Protein AF-0000000069202090 (afdb_homodimer)

Structure (mmCIF, N/CA/C/O backbone):
data_AF-0000000069202090-model_v1
#
loop_
_entity.id
_entity.type
_entity.pdbx_description
1 polymer 'adenylate cyclase'
#
loop_
_atom_site.group_PDB
_atom_site.id
_atom_site.type_symbol
_atom_site.label_atom_id
_atom_site.label_alt_id
_atom_site.label_comp_id
_atom_site.label_asym_id
_atom_site.label_entity_id
_atom_site.label_seq_id
_atom_site.pdbx_PDB_ins_code
_atom_site.Cartn_x
_atom_site.Cartn_y
_atom_site.Cartn_z
_atom_site.occupancy
_atom_site.B_iso_or_equiv
_atom_site.auth_seq_id
_atom_site.auth_comp_id
_atom_site.auth_asym_id
_atom_site.auth_atom_id
_atom_site.pdbx_PDB_model_num
ATOM 1 N N . MET A 1 1 ? 12.258 -32.312 -36.406 1 41.12 1 MET A N 1
ATOM 2 C CA . MET A 1 1 ? 13.211 -33.406 -36.188 1 41.12 1 MET A CA 1
ATOM 3 C C . MET A 1 1 ? 12.516 -34.656 -35.656 1 41.12 1 MET A C 1
ATOM 5 O O . MET A 1 1 ? 12.758 -35.75 -36.125 1 41.12 1 MET A O 1
ATOM 9 N N . LEU A 1 2 ? 11.562 -34.5 -35.094 1 37.72 2 LEU A N 1
ATOM 10 C CA . LEU A 1 2 ? 10.859 -35.625 -34.469 1 37.72 2 LEU A CA 1
ATOM 11 C C . LEU A 1 2 ? 10.016 -36.375 -35.5 1 37.72 2 LEU A C 1
ATOM 13 O O . LEU A 1 2 ? 9.992 -37.594 -35.531 1 37.72 2 LEU A O 1
ATOM 17 N N . LYS A 1 3 ? 9.469 -35.656 -36.25 1 43.62 3 LYS A N 1
ATOM 18 C CA . LYS A 1 3 ? 8.625 -36.312 -37.25 1 43.62 3 LYS A CA 1
ATOM 19 C C . LYS A 1 3 ? 9.453 -37.188 -38.188 1 43.62 3 LYS A C 1
ATOM 21 O O . LYS A 1 3 ? 9.031 -38.281 -38.562 1 43.62 3 LYS A O 1
ATOM 26 N N . VAL A 1 4 ? 10.5 -36.625 -38.594 1 44.44 4 VAL A N 1
ATOM 27 C CA . VAL A 1 4 ? 11.367 -37.344 -39.5 1 44.44 4 VAL A CA 1
ATOM 28 C C . VAL A 1 4 ? 11.914 -38.594 -38.844 1 44.44 4 VAL A C 1
ATOM 30 O O . VAL A 1 4 ? 11.961 -39.688 -39.438 1 44.44 4 VAL A O 1
ATOM 33 N N . LEU A 1 5 ? 12.242 -38.469 -37.656 1 40.56 5 LEU A N 1
ATOM 34 C CA . LEU A 1 5 ? 12.781 -39.594 -36.906 1 40.56 5 LEU A CA 1
ATOM 35 C C . LEU A 1 5 ? 11.719 -40.688 -36.719 1 40.56 5 LEU A C 1
ATOM 37 O O . LEU A 1 5 ? 12.016 -41.875 -36.812 1 40.56 5 LEU A O 1
ATOM 41 N N . ILE A 1 6 ? 10.594 -40.156 -36.625 1 42.84 6 ILE A N 1
ATOM 42 C CA . ILE A 1 6 ? 9.469 -41.094 -36.531 1 42.84 6 ILE A CA 1
ATOM 43 C C . ILE A 1 6 ? 9.273 -41.781 -37.875 1 42.84 6 ILE A C 1
ATOM 45 O O . ILE A 1 6 ? 9.078 -43 -37.938 1 42.84 6 ILE A O 1
ATOM 49 N N . GLY A 1 7 ? 9.422 -41 -38.719 1 40.97 7 GLY A N 1
ATOM 50 C CA . GLY A 1 7 ? 9.32 -41.531 -40.062 1 40.97 7 GLY A CA 1
ATOM 51 C C . GLY A 1 7 ? 10.391 -42.562 -40.375 1 40.97 7 GLY A C 1
ATOM 52 O O . GLY A 1 7 ? 10.094 -43.625 -40.938 1 40.97 7 GLY A O 1
ATOM 53 N N . LEU A 1 8 ? 11.516 -42.312 -40.156 1 44.97 8 LEU A N 1
ATOM 54 C CA . LEU A 1 8 ? 12.641 -43.219 -40.406 1 44.97 8 LEU A CA 1
ATOM 55 C C . LEU A 1 8 ? 12.508 -44.469 -39.562 1 44.97 8 LEU A C 1
ATOM 57 O O . LEU A 1 8 ? 12.805 -45.562 -40.031 1 44.97 8 LEU A O 1
ATOM 61 N N . TYR A 1 9 ? 12.055 -44.25 -38.438 1 41.72 9 TYR A N 1
ATOM 62 C CA . TYR A 1 9 ? 11.781 -45.406 -37.594 1 41.72 9 TYR A CA 1
ATOM 63 C C . TYR A 1 9 ? 10.742 -46.312 -38.25 1 41.72 9 TYR A C 1
ATOM 65 O O . TYR A 1 9 ? 10.93 -47.531 -38.312 1 41.72 9 TYR A O 1
ATOM 73 N N . PHE A 1 10 ? 9.812 -45.688 -38.719 1 43.62 10 PHE A N 1
ATOM 74 C CA . PHE A 1 10 ? 8.781 -46.469 -39.375 1 43.62 10 PHE A CA 1
ATOM 75 C C . PHE A 1 10 ? 9.336 -47.188 -40.625 1 43.62 10 PHE A C 1
ATOM 77 O O . PHE A 1 10 ? 9 -48.344 -40.875 1 43.62 10 PHE A O 1
ATOM 84 N N . LEU A 1 11 ? 10.062 -46.562 -41.188 1 45.56 11 LEU A N 1
ATOM 85 C CA . LEU A 1 11 ? 10.656 -47.125 -42.375 1 45.56 11 LEU A CA 1
ATOM 86 C C . LEU A 1 11 ? 11.578 -48.281 -42.031 1 45.56 11 LEU A C 1
ATOM 88 O O . LEU A 1 11 ? 11.516 -49.344 -42.688 1 45.56 11 LEU A O 1
ATOM 92 N N . ILE A 1 12 ? 12.375 -48.156 -41.094 1 45.94 12 ILE A N 1
ATOM 93 C CA . ILE A 1 12 ? 13.305 -49.219 -40.688 1 45.94 12 ILE A CA 1
ATOM 94 C C . ILE A 1 12 ? 12.523 -50.406 -40.156 1 45.94 12 ILE A C 1
ATOM 96 O O . ILE A 1 12 ? 12.844 -51.562 -40.469 1 45.94 12 ILE A O 1
ATOM 100 N N . PHE A 1 13 ? 11.539 -50.031 -39.531 1 45.88 13 PHE A N 1
ATOM 101 C CA . PHE A 1 13 ? 10.664 -51.062 -39 1 45.88 13 PHE A CA 1
ATOM 102 C C . PHE A 1 13 ? 10.016 -51.844 -40.125 1 45.88 13 PHE A C 1
ATOM 104 O O . PHE A 1 13 ? 9.969 -53.094 -40.094 1 45.88 13 PHE A O 1
ATOM 111 N N . SER A 1 14 ? 9.641 -51.156 -41 1 42.62 14 SER A N 1
ATOM 112 C CA . SER A 1 14 ? 9.031 -51.812 -42.156 1 42.62 14 SER A CA 1
ATOM 113 C C . SER A 1 14 ? 10.039 -52.688 -42.875 1 42.62 14 SER A C 1
ATOM 115 O O . SER A 1 14 ? 9.727 -53.812 -43.281 1 42.62 14 SER A O 1
ATOM 117 N N . ILE A 1 15 ? 11.078 -52.25 -43.062 1 46.16 15 ILE A N 1
ATOM 118 C CA . ILE A 1 15 ? 12.109 -52.969 -43.781 1 46.16 15 ILE A CA 1
ATOM 119 C C . ILE A 1 15 ? 12.508 -54.219 -43.031 1 46.16 15 ILE A C 1
ATOM 121 O O . ILE A 1 15 ? 12.641 -55.281 -43.594 1 46.16 15 ILE A O 1
ATOM 125 N N . ASN A 1 16 ? 12.656 -54.031 -41.812 1 43.81 16 ASN A N 1
ATOM 126 C CA . ASN A 1 16 ? 13.047 -55.188 -41 1 43.81 16 ASN A CA 1
ATOM 127 C C . ASN A 1 16 ? 11.984 -56.281 -41.031 1 43.81 16 ASN A C 1
ATOM 129 O O . ASN A 1 16 ? 12.312 -57.469 -41.094 1 43.81 16 ASN A O 1
ATOM 133 N N . ASN A 1 17 ? 10.828 -55.812 -41.031 1 44.09 17 ASN A N 1
ATOM 134 C CA . ASN A 1 17 ? 9.742 -56.781 -41.125 1 44.09 17 ASN A CA 1
ATOM 135 C C . ASN A 1 17 ? 9.789 -57.531 -42.438 1 44.09 17 ASN A C 1
ATOM 137 O O . ASN A 1 17 ? 9.57 -58.75 -42.469 1 44.09 17 ASN A O 1
ATOM 141 N N . ILE A 1 18 ? 10.039 -56.938 -43.312 1 44.34 18 ILE A N 1
ATOM 142 C CA . ILE A 1 18 ? 10.109 -57.531 -44.656 1 44.34 18 ILE A CA 1
ATOM 143 C C . ILE A 1 18 ? 11.258 -58.531 -44.688 1 44.3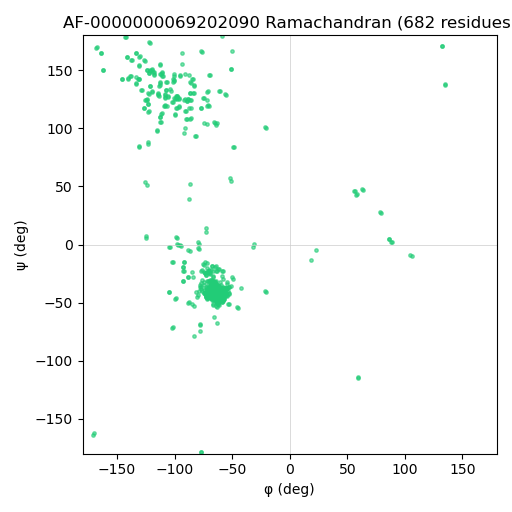4 18 ILE A C 1
ATOM 145 O O . ILE A 1 18 ? 11.102 -59.656 -45.219 1 44.34 18 ILE A O 1
ATOM 149 N N . LEU A 1 19 ? 12.336 -58.188 -44.219 1 43.06 19 LEU A N 1
ATOM 150 C CA . LEU A 1 19 ? 13.523 -59.062 -44.25 1 43.06 19 LEU A CA 1
ATOM 151 C C . LEU A 1 19 ? 13.336 -60.312 -43.438 1 43.06 19 LEU A C 1
ATOM 153 O O . LEU A 1 19 ? 13.773 -61.406 -43.812 1 43.06 19 LEU A O 1
ATOM 157 N N . ILE A 1 20 ? 12.789 -60.094 -42.344 1 43.91 20 ILE A N 1
ATOM 158 C CA . ILE A 1 20 ? 12.594 -61.25 -41.469 1 43.91 20 ILE A CA 1
ATOM 159 C C . ILE A 1 20 ? 11.648 -62.25 -42.125 1 43.91 20 ILE A C 1
ATOM 161 O O . ILE A 1 20 ? 11.867 -63.469 -42.031 1 43.91 20 ILE A O 1
ATOM 165 N N . VAL A 1 21 ? 10.641 -61.75 -42.688 1 43.81 21 VAL A N 1
ATOM 166 C CA . VAL A 1 21 ? 9.68 -62.625 -43.344 1 43.81 21 VAL A CA 1
ATOM 167 C C . VAL A 1 21 ? 10.383 -63.438 -44.438 1 43.81 21 VAL A C 1
ATOM 169 O O . VAL A 1 21 ? 10.062 -64.625 -44.625 1 43.81 21 VAL A O 1
ATOM 172 N N . ASN A 1 22 ? 11.172 -62.844 -45.062 1 44.38 22 ASN A N 1
ATOM 173 C CA . ASN A 1 22 ? 11.758 -63.562 -46.188 1 44.38 22 ASN A CA 1
ATOM 174 C C . ASN A 1 22 ? 12.766 -64.625 -45.719 1 44.38 22 ASN A C 1
ATOM 176 O O . ASN A 1 22 ? 13.141 -65.5 -46.5 1 44.38 22 ASN A O 1
ATOM 180 N N . VAL A 1 23 ? 13.523 -64.25 -44.812 1 40.16 23 VAL A N 1
ATOM 181 C CA . VAL A 1 23 ? 14.609 -65.188 -44.562 1 40.16 23 VAL A CA 1
ATOM 182 C C . VAL A 1 23 ? 14.094 -66.375 -43.75 1 40.16 23 VAL A C 1
ATOM 184 O O . VAL A 1 23 ? 14.516 -67.5 -43.969 1 40.16 23 VAL A O 1
ATOM 187 N N . HIS A 1 24 ? 13.797 -66.312 -42.406 1 42.78 24 HIS A N 1
ATOM 188 C CA . HIS A 1 24 ? 13.977 -67.375 -41.438 1 42.78 24 HIS A CA 1
ATOM 189 C C . HIS A 1 24 ? 12.695 -68.188 -41.281 1 42.78 24 HIS A C 1
ATOM 191 O O . HIS A 1 24 ? 11.602 -67.688 -41.531 1 42.78 24 HIS A O 1
ATOM 197 N N . SER A 1 25 ? 12.984 -69.5 -40.812 1 43.34 25 SER A N 1
ATOM 198 C CA . SER A 1 25 ? 12.242 -70.625 -40.25 1 43.34 25 SER A CA 1
ATOM 199 C C . SER A 1 25 ? 11.352 -70.188 -39.094 1 43.34 25 SER A C 1
ATOM 201 O O . SER A 1 25 ? 11.539 -69.125 -38.531 1 43.34 25 SER A O 1
ATOM 203 N N . SER A 1 26 ? 10.359 -70.938 -38.531 1 43.97 26 SER A N 1
ATOM 204 C CA . SER A 1 26 ? 9.305 -70.812 -37.531 1 43.97 26 SER A CA 1
ATOM 205 C C . SER A 1 26 ? 9.82 -70.062 -36.281 1 43.97 26 SER A C 1
ATOM 207 O O . SER A 1 26 ? 9.125 -69.25 -35.688 1 43.97 26 SER A O 1
ATOM 209 N N . ASP A 1 27 ? 11.047 -70.312 -35.906 1 45.75 27 ASP A N 1
ATOM 210 C CA . ASP A 1 27 ? 11.648 -69.75 -34.688 1 45.75 27 ASP A CA 1
ATOM 211 C C . ASP A 1 27 ? 11.977 -68.312 -34.844 1 45.75 27 ASP A C 1
ATOM 213 O O . ASP A 1 27 ? 11.844 -67.5 -33.906 1 45.75 27 ASP A O 1
ATOM 217 N N . MET A 1 28 ? 12.32 -67.875 -36 1 46.28 28 MET A N 1
ATOM 218 C CA . MET A 1 28 ? 12.766 -66.562 -36.25 1 46.28 28 MET A CA 1
ATOM 219 C C . MET A 1 28 ? 11.578 -65.562 -36.25 1 46.28 28 MET A C 1
ATOM 221 O O . MET A 1 28 ? 11.719 -64.375 -35.875 1 46.28 28 MET A O 1
ATOM 225 N N . GLU A 1 29 ? 10.469 -66.125 -36.469 1 45.44 29 GLU A N 1
ATOM 226 C CA . GLU A 1 29 ? 9.266 -65.312 -36.469 1 45.44 29 GLU A CA 1
ATOM 227 C C . GLU A 1 29 ? 8.914 -64.812 -35.062 1 45.44 29 GLU A C 1
ATOM 229 O O . GLU A 1 29 ? 8.547 -63.688 -34.844 1 45.44 29 GLU A O 1
ATOM 234 N N . LEU A 1 30 ? 9.062 -65.75 -34.094 1 44.34 30 LEU A N 1
ATOM 235 C CA . LEU A 1 30 ? 8.781 -65.438 -32.688 1 44.34 30 LEU A CA 1
ATOM 236 C C . LEU A 1 30 ? 9.734 -64.375 -32.188 1 44.34 30 LEU A C 1
ATOM 238 O O . LEU A 1 30 ? 9.312 -63.406 -31.516 1 44.34 30 LEU A O 1
ATOM 242 N N . ILE A 1 31 ? 10.914 -64.562 -32.625 1 45.47 31 ILE A N 1
ATOM 243 C CA . ILE A 1 31 ? 11.93 -63.625 -32.188 1 45.47 31 ILE A CA 1
ATOM 244 C C . ILE A 1 31 ? 11.625 -62.25 -32.75 1 45.47 31 ILE A C 1
ATOM 246 O O . ILE A 1 31 ? 11.773 -61.25 -32.062 1 45.47 31 ILE A O 1
ATOM 250 N N . PHE A 1 32 ? 11.047 -62.281 -33.875 1 45.16 32 PHE A N 1
ATOM 251 C CA . PHE A 1 32 ? 10.711 -61 -34.5 1 45.16 32 PHE A CA 1
ATOM 252 C C . PHE A 1 32 ? 9.562 -60.312 -33.781 1 45.16 32 PHE A C 1
ATOM 254 O O . PHE A 1 32 ? 9.602 -59.094 -33.562 1 45.16 32 PHE A O 1
ATOM 261 N N . GLN A 1 33 ? 8.695 -61.094 -33.375 1 44 33 GLN A N 1
ATOM 262 C CA . GLN A 1 33 ? 7.535 -60.5 -32.688 1 44 33 GLN A CA 1
ATOM 263 C C . GLN A 1 33 ? 7.922 -59.938 -31.344 1 44 33 GLN A C 1
ATOM 265 O O . GLN A 1 33 ? 7.492 -58.812 -31 1 44 33 GLN A O 1
ATOM 270 N N . ILE A 1 34 ? 8.828 -60.625 -30.656 1 45.03 34 ILE A N 1
ATOM 271 C CA . ILE A 1 34 ? 9.297 -60.125 -29.359 1 45.03 34 ILE A CA 1
ATOM 272 C C . ILE A 1 34 ? 10.086 -58.844 -29.547 1 45.03 34 ILE A C 1
ATOM 274 O O . ILE A 1 34 ? 9.922 -57.906 -28.781 1 45.03 34 ILE A O 1
ATOM 278 N N . SER A 1 35 ? 10.828 -58.906 -30.578 1 43.22 35 SER A N 1
ATOM 279 C CA . SER A 1 35 ? 11.641 -57.719 -30.812 1 43.22 35 SER A CA 1
ATOM 280 C C . SER A 1 35 ? 10.773 -56.5 -31.141 1 43.22 35 SER A C 1
ATOM 282 O O . SER A 1 35 ? 11.062 -55.406 -30.688 1 43.22 35 SER A O 1
ATOM 284 N N . HIS A 1 36 ? 9.711 -56.719 -31.766 1 44.16 36 HIS A N 1
ATOM 285 C CA . HIS A 1 36 ? 8.844 -55.625 -32.125 1 44.16 36 HIS A CA 1
ATOM 286 C C . HIS A 1 36 ? 8.078 -55.094 -30.938 1 44.16 36 HIS A C 1
ATOM 288 O O . HIS A 1 36 ? 7.953 -53.875 -30.766 1 44.16 36 HIS A O 1
ATOM 294 N N . ILE A 1 37 ? 7.66 -56.031 -30.125 1 44 37 ILE A N 1
ATOM 295 C CA . ILE A 1 37 ? 6.934 -55.656 -28.922 1 44 37 ILE A CA 1
ATOM 296 C C . ILE A 1 37 ? 7.855 -54.844 -28 1 44 37 ILE A C 1
ATOM 298 O O . ILE A 1 37 ? 7.465 -53.812 -27.453 1 44 37 ILE A O 1
ATOM 302 N N . THR A 1 38 ? 9.094 -55.312 -27.953 1 42.78 38 THR A N 1
ATOM 303 C CA . THR A 1 38 ? 10.07 -54.625 -27.125 1 42.78 38 THR A CA 1
ATOM 304 C C . THR A 1 38 ? 10.344 -53.219 -27.656 1 42.78 38 THR A C 1
ATOM 306 O O . THR A 1 38 ? 10.469 -52.281 -26.875 1 42.78 38 THR A O 1
ATOM 309 N N . ALA A 1 39 ? 10.312 -53.219 -28.938 1 44.34 39 ALA A N 1
ATOM 310 C CA . ALA A 1 39 ? 10.586 -51.938 -29.547 1 44.34 39 ALA A CA 1
ATOM 311 C C . ALA A 1 39 ? 9.469 -50.938 -29.234 1 44.34 39 ALA A C 1
ATOM 313 O O . ALA A 1 39 ? 9.727 -49.781 -28.938 1 44.34 39 ALA A O 1
ATOM 314 N N . VAL A 1 40 ? 8.328 -51.438 -29.328 1 43.62 40 VAL A N 1
ATOM 315 C CA . VAL A 1 40 ? 7.188 -50.562 -29.094 1 43.62 40 VAL A CA 1
ATOM 316 C C . VAL A 1 40 ? 7.184 -50.094 -27.625 1 43.62 40 VAL A C 1
ATOM 318 O O . VAL A 1 40 ? 6.988 -48.906 -27.344 1 43.62 40 VAL A O 1
ATOM 321 N N . TYR A 1 41 ? 7.469 -51.031 -26.734 1 41.31 41 TYR A N 1
ATOM 322 C CA . TYR A 1 41 ? 7.496 -50.688 -25.312 1 41.31 41 TYR A CA 1
ATOM 323 C C . TYR A 1 41 ? 8.609 -49.688 -25.016 1 41.31 41 TYR A C 1
ATOM 325 O O . TYR A 1 41 ? 8.406 -48.719 -24.266 1 41.31 41 TYR A O 1
ATOM 333 N N . LEU A 1 42 ? 9.625 -50 -25.672 1 44.34 42 LEU A N 1
ATOM 334 C CA . LEU A 1 42 ? 10.742 -49.094 -25.438 1 44.34 42 LEU A CA 1
ATOM 335 C C . LEU A 1 42 ? 10.422 -47.688 -25.969 1 44.34 42 LEU A C 1
ATOM 337 O O . LEU A 1 42 ? 10.781 -46.688 -25.328 1 44.34 42 LEU A O 1
ATOM 341 N N . ASN A 1 43 ? 9.773 -47.781 -27.047 1 42.84 43 ASN A N 1
ATOM 342 C CA . ASN A 1 43 ? 9.422 -46.469 -27.609 1 42.84 43 ASN A CA 1
ATOM 343 C C . ASN A 1 43 ? 8.445 -45.719 -26.703 1 42.84 43 ASN A C 1
ATOM 345 O O . ASN A 1 43 ? 8.57 -44.5 -26.516 1 42.84 43 ASN A O 1
ATOM 349 N N . LEU A 1 44 ? 7.559 -46.531 -26.219 1 42.53 44 LEU A N 1
ATOM 350 C CA . LEU A 1 44 ? 6.59 -45.906 -25.312 1 42.53 44 LEU A CA 1
ATOM 351 C C . LEU A 1 44 ? 7.273 -45.406 -24.047 1 42.53 44 LEU A C 1
ATOM 353 O O . LEU A 1 44 ? 6.945 -44.312 -23.562 1 42.53 44 LEU A O 1
ATOM 357 N N . PHE A 1 45 ? 8.242 -46.188 -23.594 1 43.34 45 PHE A N 1
ATOM 358 C CA . PHE A 1 45 ? 9.047 -45.75 -22.453 1 43.34 45 PHE A CA 1
ATOM 359 C C . PHE A 1 45 ? 9.844 -44.5 -22.797 1 43.34 45 PHE A C 1
ATOM 361 O O . PHE A 1 45 ? 10 -43.594 -21.969 1 43.34 45 PHE A O 1
ATOM 368 N N . TYR A 1 46 ? 10.227 -44.625 -24.062 1 42.5 46 TYR A N 1
ATOM 369 C CA . TYR A 1 46 ? 11.016 -43.5 -24.562 1 42.5 46 TYR A CA 1
ATOM 370 C C . TYR A 1 46 ? 10.211 -42.188 -24.484 1 42.5 46 TYR A C 1
ATOM 372 O O . TYR A 1 46 ? 10.758 -41.156 -24.141 1 42.5 46 TYR A O 1
ATOM 380 N N . LEU A 1 47 ? 9.039 -42.469 -24.766 1 40.75 47 LEU A N 1
ATOM 381 C CA . LEU A 1 47 ? 8.227 -41.25 -24.844 1 40.75 47 LEU A CA 1
ATOM 382 C C . LEU A 1 47 ? 7.996 -40.656 -23.469 1 40.75 47 LEU A C 1
ATOM 384 O O . LEU A 1 47 ? 7.723 -39.438 -23.344 1 40.75 47 LEU A O 1
ATOM 388 N N . GLN A 1 48 ? 8.172 -41.531 -22.5 1 41.59 48 GLN A N 1
ATOM 389 C CA . GLN A 1 48 ? 7.945 -41.031 -21.156 1 41.59 48 GLN A CA 1
ATOM 390 C C . GLN A 1 48 ? 9.188 -40.344 -20.594 1 41.59 48 GLN A C 1
ATOM 392 O O . GLN A 1 48 ? 9.117 -39.656 -19.578 1 41.59 48 GLN A O 1
ATOM 397 N N . ILE A 1 49 ? 10.242 -40.812 -21.219 1 42.56 49 ILE A N 1
ATOM 398 C CA . ILE A 1 49 ? 11.484 -40.156 -20.781 1 42.56 49 ILE A CA 1
ATOM 399 C C . ILE A 1 49 ? 11.578 -38.75 -21.359 1 42.56 49 ILE A C 1
ATOM 401 O O . ILE A 1 49 ? 11.594 -38.562 -22.578 1 42.56 49 ILE A O 1
ATOM 405 N N . TYR A 1 50 ? 11.328 -37.906 -20.453 1 43.12 50 TYR A N 1
ATOM 406 C CA . TYR A 1 50 ? 11.328 -36.5 -20.844 1 43.12 50 TYR A CA 1
ATOM 407 C C . TYR A 1 50 ? 12.727 -36.062 -21.281 1 43.12 50 TYR A C 1
ATOM 409 O O . TYR A 1 50 ? 12.867 -35.25 -22.172 1 43.12 50 TYR A O 1
ATOM 417 N N . ASN A 1 51 ? 13.68 -36.688 -20.641 1 44.53 51 ASN A N 1
ATOM 418 C CA . ASN A 1 51 ? 15.039 -36.281 -20.984 1 44.53 51 ASN A CA 1
ATOM 419 C C . ASN A 1 51 ? 15.562 -37.031 -22.203 1 44.53 51 ASN A C 1
ATOM 421 O O . ASN A 1 51 ? 15.547 -38.25 -22.234 1 44.53 51 ASN A O 1
ATOM 425 N N . ARG A 1 52 ? 15.852 -36.406 -23.234 1 44.72 52 ARG A N 1
ATOM 426 C CA . ARG A 1 52 ? 16.297 -36.875 -24.531 1 44.72 52 ARG A CA 1
ATOM 427 C C . ARG A 1 52 ? 17.453 -37.875 -24.375 1 44.72 52 ARG A C 1
ATOM 429 O O . ARG A 1 52 ? 17.5 -38.906 -25.062 1 44.72 52 ARG A O 1
ATOM 436 N N . LYS A 1 53 ? 18.047 -37.594 -23.391 1 52.59 53 LYS A N 1
ATOM 437 C CA . LYS A 1 53 ? 19.25 -38.406 -23.25 1 52.59 53 LYS A CA 1
ATOM 438 C C . LYS A 1 53 ? 18.938 -39.781 -22.734 1 52.59 53 LYS A C 1
ATOM 440 O O . LYS A 1 53 ? 19.484 -40.781 -23.203 1 52.59 53 LYS A O 1
ATOM 445 N N . ASP A 1 54 ? 18.141 -39.656 -21.953 1 49.09 54 ASP A N 1
ATOM 446 C CA . ASP A 1 54 ? 17.844 -40.938 -21.312 1 49.09 54 ASP A CA 1
ATOM 447 C C . ASP A 1 54 ? 16.969 -41.781 -22.234 1 49.09 54 ASP A C 1
ATOM 449 O O . ASP A 1 54 ? 17.125 -43 -22.266 1 49.09 54 ASP A O 1
ATOM 453 N N . ARG A 1 55 ? 16.375 -41.156 -23.016 1 51.34 55 ARG A N 1
ATOM 454 C CA . ARG A 1 55 ? 15.625 -41.875 -24.047 1 51.34 55 ARG A CA 1
ATOM 455 C C . ARG A 1 55 ? 16.562 -42.562 -25.016 1 51.34 55 ARG A C 1
ATOM 457 O O . ARG A 1 55 ? 16.328 -43.719 -25.391 1 51.34 55 ARG A O 1
ATOM 464 N N . ILE A 1 56 ? 17.469 -41.938 -25.312 1 47.97 56 ILE A N 1
ATOM 465 C CA . ILE A 1 56 ? 18.438 -42.469 -26.266 1 47.97 56 ILE A CA 1
ATOM 466 C C . ILE A 1 56 ? 19.141 -43.656 -25.656 1 47.97 56 ILE A C 1
ATOM 468 O O . ILE A 1 56 ? 19.328 -44.688 -26.312 1 47.97 56 ILE A O 1
ATOM 472 N N . LYS A 1 57 ? 19.406 -43.5 -24.438 1 52.19 57 LYS A N 1
ATOM 473 C CA . LYS A 1 57 ? 20.125 -44.594 -23.781 1 52.19 57 LYS A CA 1
ATOM 474 C C . LYS A 1 57 ? 19.281 -45.875 -23.75 1 52.19 57 LYS A C 1
ATOM 476 O O . LYS A 1 57 ? 19.781 -46.969 -24.031 1 52.19 57 LYS A O 1
ATOM 481 N N . LEU A 1 58 ? 18.219 -45.594 -23.516 1 51.19 58 LEU A N 1
ATOM 482 C CA . LEU A 1 58 ? 17.328 -46.75 -23.422 1 51.19 58 LEU A CA 1
ATOM 483 C C . LEU A 1 58 ? 17.125 -47.375 -24.797 1 51.19 58 LEU A C 1
ATOM 485 O O . LEU A 1 58 ? 17.078 -48.625 -24.906 1 51.19 58 LEU A O 1
ATOM 489 N N . SER A 1 59 ? 17.047 -46.469 -25.688 1 47.19 59 SER A N 1
ATOM 490 C CA . SER A 1 59 ? 16.891 -47 -27.031 1 47.19 59 SER A CA 1
ATOM 491 C C . SER A 1 59 ? 18.109 -47.781 -27.469 1 47.19 59 SER A C 1
ATOM 493 O O . SER A 1 59 ? 17.984 -48.812 -28.125 1 47.19 59 SER A O 1
ATOM 495 N N . VAL A 1 60 ? 19.141 -47.312 -27.109 1 48.62 60 VAL A N 1
ATOM 496 C CA . VAL A 1 60 ? 20.391 -47.969 -27.484 1 48.62 60 VAL A CA 1
ATOM 497 C C . VAL A 1 60 ? 20.469 -49.344 -26.781 1 48.62 60 VAL A C 1
ATOM 499 O O . VAL A 1 60 ? 20.812 -50.344 -27.391 1 48.62 60 VAL A O 1
ATOM 502 N N . LEU A 1 61 ? 20.172 -49.312 -25.578 1 49.94 61 LEU A N 1
ATOM 503 C CA . LEU A 1 61 ? 20.234 -50.562 -24.812 1 49.94 61 LEU A CA 1
ATOM 504 C C . LEU A 1 61 ? 19.266 -51.594 -25.375 1 49.94 61 LEU A C 1
ATOM 506 O O . LEU A 1 61 ? 19.625 -52.781 -25.484 1 49.94 61 LEU A O 1
ATOM 510 N N . TYR A 1 62 ? 18.312 -51 -25.75 1 49.75 62 TYR A N 1
ATOM 511 C CA . TYR A 1 62 ? 17.328 -51.875 -26.375 1 49.75 62 TYR A CA 1
ATOM 512 C C . TYR A 1 62 ? 17.844 -52.469 -27.672 1 49.75 62 TYR A C 1
ATOM 514 O O . TYR A 1 62 ? 17.656 -53.656 -27.938 1 49.75 62 TYR A O 1
ATOM 522 N N . THR A 1 63 ? 18.375 -51.688 -28.406 1 45.12 63 THR A N 1
ATOM 523 C CA . THR A 1 63 ? 18.906 -52.125 -29.688 1 45.12 63 THR A CA 1
ATOM 524 C C . THR A 1 63 ? 20 -53.156 -29.484 1 45.12 63 THR A C 1
ATOM 526 O O . THR A 1 63 ? 20.047 -54.156 -30.219 1 45.12 63 THR A O 1
ATOM 529 N N . ILE A 1 64 ? 20.703 -52.875 -28.547 1 49 64 ILE A N 1
ATOM 530 C CA . ILE A 1 64 ? 21.781 -53.812 -28.266 1 49 64 ILE A CA 1
ATOM 531 C C . ILE A 1 64 ? 21.203 -55.156 -27.844 1 49 64 ILE A C 1
ATOM 533 O O . ILE A 1 64 ? 21.656 -56.219 -28.312 1 49 64 ILE A O 1
ATOM 537 N N . LEU A 1 65 ? 20.266 -55.062 -27.125 1 48.03 65 LEU A N 1
ATOM 538 C CA . LEU A 1 65 ? 19.672 -56.312 -26.625 1 48.03 65 LEU A CA 1
ATOM 539 C C . LEU A 1 65 ? 19.016 -57.094 -27.766 1 48.03 65 LEU A C 1
ATOM 541 O O . LEU A 1 65 ? 19.109 -58.312 -27.812 1 48.03 65 LEU A O 1
ATOM 545 N N . ILE A 1 66 ? 18.453 -56.312 -28.547 1 48.69 66 ILE A N 1
ATOM 546 C CA . ILE A 1 66 ? 17.875 -56.938 -29.719 1 48.69 66 ILE A CA 1
ATOM 547 C C . ILE A 1 66 ? 18.969 -57.625 -30.547 1 48.69 66 ILE A C 1
ATOM 549 O O . ILE A 1 66 ? 18.812 -58.75 -31 1 48.69 66 ILE A O 1
ATOM 553 N N . LEU A 1 67 ? 20 -56.938 -30.609 1 42.84 67 LEU A N 1
ATOM 554 C CA . LEU A 1 67 ? 21.109 -57.438 -31.406 1 42.84 67 LEU A CA 1
ATOM 555 C C . LEU A 1 67 ? 21.703 -58.688 -30.781 1 42.84 67 LEU A C 1
ATOM 557 O O . LEU A 1 67 ? 22.047 -59.625 -31.5 1 42.84 67 LEU A O 1
ATOM 561 N N . ILE A 1 68 ? 21.766 -58.688 -29.562 1 47.16 68 ILE A N 1
ATOM 562 C CA . ILE A 1 68 ? 22.328 -59.844 -28.875 1 47.16 68 ILE A CA 1
ATOM 563 C C . ILE A 1 68 ? 21.391 -61.062 -29.047 1 47.16 68 ILE A C 1
ATOM 565 O O . ILE A 1 68 ? 21.844 -62.188 -29.281 1 47.16 68 ILE A O 1
ATOM 569 N N . ASN A 1 69 ? 20.188 -60.719 -28.922 1 46.22 69 ASN A N 1
ATOM 570 C CA . ASN A 1 69 ? 19.188 -61.781 -29.094 1 46.22 69 ASN A CA 1
ATOM 571 C C . ASN A 1 69 ? 19.266 -62.375 -30.484 1 46.22 69 ASN A C 1
ATOM 573 O O . ASN A 1 69 ? 19.047 -63.594 -30.656 1 46.22 69 ASN A O 1
ATOM 577 N N . LEU A 1 70 ? 19.391 -61.562 -31.281 1 43.06 70 LEU A N 1
ATOM 578 C CA . LEU A 1 70 ? 19.531 -62.031 -32.656 1 43.06 70 LEU A CA 1
ATOM 579 C C . LEU A 1 70 ? 20.734 -62.969 -32.781 1 43.06 70 LEU A C 1
ATOM 581 O O . LEU A 1 70 ? 20.688 -63.938 -33.562 1 43.06 70 LEU A O 1
ATOM 585 N N . VAL A 1 71 ? 21.594 -62.688 -31.969 1 41.81 71 VAL A N 1
ATOM 586 C CA . VAL A 1 71 ? 22.828 -63.469 -32.125 1 41.81 71 VAL A CA 1
ATOM 587 C C . VAL A 1 71 ? 22.688 -64.812 -31.375 1 41.81 71 VAL A C 1
ATOM 589 O O . VAL A 1 71 ? 23.094 -65.875 -31.891 1 41.81 71 VAL A O 1
ATOM 592 N N . PH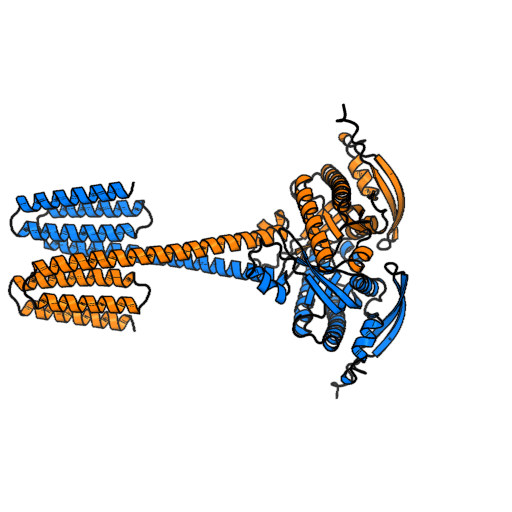E A 1 72 ? 22.281 -64.688 -30.109 1 44.34 72 PHE A N 1
ATOM 593 C CA . PHE A 1 72 ? 22.484 -65.875 -29.312 1 44.34 72 PHE A CA 1
ATOM 594 C C . PHE A 1 72 ? 21.297 -66.812 -29.422 1 44.34 72 PHE A C 1
ATOM 596 O O . PHE A 1 72 ? 21.375 -68 -29.016 1 44.34 72 PHE A O 1
ATOM 603 N N . ASN A 1 73 ? 20.641 -67.062 -30.438 1 44.94 73 ASN A N 1
ATOM 604 C CA . ASN A 1 73 ? 19.625 -68 -30.938 1 44.94 73 ASN A CA 1
ATOM 605 C C . ASN A 1 73 ? 18.828 -68.625 -29.781 1 44.94 73 ASN A C 1
ATOM 607 O O . ASN A 1 73 ? 18.172 -69.625 -29.969 1 44.94 73 ASN A O 1
ATOM 611 N N . GLU A 1 74 ? 19.078 -68.438 -28.484 1 43.62 74 GLU A N 1
ATOM 612 C CA . GLU A 1 74 ? 18.297 -69 -27.422 1 43.62 74 GLU A CA 1
ATOM 613 C C . GLU A 1 74 ? 17.156 -68.062 -26.969 1 43.62 74 GLU A C 1
ATOM 615 O O . GLU A 1 74 ? 17.406 -67.062 -26.328 1 43.62 74 GLU A O 1
ATOM 620 N N . TYR A 1 75 ? 15.922 -68.25 -27.375 1 40.94 75 TYR A N 1
ATOM 621 C CA . TYR A 1 75 ? 14.75 -67.375 -27.453 1 40.94 75 TYR A CA 1
ATOM 622 C C . TYR A 1 75 ? 14.211 -67.125 -26.047 1 40.94 75 TYR A C 1
ATOM 624 O O . TYR A 1 75 ? 13.781 -66 -25.781 1 40.94 75 TYR A O 1
ATOM 632 N N . ILE A 1 76 ? 14.266 -68.125 -25.172 1 46.59 76 ILE A N 1
ATOM 633 C CA . ILE A 1 76 ? 13.68 -68 -23.844 1 46.59 76 ILE A CA 1
ATOM 634 C C . ILE A 1 76 ? 14.43 -66.938 -23.047 1 46.59 76 ILE A C 1
ATOM 636 O O . ILE A 1 76 ? 13.82 -66.125 -22.359 1 46.59 76 ILE A O 1
ATOM 640 N N . LEU A 1 77 ? 15.688 -67 -23.344 1 45.47 77 LEU A N 1
ATOM 641 C CA . LEU A 1 77 ? 16.531 -66.062 -22.594 1 45.47 77 LEU A CA 1
ATOM 642 C C . LEU A 1 77 ? 16.266 -64.625 -23.031 1 45.47 77 LEU A C 1
ATOM 644 O O . LEU A 1 77 ? 16.25 -63.688 -22.203 1 45.47 77 LEU A O 1
ATOM 648 N N . ASP A 1 78 ? 15.812 -64.562 -24.188 1 44.44 78 ASP A N 1
ATOM 649 C CA . ASP A 1 78 ? 15.555 -63.219 -24.734 1 44.44 78 ASP A CA 1
ATOM 650 C C . ASP A 1 78 ? 14.258 -62.625 -24.172 1 44.44 78 ASP A C 1
ATOM 652 O O . ASP A 1 78 ? 14.203 -61.438 -23.844 1 44.44 78 ASP A O 1
ATOM 656 N N . ILE A 1 79 ? 13.336 -63.562 -23.984 1 45.94 79 ILE A N 1
ATOM 657 C CA . ILE A 1 79 ? 12.047 -63.156 -23.453 1 45.94 79 ILE A CA 1
ATOM 658 C C . ILE A 1 79 ? 12.219 -62.656 -22.016 1 45.94 79 ILE A C 1
ATOM 660 O O . ILE A 1 79 ? 11.664 -61.625 -21.625 1 45.94 79 ILE A O 1
ATOM 664 N N . ILE A 1 80 ? 12.961 -63.469 -21.328 1 46.81 80 ILE A N 1
ATOM 665 C CA . ILE A 1 80 ? 13.203 -63.125 -19.922 1 46.81 80 ILE A CA 1
ATOM 666 C C . ILE A 1 80 ? 13.93 -61.781 -19.828 1 46.81 80 ILE A C 1
ATOM 668 O O . ILE A 1 80 ? 13.547 -60.938 -19.031 1 46.81 80 ILE A O 1
ATOM 672 N N . LEU A 1 81 ? 14.797 -61.656 -20.688 1 45.75 81 LEU A N 1
ATOM 673 C CA . LEU A 1 81 ? 15.617 -60.438 -20.641 1 45.75 81 LEU A CA 1
ATOM 674 C C . LEU A 1 81 ? 14.812 -59.219 -21.047 1 45.75 81 LEU A C 1
ATOM 676 O O . LEU A 1 81 ? 14.945 -58.156 -20.438 1 45.75 81 LEU A O 1
ATOM 680 N N . PHE A 1 82 ? 13.961 -59.5 -21.859 1 45.28 82 PHE A N 1
ATOM 681 C CA . PHE A 1 82 ? 13.102 -58.406 -22.312 1 45.28 82 PHE A CA 1
ATOM 682 C C . PHE A 1 82 ? 12.109 -58 -21.234 1 45.28 82 PHE A C 1
ATOM 684 O O . PHE A 1 82 ? 11.883 -56.812 -21 1 45.28 82 PHE A O 1
ATOM 691 N N . SER A 1 83 ? 11.531 -59 -20.641 1 44.59 83 SER A N 1
ATOM 692 C CA . SER A 1 83 ? 10.609 -58.75 -19.547 1 44.59 83 SER A CA 1
ATOM 693 C C . SER A 1 83 ? 11.289 -57.938 -18.422 1 44.59 83 SER A C 1
ATOM 695 O O . SER A 1 83 ? 10.711 -57.031 -17.859 1 44.59 83 SER A O 1
ATOM 697 N N . ILE A 1 84 ? 12.484 -58.312 -18.281 1 48.19 84 ILE A N 1
ATOM 698 C CA . ILE A 1 84 ? 13.25 -57.656 -17.234 1 48.19 84 ILE A CA 1
ATOM 699 C C . ILE A 1 84 ? 13.492 -56.188 -17.625 1 48.19 84 ILE A C 1
ATOM 701 O O . ILE A 1 84 ? 13.344 -55.281 -16.812 1 48.19 84 ILE A O 1
ATOM 705 N N . CYS A 1 85 ? 13.672 -56.031 -18.859 1 44.91 85 CYS A N 1
ATOM 706 C CA . CYS A 1 85 ? 13.961 -54.688 -19.344 1 44.91 85 CYS A CA 1
ATOM 707 C C . CYS A 1 85 ? 12.727 -53.781 -19.266 1 44.91 85 CYS A C 1
ATOM 709 O O . CYS A 1 85 ? 12.82 -52.625 -18.875 1 44.91 85 CYS A O 1
ATOM 711 N N . ILE A 1 86 ? 11.648 -54.406 -19.5 1 47.69 86 ILE A N 1
ATOM 712 C CA . ILE A 1 86 ? 10.391 -53.656 -19.438 1 47.69 86 ILE A CA 1
ATOM 713 C C . ILE A 1 86 ? 10.102 -53.25 -17.984 1 47.69 86 ILE A C 1
ATOM 715 O O . ILE A 1 86 ? 9.703 -52.125 -17.719 1 47.69 86 ILE A O 1
ATOM 719 N N . VAL A 1 87 ? 10.273 -54.188 -17.156 1 46.06 87 VAL A N 1
ATOM 720 C CA . VAL A 1 87 ? 10.016 -53.938 -15.75 1 46.06 87 VAL A CA 1
ATOM 721 C C . VAL A 1 87 ? 10.945 -52.844 -15.234 1 46.06 87 VAL A C 1
ATOM 723 O O . VAL A 1 87 ? 10.508 -51.906 -14.555 1 46.06 87 VAL A O 1
ATOM 726 N N . ILE A 1 88 ? 12.086 -52.938 -15.766 1 47.44 88 ILE A N 1
ATOM 727 C CA . ILE A 1 88 ? 13.078 -51.969 -15.297 1 47.44 88 ILE A CA 1
ATOM 728 C C . ILE A 1 88 ? 12.75 -50.594 -15.859 1 47.44 88 ILE A C 1
ATOM 730 O O . ILE A 1 88 ? 12.797 -49.594 -15.133 1 47.44 88 ILE A O 1
ATOM 734 N N . SER A 1 89 ? 12.336 -50.562 -17.016 1 45 89 SER A N 1
ATOM 735 C CA . SER A 1 89 ? 11.984 -49.312 -17.641 1 45 89 SER A CA 1
ATOM 736 C C . SER A 1 89 ? 10.75 -48.688 -17 1 45 89 SER A C 1
ATOM 738 O O . SER A 1 89 ? 10.703 -47.469 -16.781 1 45 89 SER A O 1
ATOM 740 N N . SER A 1 90 ? 9.797 -49.531 -16.703 1 46.19 90 SER A N 1
ATOM 741 C CA . SER A 1 90 ? 8.586 -49.062 -16.047 1 46.19 90 SER A CA 1
ATOM 742 C C . SER A 1 90 ? 8.898 -48.438 -14.68 1 46.19 90 SER A C 1
ATOM 744 O O . SER A 1 90 ? 8.328 -47.406 -14.305 1 46.19 90 SER A O 1
ATOM 746 N N . PHE A 1 91 ? 9.773 -49.125 -14.109 1 45.38 91 PHE A N 1
ATOM 747 C CA . PHE A 1 91 ? 10.164 -48.625 -12.797 1 45.38 91 PHE A CA 1
ATOM 748 C C . PHE A 1 91 ? 10.852 -47.25 -12.914 1 45.38 91 PHE A C 1
ATOM 750 O O . PHE A 1 91 ? 10.586 -46.375 -12.117 1 45.38 91 PHE A O 1
ATOM 757 N N . ILE A 1 92 ? 11.539 -47.188 -13.883 1 48.78 92 ILE A N 1
ATOM 758 C CA . ILE A 1 92 ? 12.289 -45.969 -14.078 1 48.78 92 ILE A CA 1
ATOM 759 C C . ILE A 1 92 ? 11.328 -44.844 -14.43 1 48.78 92 ILE A C 1
ATOM 761 O O . ILE A 1 92 ? 11.445 -43.719 -13.898 1 48.78 92 ILE A O 1
ATOM 765 N N . ILE A 1 93 ? 10.414 -45.156 -15.188 1 50.12 93 ILE A N 1
ATOM 766 C CA . ILE A 1 93 ? 9.438 -44.156 -15.617 1 50.12 93 ILE A CA 1
ATOM 767 C C . ILE A 1 93 ? 8.586 -43.719 -14.43 1 50.12 93 ILE A C 1
ATOM 769 O O . ILE A 1 93 ? 8.32 -42.531 -14.25 1 50.12 93 ILE A O 1
ATOM 773 N N . GLN A 1 94 ? 8.141 -44.656 -13.75 1 47.53 94 GLN A N 1
ATOM 774 C CA . GLN A 1 94 ? 7.32 -44.375 -12.578 1 47.53 94 GLN A CA 1
ATOM 775 C C . GLN A 1 94 ? 8.062 -43.469 -11.594 1 47.53 94 GLN A C 1
ATOM 777 O O . GLN A 1 94 ? 7.488 -42.531 -11.039 1 47.53 94 GLN A O 1
ATOM 782 N N . GLU A 1 95 ? 9.211 -43.844 -11.516 1 50.5 95 GLU A N 1
ATOM 783 C CA . GLU A 1 95 ? 10.016 -43.031 -10.594 1 50.5 95 GLU A CA 1
ATOM 784 C C . GLU A 1 95 ? 10.133 -41.594 -11.078 1 50.5 95 GLU A C 1
ATOM 786 O O . GLU A 1 95 ? 10.023 -40.656 -10.281 1 50.5 95 GLU A O 1
ATOM 791 N N . LYS A 1 96 ? 10.289 -41.5 -12.203 1 50.28 96 LYS A N 1
ATOM 792 C CA . LYS A 1 96 ? 10.484 -40.156 -12.742 1 50.28 96 LYS A CA 1
ATOM 793 C C . LYS A 1 96 ? 9.18 -39.344 -12.734 1 50.28 96 LYS A C 1
ATOM 795 O O . LYS A 1 96 ? 9.172 -38.156 -12.445 1 50.28 96 LYS A O 1
ATOM 800 N N . GLU A 1 97 ? 8.164 -40.031 -13.18 1 51.19 97 GLU A N 1
ATOM 801 C CA . GLU A 1 97 ? 6.844 -39.406 -13.109 1 51.19 97 GLU A CA 1
ATOM 802 C C . GLU A 1 97 ? 6.535 -38.906 -11.695 1 51.19 97 GLU A C 1
ATOM 804 O O . GLU A 1 97 ? 6 -37.812 -11.516 1 51.19 97 GLU A O 1
ATOM 809 N N . LEU A 1 98 ? 6.742 -39.844 -10.945 1 49.12 98 LEU A N 1
ATOM 810 C CA . LEU A 1 98 ? 6.527 -39.5 -9.547 1 49.12 98 LEU A CA 1
ATOM 811 C C . LEU A 1 98 ? 7.352 -38.281 -9.164 1 49.12 98 LEU A C 1
ATOM 813 O O . LEU A 1 98 ? 6.883 -37.406 -8.422 1 49.12 98 LEU A O 1
ATOM 817 N N . LYS A 1 99 ? 8.391 -38.25 -9.734 1 54.03 99 LYS A N 1
ATOM 818 C CA . LYS A 1 99 ? 9.25 -37.125 -9.453 1 54.03 99 LYS A CA 1
ATOM 819 C C . LYS A 1 99 ? 8.68 -35.844 -10.062 1 54.03 99 LYS A C 1
ATOM 821 O O . LYS A 1 99 ? 8.68 -34.781 -9.414 1 54.03 99 LYS A O 1
ATOM 826 N N . VAL A 1 100 ? 8.289 -35.969 -11.242 1 54.34 100 VAL A N 1
ATOM 827 C CA . VAL A 1 100 ? 7.723 -34.812 -11.922 1 54.34 100 VAL A CA 1
ATOM 828 C C . VAL A 1 100 ? 6.457 -34.375 -11.195 1 54.34 100 VAL A C 1
ATOM 830 O O . VAL A 1 100 ? 6.246 -33.156 -11.008 1 54.34 100 VAL A O 1
ATOM 833 N N . LEU A 1 101 ? 5.699 -35.312 -10.938 1 51.97 101 LEU A N 1
ATOM 834 C CA . LEU A 1 101 ? 4.484 -35 -10.195 1 51.97 101 LEU A CA 1
ATOM 835 C C . LEU A 1 101 ? 4.82 -34.312 -8.867 1 51.97 101 LEU A C 1
ATOM 837 O O . LEU A 1 101 ? 4.156 -33.375 -8.469 1 51.97 101 LEU A O 1
ATOM 841 N N . ALA A 1 102 ? 5.75 -34.906 -8.328 1 51.44 102 ALA A N 1
ATOM 842 C CA . ALA A 1 102 ? 6.195 -34.312 -7.066 1 51.44 102 ALA A CA 1
ATOM 843 C C . ALA A 1 102 ? 6.68 -32.875 -7.27 1 51.44 102 ALA A C 1
ATOM 845 O O . ALA A 1 102 ? 6.367 -31.984 -6.473 1 51.44 102 ALA A O 1
ATOM 846 N N . GLU A 1 103 ? 7.348 -32.75 -8.281 1 56.44 103 GLU A N 1
ATOM 847 C CA . GLU A 1 103 ? 7.844 -31.422 -8.594 1 56.44 103 GLU A CA 1
ATOM 848 C C . GLU A 1 103 ? 6.695 -30.469 -8.922 1 56.44 103 GLU A C 1
ATOM 850 O O . GLU A 1 103 ? 6.695 -29.312 -8.484 1 56.44 103 GLU A O 1
ATOM 855 N N . ASN A 1 104 ? 5.891 -30.953 -9.664 1 53.56 104 ASN A N 1
ATOM 856 C CA . ASN A 1 104 ? 4.727 -30.141 -9.984 1 53.56 104 ASN A CA 1
ATOM 857 C C . ASN A 1 104 ? 3.92 -29.797 -8.742 1 53.56 104 ASN A C 1
ATOM 859 O O . ASN A 1 104 ? 3.436 -28.672 -8.609 1 53.56 104 ASN A O 1
ATOM 863 N N . TYR A 1 105 ? 3.781 -30.812 -8.07 1 48.41 105 TYR A N 1
ATOM 864 C CA . TYR A 1 105 ? 3.078 -30.562 -6.812 1 48.41 105 TYR A CA 1
ATOM 865 C C . TYR A 1 105 ? 3.797 -29.516 -5.973 1 48.41 105 TYR A C 1
ATOM 867 O O . TYR A 1 105 ? 3.16 -28.641 -5.387 1 48.41 105 TYR A O 1
ATOM 875 N N . GLN A 1 106 ? 4.992 -29.781 -5.934 1 52.81 106 GLN A N 1
ATOM 876 C CA . GLN A 1 106 ? 5.773 -28.797 -5.184 1 52.81 106 GLN A CA 1
ATOM 877 C C . GLN A 1 106 ? 5.645 -27.406 -5.793 1 52.81 106 GLN A C 1
ATOM 879 O O . GLN A 1 106 ? 5.508 -26.422 -5.07 1 52.81 106 GLN A O 1
ATOM 884 N N . CYS A 1 107 ? 5.746 -27.516 -7.051 1 52.66 107 CYS A N 1
ATOM 885 C CA . CYS A 1 107 ? 5.594 -26.234 -7.734 1 52.66 107 CYS A CA 1
ATOM 886 C C . CYS A 1 107 ? 4.211 -25.641 -7.484 1 52.66 107 CYS A C 1
ATOM 888 O O . CYS A 1 107 ? 4.078 -24.438 -7.238 1 52.66 107 CYS A O 1
ATOM 890 N N . PHE A 1 108 ? 3.332 -26.531 -7.594 1 51.16 108 PHE A N 1
ATOM 891 C CA . PHE A 1 108 ? 1.964 -26.094 -7.34 1 51.16 108 PHE A CA 1
ATOM 892 C C . PHE A 1 108 ? 1.806 -25.609 -5.902 1 51.16 108 PHE A C 1
ATOM 894 O O . PHE A 1 108 ? 1.141 -24.609 -5.648 1 51.16 108 PHE A O 1
ATOM 901 N N . SER A 1 109 ? 2.293 -26.406 -5.125 1 52.25 109 SER A N 1
ATOM 902 C CA . SER A 1 109 ? 2.227 -26.031 -3.719 1 52.25 109 SER A CA 1
ATOM 903 C C . SER A 1 109 ? 2.912 -24.688 -3.477 1 52.25 109 SER A C 1
ATOM 905 O O . SER A 1 109 ? 2.398 -23.844 -2.738 1 52.25 109 SER A O 1
ATOM 907 N N . GLN A 1 110 ? 3.969 -24.656 -4.051 1 56.12 110 GLN A N 1
ATOM 908 C CA . GLN A 1 110 ? 4.676 -23.375 -3.932 1 56.12 110 GLN A CA 1
ATOM 909 C C . GLN A 1 110 ? 3.877 -22.25 -4.566 1 56.12 110 GLN A C 1
ATOM 911 O O . GLN A 1 110 ? 3.832 -21.141 -4.031 1 56.12 110 GLN A O 1
ATOM 916 N N . PHE A 1 111 ? 3.385 -22.672 -5.605 1 52.66 111 PHE A N 1
ATOM 917 C CA . PHE A 1 111 ? 2.559 -21.703 -6.312 1 52.66 111 PHE A CA 1
ATOM 918 C C . PHE A 1 111 ? 1.352 -21.312 -5.469 1 52.66 111 PHE A C 1
ATOM 920 O O . PHE A 1 111 ? 0.991 -20.125 -5.406 1 52.66 111 PHE A O 1
ATOM 927 N N . GLU A 1 112 ? 0.778 -22.297 -5.059 1 54.16 112 GLU A N 1
ATOM 928 C CA . GLU A 1 112 ? -0.375 -22.031 -4.203 1 54.16 112 GLU A CA 1
ATOM 929 C C . GLU A 1 112 ? 0.017 -21.188 -2.99 1 54.16 112 GLU A C 1
ATOM 931 O O . GLU A 1 112 ? -0.717 -20.281 -2.594 1 54.16 112 GLU A O 1
ATOM 936 N N . SER A 1 113 ? 1.041 -21.594 -2.529 1 54.38 113 SER A N 1
ATOM 937 C CA . SER A 1 113 ? 1.512 -20.844 -1.378 1 54.38 113 SER A CA 1
ATOM 938 C C . SER A 1 113 ? 1.812 -19.391 -1.758 1 54.38 113 SER A C 1
ATOM 940 O O . SER A 1 113 ? 1.454 -18.469 -1.027 1 54.38 113 SER A O 1
ATOM 942 N N . LYS A 1 114 ? 2.4 -19.391 -2.889 1 55.69 114 LYS A N 1
ATOM 943 C CA . LYS A 1 114 ? 2.725 -18.047 -3.359 1 55.69 114 LYS A CA 1
ATOM 944 C C . LYS A 1 114 ? 1.462 -17.266 -3.717 1 55.69 114 LYS A C 1
ATOM 946 O O . LYS A 1 114 ? 1.352 -16.078 -3.41 1 55.69 114 LYS A O 1
ATOM 951 N N . ASN A 1 115 ? 0.653 -17.984 -4.418 1 54.44 115 ASN A N 1
ATOM 952 C CA . ASN A 1 115 ? -0.629 -17.375 -4.746 1 54.44 115 ASN A CA 1
ATOM 953 C C . ASN A 1 115 ? -1.403 -16.984 -3.49 1 54.44 115 ASN A C 1
ATOM 955 O O . ASN A 1 115 ? -2.062 -15.953 -3.457 1 54.44 115 ASN A O 1
ATOM 959 N N . ALA A 1 116 ? -1.35 -17.969 -2.672 1 52.75 116 ALA A N 1
ATOM 960 C CA . ALA A 1 116 ? -2.02 -17.641 -1.412 1 52.75 116 ALA A CA 1
ATOM 961 C C . ALA A 1 116 ? -1.431 -16.391 -0.783 1 52.75 116 ALA A C 1
ATOM 963 O O . ALA A 1 116 ? -2.168 -15.531 -0.282 1 52.75 116 ALA A O 1
ATOM 964 N N . LYS A 1 117 ? -0.279 -16.359 -0.951 1 54.53 117 LYS A N 1
ATOM 965 C CA . LYS A 1 117 ? 0.39 -15.18 -0.395 1 54.53 117 LYS A CA 1
ATOM 966 C C . LYS A 1 117 ? 0.029 -13.922 -1.176 1 54.53 117 LYS A C 1
ATOM 968 O O . LYS A 1 117 ? -0.217 -12.867 -0.585 1 54.53 117 LYS A O 1
ATOM 973 N N . GLN A 1 118 ? 0.023 -14.117 -2.408 1 54.25 118 GLN A N 1
ATOM 974 C CA . GLN A 1 118 ? -0.309 -12.992 -3.27 1 54.25 118 GLN A CA 1
ATOM 975 C C . GLN A 1 118 ? -1.738 -12.516 -3.025 1 54.25 118 GLN A C 1
ATOM 977 O O . GLN A 1 118 ? -1.994 -11.312 -2.955 1 54.25 118 GLN A O 1
ATOM 982 N N . THR A 1 119 ? -2.574 -13.516 -3.131 1 53.84 119 THR A N 1
ATOM 983 C CA . THR A 1 119 ? -3.961 -13.18 -2.828 1 53.84 119 THR A CA 1
ATOM 984 C C . THR A 1 119 ? -4.074 -12.539 -1.446 1 53.84 119 THR A C 1
ATOM 986 O O . THR A 1 119 ? -4.859 -11.617 -1.247 1 53.84 119 THR A O 1
ATOM 989 N N . GLN A 1 120 ? -3.326 -13.016 -0.633 1 55.53 120 GLN A N 1
ATOM 990 C CA . GLN A 1 120 ? -3.326 -12.453 0.712 1 55.53 120 GLN A CA 1
ATOM 991 C C . GLN A 1 120 ? -2.865 -11 0.7 1 55.53 120 GLN A C 1
ATOM 993 O O . GLN A 1 120 ? -3.441 -10.148 1.387 1 55.53 120 GLN A O 1
ATOM 998 N N . ILE A 1 121 ? -1.997 -10.766 -0.157 1 58.34 121 ILE A N 1
ATOM 999 C CA . ILE A 1 121 ? -1.493 -9.398 -0.244 1 58.34 121 ILE A CA 1
ATOM 1000 C C . ILE A 1 121 ? -2.578 -8.484 -0.805 1 58.34 121 ILE A C 1
ATOM 1002 O O . ILE A 1 121 ? -2.814 -7.391 -0.277 1 58.34 121 ILE A O 1
ATOM 1006 N N . LEU A 1 122 ? -3.26 -8.992 -1.848 1 58.31 122 LEU A N 1
ATOM 1007 C CA . LEU A 1 122 ? -4.309 -8.188 -2.459 1 58.31 122 LEU A CA 1
ATOM 1008 C C . LEU A 1 122 ? -5.445 -7.938 -1.474 1 58.31 122 LEU A C 1
ATOM 1010 O O . LEU A 1 122 ? -6.016 -6.844 -1.438 1 58.31 122 LEU A O 1
ATOM 1014 N N . GLN A 1 123 ? -5.75 -8.977 -0.76 1 53.94 123 GLN A N 1
ATOM 1015 C CA . GLN A 1 123 ? -6.836 -8.867 0.208 1 53.94 123 GLN A CA 1
ATOM 1016 C C . GLN A 1 123 ? -6.52 -7.824 1.275 1 53.94 123 GLN A C 1
ATOM 1018 O O . GLN A 1 123 ? -7.43 -7.238 1.865 1 53.94 123 GLN A O 1
ATOM 1023 N N . TYR A 1 124 ? -5.215 -7.617 1.327 1 55.16 124 TYR A N 1
ATOM 1024 C CA . TYR A 1 124 ? -4.824 -6.656 2.352 1 55.16 124 TYR A CA 1
ATOM 1025 C C . TYR A 1 124 ? -4.742 -5.246 1.776 1 55.16 124 TYR A C 1
ATOM 1027 O O . TYR A 1 124 ? -4.848 -4.262 2.512 1 55.16 124 TYR A O 1
ATOM 1035 N N . LEU A 1 125 ? -4.625 -5.352 0.406 1 58.72 125 LEU A N 1
ATOM 1036 C CA . LEU A 1 125 ? -4.465 -4.043 -0.215 1 58.72 125 LEU A CA 1
ATOM 1037 C C . LEU A 1 125 ? -5.812 -3.467 -0.632 1 58.72 125 LEU A C 1
ATOM 1039 O O . LEU A 1 125 ? -5.969 -2.248 -0.73 1 58.72 125 LEU A O 1
ATOM 1043 N N . LEU A 1 126 ? -6.859 -4.438 -0.837 1 57.59 126 LEU A N 1
ATOM 1044 C CA . LEU A 1 126 ? -8.148 -4.004 -1.371 1 57.59 126 LEU A CA 1
ATOM 1045 C C . LEU A 1 126 ? -9.297 -4.508 -0.5 1 57.59 126 LEU A C 1
ATOM 1047 O O . LEU A 1 126 ? -9.242 -5.621 0.022 1 57.59 126 LEU A O 1
ATOM 1051 N N . PRO A 1 127 ? -10.227 -3.564 -0.205 1 53 127 PRO A N 1
ATOM 1052 C CA . PRO A 1 127 ? -11.422 -4.059 0.476 1 53 127 PRO A CA 1
ATOM 1053 C C . PRO A 1 127 ? -12.055 -5.25 -0.238 1 53 127 PRO A C 1
ATOM 1055 O O . PRO A 1 127 ? -11.914 -5.391 -1.455 1 53 127 PRO A O 1
ATOM 1058 N N . GLN A 1 128 ? -12.664 -6.027 0.541 1 56.88 128 GLN A N 1
ATOM 1059 C CA . GLN A 1 128 ? -13.219 -7.289 0.055 1 56.88 128 GLN A CA 1
ATOM 1060 C C . GLN A 1 128 ? -14.117 -7.062 -1.163 1 56.88 128 GLN A C 1
ATOM 1062 O O . GLN A 1 128 ? -14.078 -7.844 -2.117 1 56.88 128 GLN A O 1
ATOM 1067 N N . HIS A 1 129 ? -14.914 -6.008 -1.067 1 59.72 129 HIS A N 1
ATOM 1068 C CA . HIS A 1 129 ? -15.883 -5.77 -2.135 1 59.72 129 HIS A CA 1
ATOM 1069 C C . HIS A 1 129 ? -15.18 -5.391 -3.436 1 59.72 129 HIS A C 1
ATOM 1071 O O . HIS A 1 129 ? -15.766 -5.5 -4.516 1 59.72 129 HIS A O 1
ATOM 1077 N N . ILE A 1 130 ? -13.969 -4.973 -3.375 1 60.03 130 ILE A N 1
ATOM 1078 C CA . ILE A 1 130 ? -13.211 -4.57 -4.551 1 60.03 130 ILE A CA 1
ATOM 1079 C C . ILE A 1 130 ? -12.422 -5.762 -5.09 1 60.03 130 ILE A C 1
ATOM 1081 O O . ILE A 1 130 ? -12.18 -5.863 -6.293 1 60.03 130 ILE A O 1
ATOM 1085 N N . ILE A 1 131 ? -12.031 -6.625 -4.176 1 58.59 131 ILE A N 1
ATOM 1086 C CA . ILE A 1 131 ? -11.195 -7.754 -4.562 1 58.59 131 ILE A CA 1
ATOM 1087 C C . ILE A 1 131 ? -11.914 -8.594 -5.617 1 58.59 131 ILE A C 1
ATOM 1089 O O . ILE A 1 131 ? -11.312 -9.008 -6.605 1 58.59 131 ILE A O 1
ATOM 1093 N N . GLY A 1 132 ? -13.273 -8.953 -5.301 1 55.66 132 GLY A N 1
ATOM 1094 C CA . GLY A 1 132 ? -14.055 -9.711 -6.266 1 55.66 132 GLY A CA 1
ATOM 1095 C C . GLY A 1 132 ? -14.078 -9.086 -7.645 1 55.66 132 GLY A C 1
ATOM 1096 O O . GLY A 1 132 ? -13.938 -9.773 -8.656 1 55.66 132 GLY A O 1
ATOM 1097 N N . ARG A 1 133 ? -14.109 -7.859 -7.66 1 59.41 133 ARG A N 1
ATOM 1098 C CA . ARG A 1 133 ? -14.195 -7.148 -8.93 1 59.41 133 ARG A CA 1
ATOM 1099 C C . ARG A 1 133 ? -12.844 -7.109 -9.633 1 59.41 133 ARG A C 1
ATOM 1101 O O . ARG A 1 133 ? -12.781 -7.133 -10.867 1 59.41 133 ARG A O 1
ATOM 1108 N N . PHE A 1 134 ? -11.82 -6.965 -8.781 1 57.66 134 PHE A N 1
ATOM 1109 C CA . PHE A 1 134 ? -10.461 -6.887 -9.312 1 57.66 134 PHE A CA 1
ATOM 1110 C C . PHE A 1 134 ? -10.102 -8.164 -10.062 1 57.66 134 PHE A C 1
ATOM 1112 O O . PHE A 1 134 ? -9.43 -8.109 -11.102 1 57.66 134 PHE A O 1
ATOM 1119 N N . PHE A 1 135 ? -10.461 -9.211 -9.469 1 53.38 135 PHE A N 1
ATOM 1120 C CA . PHE A 1 135 ? -10.125 -10.492 -10.078 1 53.38 135 PHE A CA 1
ATOM 1121 C C . PHE A 1 135 ? -11.016 -10.773 -11.281 1 53.38 135 PHE A C 1
ATOM 1123 O O . PHE A 1 135 ? -10.633 -11.523 -12.18 1 53.38 135 PHE A O 1
ATOM 1130 N N . SER A 1 136 ? -12.203 -10.477 -11.117 1 50 136 SER A N 1
ATOM 1131 C CA . SER A 1 136 ? -13.102 -10.75 -12.234 1 50 136 SER A CA 1
ATOM 1132 C C . SER A 1 136 ? -12.758 -9.883 -13.445 1 50 136 SER A C 1
ATOM 1134 O O . SER A 1 136 ? -12.984 -10.289 -14.586 1 50 136 SER A O 1
ATOM 1136 N N . THR A 1 137 ? -12.469 -8.734 -13.195 1 46.66 137 THR A N 1
ATOM 1137 C CA . THR A 1 137 ? -12.219 -7.824 -14.305 1 46.66 137 THR A CA 1
ATOM 1138 C C . THR A 1 137 ? -10.742 -7.836 -14.695 1 46.66 137 THR A C 1
ATOM 1140 O O . THR A 1 137 ? -9.867 -7.973 -13.828 1 46.66 137 THR A O 1
ATOM 1143 N N . ASP A 1 138 ? -10.312 -8.391 -15.812 1 40 138 ASP A N 1
ATOM 1144 C CA . ASP A 1 138 ? -8.961 -8.211 -16.328 1 40 138 ASP A CA 1
ATOM 1145 C C . ASP A 1 138 ? -8.32 -6.945 -15.766 1 40 138 ASP A C 1
ATOM 1147 O O . ASP A 1 138 ? -8.914 -5.863 -15.812 1 40 138 ASP A O 1
ATOM 1151 N N . ILE A 1 139 ? -7.461 -7.102 -14.773 1 43.19 139 ILE A N 1
ATOM 1152 C CA . ILE A 1 139 ? -6.688 -6.039 -14.148 1 43.19 139 ILE A CA 1
ATOM 1153 C C . ILE A 1 139 ? -6.598 -4.84 -15.094 1 43.19 139 ILE A C 1
ATOM 1155 O O . ILE A 1 139 ? -6.152 -3.76 -14.695 1 43.19 139 ILE A O 1
ATOM 1159 N N . THR A 1 140 ? -6.402 -5.176 -16.344 1 41.28 140 THR A N 1
ATOM 1160 C CA . THR A 1 140 ? -6.156 -4.125 -17.328 1 41.28 140 THR A CA 1
ATOM 1161 C C . THR A 1 140 ? -7.336 -3.158 -17.391 1 41.28 140 THR A C 1
ATOM 1163 O O . THR A 1 140 ? -7.273 -2.135 -18.062 1 41.28 140 THR A O 1
ATOM 1166 N N . THR A 1 141 ? -8.508 -3.695 -17.281 1 40.25 141 THR A N 1
ATOM 1167 C CA . THR A 1 141 ? -9.586 -2.771 -17.641 1 40.25 141 THR A CA 1
ATOM 1168 C C . THR A 1 141 ? -9.742 -1.697 -16.562 1 40.25 141 THR A C 1
ATOM 1170 O O . THR A 1 141 ? -9.523 -1.957 -15.383 1 40.25 141 THR A O 1
ATOM 1173 N N . THR A 1 142 ? -9.664 -0.452 -16.953 1 44.53 142 THR A N 1
ATOM 1174 C CA . THR A 1 142 ? -9.898 0.927 -16.547 1 44.53 142 THR A CA 1
ATOM 1175 C C . THR A 1 142 ? -11.078 1.01 -15.578 1 44.53 142 THR A C 1
ATOM 1177 O O . THR A 1 142 ? -11.656 2.082 -15.383 1 44.53 142 THR A O 1
ATOM 1180 N N . ASP A 1 143 ? -11.688 -0.117 -15.328 1 51.31 143 ASP A N 1
ATOM 1181 C CA . ASP A 1 143 ? -12.93 0.192 -14.625 1 51.31 143 ASP A CA 1
ATOM 1182 C C . ASP A 1 143 ? -12.648 0.839 -13.273 1 51.31 143 ASP A C 1
ATOM 1184 O O . ASP A 1 143 ? -11.875 0.309 -12.477 1 51.31 143 ASP A O 1
ATOM 1188 N N . ASN A 1 144 ? -12.836 2.152 -13.289 1 59.09 144 ASN A N 1
ATOM 1189 C CA . ASN A 1 144 ? -12.805 3.111 -12.195 1 59.09 144 ASN A CA 1
ATOM 1190 C C . ASN A 1 144 ? -13.641 2.633 -11.008 1 59.09 144 ASN A C 1
ATOM 1192 O O . ASN A 1 144 ? -14.867 2.504 -11.117 1 59.09 144 ASN A O 1
ATOM 1196 N N . PHE A 1 145 ? -13.125 1.842 -10.188 1 71.81 145 PHE A N 1
ATOM 1197 C CA . PHE A 1 145 ? -13.852 1.555 -8.961 1 71.81 145 PHE A CA 1
ATOM 1198 C C . PHE A 1 145 ? -13.969 2.805 -8.094 1 71.81 145 PHE A C 1
ATOM 1200 O O . PHE A 1 145 ? -12.961 3.379 -7.688 1 71.81 145 PHE A O 1
ATOM 1207 N N . THR A 1 146 ? -15.195 3.297 -8.156 1 80.88 146 THR A N 1
ATOM 1208 C CA . THR A 1 146 ? -15.484 4.465 -7.328 1 80.88 146 THR A CA 1
ATOM 1209 C C . THR A 1 146 ? -16.672 4.191 -6.402 1 80.88 146 THR A C 1
ATOM 1211 O O . THR A 1 146 ? -17.688 3.641 -6.832 1 80.88 146 THR A O 1
ATOM 1214 N N . ASP A 1 147 ? -16.438 4.383 -5.184 1 83.94 147 ASP A N 1
ATOM 1215 C CA . ASP A 1 147 ? -17.5 4.301 -4.184 1 83.94 147 ASP A CA 1
ATOM 1216 C C . ASP A 1 147 ? -17.812 5.68 -3.602 1 83.94 147 ASP A C 1
ATOM 1218 O O . ASP A 1 147 ? -16.938 6.551 -3.557 1 83.94 147 ASP A O 1
ATOM 1222 N N . VAL A 1 148 ? -19.094 5.824 -3.33 1 89.12 148 VAL A N 1
ATOM 1223 C CA . VAL A 1 148 ? -19.5 6.992 -2.559 1 89.12 148 VAL A CA 1
ATOM 1224 C C . VAL A 1 148 ? -20.25 6.551 -1.308 1 89.12 148 VAL A C 1
ATOM 1226 O O . VAL A 1 148 ? -21.266 5.844 -1.4 1 89.12 148 VAL A O 1
ATOM 1229 N N . PHE A 1 149 ? -19.719 6.934 -0.208 1 91.12 149 PHE A N 1
ATOM 1230 C CA . PHE A 1 149 ? -20.359 6.57 1.055 1 91.12 149 PHE A CA 1
ATOM 1231 C C . PHE A 1 149 ? -20.875 7.809 1.777 1 91.12 149 PHE A C 1
ATOM 1233 O O . PHE A 1 149 ? -20.141 8.781 1.95 1 91.12 149 PHE A O 1
ATOM 1240 N N . GLN A 1 150 ? -22.078 7.668 2.145 1 93.69 150 GLN A N 1
ATOM 1241 C CA . GLN A 1 150 ? -22.641 8.688 3.035 1 93.69 150 GLN A CA 1
ATOM 1242 C C . GLN A 1 150 ? -22.531 8.25 4.496 1 93.69 150 GLN A C 1
ATOM 1244 O O . GLN A 1 150 ? -22.609 7.059 4.797 1 93.69 150 GLN A O 1
ATOM 1249 N N . ASN A 1 151 ? -22.312 9.141 5.398 1 95.88 151 ASN A N 1
ATOM 1250 C CA . ASN A 1 151 ? -22.25 8.867 6.828 1 95.88 151 ASN A CA 1
ATOM 1251 C C . ASN A 1 151 ? -21.203 7.809 7.148 1 95.88 151 ASN A C 1
ATOM 1253 O O . ASN A 1 151 ? -21.484 6.828 7.836 1 95.88 151 ASN A O 1
ATOM 1257 N N . CYS A 1 152 ? -20.078 7.996 6.547 1 96.06 152 CYS A N 1
ATOM 1258 C CA . CYS A 1 152 ? -18.938 7.137 6.84 1 96.06 152 CYS A CA 1
ATOM 1259 C C . CYS A 1 152 ? -18.094 7.719 7.961 1 96.06 152 CYS A C 1
ATOM 1261 O O . CYS A 1 152 ? -17.672 8.875 7.895 1 96.06 152 CYS A O 1
ATOM 1263 N N . THR A 1 153 ? -17.891 6.926 8.984 1 97.81 153 THR A N 1
ATOM 1264 C CA . THR A 1 153 ? -17.031 7.379 10.078 1 97.81 153 THR A CA 1
ATOM 1265 C C . THR A 1 153 ? -15.578 6.996 9.812 1 97.81 153 THR A C 1
ATOM 1267 O O . THR A 1 153 ? -15.273 5.828 9.578 1 97.81 153 THR A O 1
ATOM 1270 N N . ILE A 1 154 ? -14.734 8 9.82 1 97.75 154 ILE A N 1
ATOM 1271 C CA . ILE A 1 154 ? -13.305 7.824 9.594 1 97.75 154 ILE A CA 1
ATOM 1272 C C . ILE A 1 154 ? -12.539 8.133 10.875 1 97.75 154 ILE A C 1
ATOM 1274 O O . ILE A 1 154 ? -12.883 9.078 11.602 1 97.75 154 ILE A O 1
ATOM 1278 N N . LEU A 1 155 ? -11.547 7.328 11.117 1 98.12 155 LEU A N 1
ATOM 1279 C CA . LEU A 1 155 ? -10.742 7.492 12.32 1 98.12 155 LEU A CA 1
ATOM 1280 C C . LEU A 1 155 ? -9.258 7.617 11.977 1 98.12 155 LEU A C 1
ATOM 1282 O O . LEU A 1 155 ? -8.734 6.82 11.195 1 98.12 155 LEU A O 1
ATOM 1286 N N . PHE A 1 156 ? -8.672 8.672 12.414 1 97.5 156 PHE A N 1
ATOM 1287 C CA . PHE A 1 156 ? -7.223 8.867 12.375 1 97.5 156 PHE A CA 1
ATOM 1288 C C . PHE A 1 156 ? -6.617 8.711 13.766 1 97.5 156 PHE A C 1
ATOM 1290 O O . PHE A 1 156 ? -7.074 9.336 14.719 1 97.5 156 PHE A O 1
ATOM 1297 N N . ALA A 1 157 ? -5.637 7.887 13.875 1 97.38 157 ALA A N 1
ATOM 1298 C CA . ALA A 1 157 ? -4.961 7.66 15.148 1 97.38 157 ALA A CA 1
ATOM 1299 C C . ALA A 1 157 ? -3.453 7.859 15.016 1 97.38 157 ALA A C 1
ATOM 1301 O O . ALA A 1 157 ? -2.785 7.125 14.281 1 97.38 157 ALA A O 1
ATOM 1302 N N . ASP A 1 158 ? -2.938 8.781 15.695 1 94.88 158 ASP A N 1
ATOM 1303 C CA . ASP A 1 158 ? -1.513 9.094 15.672 1 94.88 158 ASP A CA 1
ATOM 1304 C C . ASP A 1 158 ? -0.853 8.742 17 1 94.88 158 ASP A C 1
ATOM 1306 O O . ASP A 1 158 ? -1.486 8.828 18.062 1 94.88 158 ASP A O 1
ATOM 1310 N N . ILE A 1 159 ? 0.403 8.344 16.906 1 94.56 159 ILE A N 1
ATOM 1311 C CA . ILE A 1 159 ? 1.161 8.023 18.125 1 94.56 159 ILE A CA 1
ATOM 1312 C C . ILE A 1 159 ? 1.779 9.297 18.688 1 94.56 159 ILE A C 1
ATOM 1314 O O . ILE A 1 159 ? 2.742 9.828 18.141 1 94.56 159 ILE A O 1
ATOM 1318 N N . ALA A 1 160 ? 1.223 9.742 19.812 1 92.75 160 ALA A N 1
ATOM 1319 C CA . ALA A 1 160 ? 1.761 10.922 20.484 1 92.75 160 ALA A CA 1
ATOM 1320 C C . ALA A 1 160 ? 3.111 10.617 21.141 1 92.75 160 ALA A C 1
ATOM 1322 O O . ALA A 1 160 ? 3.26 9.617 21.828 1 92.75 160 ALA A O 1
ATOM 1323 N N . GLY A 1 161 ? 4.059 11.477 20.891 1 90.06 161 GLY A N 1
ATOM 1324 C CA . GLY A 1 161 ? 5.391 11.289 21.438 1 90.06 161 GLY A CA 1
ATOM 1325 C C . GLY A 1 161 ? 6.297 10.469 20.547 1 90.06 161 GLY A C 1
ATOM 1326 O O . GLY A 1 161 ? 7.438 10.172 20.906 1 90.06 161 GLY A O 1
ATOM 1327 N N . PHE A 1 162 ? 5.84 10.07 19.406 1 90.38 162 PHE A N 1
ATOM 1328 C CA . PHE A 1 162 ? 6.566 9.18 18.5 1 90.38 162 PHE A CA 1
ATOM 1329 C C . PHE A 1 162 ? 7.812 9.875 17.953 1 90.38 162 PHE A C 1
ATOM 1331 O O . PHE A 1 162 ? 8.875 9.258 17.859 1 90.38 162 PHE A O 1
ATOM 1338 N N . THR A 1 163 ? 7.602 11.148 17.531 1 83.69 163 THR A N 1
ATOM 1339 C CA . THR A 1 163 ? 8.719 11.859 16.922 1 83.69 163 THR A CA 1
ATOM 1340 C C . THR A 1 163 ? 9.898 11.938 17.875 1 83.69 163 THR A C 1
ATOM 1342 O O . THR A 1 163 ? 11.039 11.68 17.484 1 83.69 163 THR A O 1
ATOM 1345 N N . LYS A 1 164 ? 9.633 12.289 19.125 1 85.12 164 LYS A N 1
ATOM 1346 C CA . LYS A 1 164 ? 10.672 12.32 20.156 1 85.12 164 LYS A CA 1
ATOM 1347 C C . LYS A 1 164 ? 11.25 10.922 20.391 1 85.12 164 LYS A C 1
ATOM 1349 O O . LYS A 1 164 ? 12.469 10.766 20.531 1 85.12 164 LYS A O 1
ATOM 1354 N N . TYR A 1 165 ? 10.391 9.969 20.391 1 89.12 165 TYR A N 1
ATOM 1355 C CA . TYR A 1 165 ? 10.797 8.578 20.594 1 89.12 165 TYR A CA 1
ATOM 1356 C C . TYR A 1 165 ? 11.711 8.117 19.469 1 89.12 165 TYR A C 1
ATOM 1358 O O . TYR A 1 165 ? 12.758 7.508 19.719 1 89.12 165 TYR A O 1
ATOM 1366 N N . SER A 1 166 ? 11.336 8.375 18.266 1 87.81 166 SER A N 1
ATOM 1367 C CA . SER A 1 166 ? 12.078 7.91 17.109 1 87.81 166 SER A CA 1
ATOM 1368 C C . SER A 1 166 ? 13.477 8.523 17.062 1 87.81 166 SER A C 1
ATOM 1370 O O . SER A 1 166 ? 14.398 7.941 16.484 1 87.81 166 SER A O 1
ATOM 1372 N N . SER A 1 167 ? 13.711 9.641 17.688 1 84.56 167 SER A N 1
ATOM 1373 C CA . SER A 1 167 ? 15.008 10.312 17.703 1 84.56 167 SER A CA 1
ATOM 1374 C C . SER A 1 167 ? 15.844 9.852 18.906 1 84.56 167 SER A C 1
ATOM 1376 O O . SER A 1 167 ? 17.062 10.039 18.922 1 84.56 167 SER A O 1
ATOM 1378 N N . SER A 1 168 ? 15.258 9.219 19.875 1 85.75 168 SER A N 1
ATOM 1379 C CA . SER A 1 168 ? 15.93 8.922 21.141 1 85.75 168 SER A CA 1
ATOM 1380 C C . SER A 1 168 ? 16.375 7.461 21.188 1 85.75 168 SER A C 1
ATOM 1382 O O . SER A 1 168 ? 17.203 7.09 22.031 1 85.75 168 SER A O 1
ATOM 1384 N N . VAL A 1 169 ? 15.859 6.629 20.312 1 88.5 169 VAL A N 1
ATOM 1385 C CA . VAL A 1 169 ? 16.156 5.203 20.375 1 88.5 169 VAL A CA 1
ATOM 1386 C C . VAL A 1 169 ? 16.797 4.75 19.062 1 88.5 169 VAL A C 1
ATOM 1388 O O . VAL A 1 169 ? 16.875 5.523 18.094 1 88.5 169 VAL A O 1
ATOM 1391 N N . GLU A 1 170 ? 17.234 3.504 19.062 1 88 170 GLU A N 1
ATOM 1392 C CA . GLU A 1 170 ? 17.812 2.934 17.844 1 88 170 GLU A CA 1
ATOM 1393 C C . GLU A 1 170 ? 16.75 2.721 16.766 1 88 170 GLU A C 1
ATOM 1395 O O . GLU A 1 170 ? 15.617 2.346 17.078 1 88 170 GLU A O 1
ATOM 1400 N N . PRO A 1 171 ? 17.172 2.906 15.547 1 86.06 171 PRO A N 1
ATOM 1401 C CA . PRO A 1 171 ? 16.219 2.775 14.438 1 86.06 171 PRO A CA 1
ATOM 1402 C C . PRO A 1 171 ? 15.5 1.427 14.43 1 86.06 171 PRO A C 1
ATOM 1404 O O . PRO A 1 171 ? 14.305 1.361 14.141 1 86.06 171 PRO A O 1
ATOM 1407 N N . GLU A 1 172 ? 16.203 0.438 14.758 1 83.62 172 GLU A N 1
ATOM 1408 C CA . GLU A 1 172 ? 15.609 -0.897 14.766 1 83.62 172 GLU A CA 1
ATOM 1409 C C . GLU A 1 172 ? 14.477 -0.991 15.789 1 83.62 172 GLU A C 1
ATOM 1411 O O . GLU A 1 172 ? 13.477 -1.675 15.555 1 83.62 172 GLU A O 1
ATOM 1416 N N . GLN A 1 173 ? 14.719 -0.279 16.844 1 87 173 GLN A N 1
ATOM 1417 C CA . GLN A 1 173 ? 13.719 -0.285 17.906 1 87 173 GLN A CA 1
ATOM 1418 C C . GLN A 1 173 ? 12.453 0.442 17.453 1 87 173 GLN A C 1
ATOM 1420 O O . GLN A 1 173 ? 11.344 0.059 17.844 1 87 173 GLN A O 1
ATOM 1425 N N . VAL A 1 174 ? 12.641 1.455 16.719 1 88.38 174 VAL A N 1
ATOM 1426 C CA . VAL A 1 174 ? 11.508 2.219 16.203 1 88.38 174 VAL A CA 1
ATOM 1427 C C . VAL A 1 174 ? 10.641 1.329 15.32 1 88.38 174 VAL A C 1
ATOM 1429 O O . VAL A 1 174 ? 9.43 1.239 15.523 1 88.38 174 VAL A O 1
ATOM 1432 N N . VAL A 1 175 ? 11.234 0.697 14.398 1 85.88 175 VAL A N 1
ATOM 1433 C CA . VAL A 1 175 ? 10.523 -0.135 13.43 1 85.88 175 VAL A CA 1
ATOM 1434 C C . VAL A 1 175 ? 9.867 -1.315 14.148 1 85.88 175 VAL A C 1
ATOM 1436 O O . VAL A 1 175 ? 8.734 -1.686 13.836 1 85.88 175 VAL A O 1
ATOM 1439 N N . ASN A 1 176 ? 10.555 -1.853 15.062 1 84 176 ASN A N 1
ATOM 1440 C CA . ASN A 1 176 ? 10.031 -2.982 15.82 1 84 176 ASN A CA 1
ATOM 1441 C C . ASN A 1 176 ? 8.797 -2.594 16.625 1 84 176 ASN A C 1
ATOM 1443 O O . ASN A 1 176 ? 7.824 -3.346 16.672 1 84 176 ASN A O 1
ATOM 1447 N N . MET A 1 177 ? 8.914 -1.5 17.281 1 88.38 177 MET A N 1
ATOM 1448 C CA . MET A 1 177 ? 7.781 -1.021 18.062 1 88.38 177 MET A CA 1
ATOM 1449 C C . MET A 1 177 ? 6.559 -0.819 17.172 1 88.38 177 MET A C 1
ATOM 1451 O O . MET A 1 177 ? 5.453 -1.229 17.531 1 88.38 177 MET A O 1
ATOM 1455 N N . LEU A 1 178 ? 6.734 -0.183 16.062 1 89.75 178 LEU A N 1
ATOM 1456 C CA . LEU A 1 178 ? 5.637 0.047 15.125 1 89.75 178 LEU A CA 1
ATOM 1457 C C . LEU A 1 178 ? 5.043 -1.274 14.648 1 89.75 178 LEU A C 1
ATOM 1459 O O . LEU A 1 178 ? 3.826 -1.403 14.516 1 89.75 178 LEU A O 1
ATOM 1463 N N . ARG A 1 179 ? 5.879 -2.168 14.422 1 84 179 ARG A N 1
ATOM 1464 C CA . ARG A 1 179 ? 5.422 -3.482 13.977 1 84 179 ARG A CA 1
ATOM 1465 C C . ARG A 1 179 ? 4.512 -4.125 15.016 1 84 179 ARG A C 1
ATOM 1467 O O . ARG A 1 179 ? 3.439 -4.633 14.68 1 84 179 ARG A O 1
ATOM 1474 N N . ILE A 1 180 ? 4.984 -4.094 16.219 1 84.81 180 ILE A N 1
ATOM 1475 C CA . ILE A 1 180 ? 4.234 -4.695 17.312 1 84.81 180 ILE A CA 1
ATOM 1476 C C . ILE A 1 180 ? 2.902 -3.969 17.484 1 84.81 180 ILE A C 1
ATOM 1478 O O . ILE A 1 180 ? 1.852 -4.605 17.594 1 84.81 180 ILE A O 1
ATOM 1482 N N . LEU A 1 181 ? 2.98 -2.727 17.484 1 91.5 181 LEU A N 1
ATOM 1483 C CA . LEU A 1 181 ? 1.793 -1.909 17.703 1 91.5 181 LEU A CA 1
ATOM 1484 C C . LEU A 1 181 ? 0.778 -2.109 16.578 1 91.5 181 LEU A C 1
ATOM 1486 O O . LEU A 1 181 ? -0.406 -2.334 16.844 1 91.5 181 LEU A O 1
ATOM 1490 N N . PHE A 1 182 ? 1.214 -2.035 15.383 1 89.94 182 PHE A N 1
ATOM 1491 C CA . PHE A 1 182 ? 0.306 -2.125 14.242 1 89.94 182 PHE A CA 1
ATOM 1492 C C . PHE A 1 182 ? -0.251 -3.537 14.109 1 89.94 182 PHE A C 1
ATOM 1494 O O . PHE A 1 182 ? -1.393 -3.723 13.68 1 89.94 182 PHE A O 1
ATOM 1501 N N . GLN A 1 183 ? 0.508 -4.473 14.5 1 84.75 183 GLN A N 1
ATOM 1502 C CA . GLN A 1 183 ? -0.018 -5.832 14.523 1 84.75 183 GLN A CA 1
ATOM 1503 C C . GLN A 1 183 ? -1.206 -5.949 15.469 1 84.75 183 GLN A C 1
ATOM 1505 O O . GLN A 1 183 ? -2.215 -6.574 15.141 1 84.75 183 GLN A O 1
ATOM 1510 N N . GLN A 1 184 ? -1.025 -5.379 16.547 1 90.81 184 GLN A N 1
ATOM 1511 C CA . GLN A 1 184 ? -2.1 -5.41 17.531 1 90.81 184 GLN A CA 1
ATOM 1512 C C . GLN A 1 184 ? -3.307 -4.609 17.062 1 90.81 184 GLN A C 1
ATOM 1514 O O . GLN A 1 184 ? -4.453 -5.008 17.281 1 90.81 184 GLN A O 1
ATOM 1519 N N . PHE A 1 185 ? -3.047 -3.49 16.453 1 93.69 185 PHE A N 1
ATOM 1520 C CA . PHE A 1 185 ? -4.141 -2.703 15.891 1 93.69 185 PHE A CA 1
ATOM 1521 C C . PHE A 1 185 ? -4.883 -3.488 14.82 1 93.69 185 PHE A C 1
ATOM 1523 O O . PHE A 1 185 ? -6.117 -3.463 14.766 1 93.69 185 PHE A O 1
ATOM 1530 N N . ASP A 1 186 ? -4.125 -4.172 14.016 1 87.06 186 ASP A N 1
ATOM 1531 C CA . ASP A 1 186 ? -4.723 -4.965 12.945 1 87.06 186 ASP A CA 1
ATOM 1532 C C . ASP A 1 186 ? -5.621 -6.062 13.516 1 87.06 186 ASP A C 1
ATOM 1534 O O . ASP A 1 186 ? -6.703 -6.328 12.984 1 87.06 186 ASP A O 1
ATOM 1538 N N . GLU A 1 187 ? -5.172 -6.656 14.508 1 85.5 187 GLU A N 1
ATOM 1539 C CA . GLU A 1 187 ? -5.977 -7.684 15.172 1 85.5 187 GLU A CA 1
ATOM 1540 C C . GLU A 1 187 ? -7.254 -7.09 15.758 1 85.5 187 GLU A C 1
ATOM 1542 O O . GLU A 1 187 ? -8.328 -7.691 15.664 1 85.5 187 GLU A O 1
ATOM 1547 N N . ALA A 1 188 ? -7.094 -5.969 16.328 1 92.25 188 ALA A N 1
ATOM 1548 C CA . ALA A 1 188 ? -8.242 -5.289 16.922 1 92.25 188 ALA A CA 1
ATOM 1549 C C . ALA A 1 188 ? -9.242 -4.863 15.852 1 92.25 188 ALA A C 1
ATOM 1551 O O . ALA A 1 188 ? -10.453 -4.867 16.078 1 92.25 188 ALA A O 1
ATOM 1552 N N . CYS A 1 189 ? -8.766 -4.465 14.688 1 88.62 189 CYS A N 1
ATOM 1553 C CA . CYS A 1 189 ? -9.617 -4.07 13.578 1 88.62 189 CYS A CA 1
ATOM 1554 C C . CYS A 1 189 ? -10.602 -5.184 13.219 1 88.62 189 CYS A C 1
ATOM 1556 O O . CYS A 1 189 ? -11.773 -4.922 12.953 1 88.62 189 CYS A O 1
ATOM 1558 N N . GLN A 1 190 ? -10.094 -6.305 13.227 1 82.69 190 GLN A N 1
ATOM 1559 C CA . GLN A 1 190 ? -10.93 -7.457 12.898 1 82.69 190 GLN A CA 1
ATOM 1560 C C . GLN A 1 190 ? -11.984 -7.699 13.977 1 82.69 190 GLN A C 1
ATOM 1562 O O . GLN A 1 190 ? -13.141 -7.969 13.664 1 82.69 190 GLN A O 1
ATOM 1567 N N . LYS A 1 191 ? -11.562 -7.562 15.125 1 88.56 191 LYS A N 1
ATOM 1568 C CA . LYS A 1 191 ? -12.445 -7.816 16.25 1 88.56 191 LYS A CA 1
ATOM 1569 C C . LYS A 1 191 ? -13.594 -6.805 16.297 1 88.56 191 LYS A C 1
ATOM 1571 O O . LYS A 1 191 ? -14.734 -7.164 16.594 1 88.56 191 LYS A O 1
ATOM 1576 N N . PHE A 1 192 ? -13.32 -5.559 16.016 1 92.38 192 PHE A N 1
ATOM 1577 C CA . PHE A 1 192 ? -14.305 -4.492 16.141 1 92.38 192 PHE A CA 1
ATOM 1578 C C . PHE A 1 192 ? -14.984 -4.238 14.797 1 92.38 192 PHE A C 1
ATOM 1580 O O . PHE A 1 192 ? -15.812 -3.332 14.68 1 92.38 192 PHE A O 1
ATOM 1587 N N . GLN A 1 193 ? -14.641 -4.93 13.781 1 89.06 193 GLN A N 1
ATOM 1588 C CA . GLN A 1 193 ? -15.258 -4.871 12.469 1 89.06 193 GLN A CA 1
ATOM 1589 C C . GLN A 1 193 ? -15.102 -3.486 11.844 1 89.06 193 GLN A C 1
ATOM 1591 O O . GLN A 1 193 ? -16.078 -2.873 11.422 1 89.06 193 GLN A O 1
ATOM 1596 N N . VAL A 1 194 ? -13.984 -3.014 11.891 1 91.5 194 VAL A N 1
ATOM 1597 C CA . VAL A 1 194 ? -13.617 -1.786 11.195 1 91.5 194 VAL A CA 1
ATOM 1598 C C . VAL A 1 194 ? -12.633 -2.105 10.07 1 91.5 194 VAL A C 1
ATOM 1600 O O . VAL A 1 194 ? -11.984 -3.152 10.086 1 91.5 194 VAL A O 1
ATOM 1603 N N . TYR A 1 195 ? -12.586 -1.257 9.062 1 87.44 195 TYR A N 1
ATOM 1604 C CA . TYR A 1 195 ? -11.734 -1.504 7.902 1 87.44 195 TYR A CA 1
ATOM 1605 C C . TYR A 1 195 ? -10.477 -0.655 7.961 1 87.44 195 TYR A C 1
ATOM 1607 O O . TYR A 1 195 ? -10.547 0.575 8.008 1 87.44 195 TYR A O 1
ATOM 1615 N N . LYS A 1 196 ? -9.336 -1.392 7.926 1 88.06 196 LYS A N 1
ATOM 1616 C CA . LYS A 1 196 ? -8.062 -0.68 7.879 1 88.06 196 LYS A CA 1
ATOM 1617 C C . LYS A 1 196 ? -7.789 -0.139 6.48 1 88.06 196 LYS A C 1
ATOM 1619 O O . LYS A 1 196 ? -7.73 -0.903 5.512 1 88.06 196 LYS A O 1
ATOM 1624 N N . LEU A 1 197 ? -7.703 1.134 6.336 1 86.62 197 LEU A N 1
ATOM 1625 C CA . LEU A 1 197 ? -7.32 1.718 5.055 1 86.62 197 LEU A CA 1
ATOM 1626 C C . LEU A 1 197 ? -5.812 1.613 4.844 1 86.62 197 LEU A C 1
ATOM 1628 O O . LEU A 1 197 ? -5.355 0.849 3.99 1 86.62 197 LEU A O 1
ATOM 1632 N N . TYR A 1 198 ? -5.02 2.361 5.633 1 81.44 198 TYR A N 1
ATOM 1633 C CA . TYR A 1 198 ? -3.564 2.334 5.551 1 81.44 198 TYR A CA 1
ATOM 1634 C C . TYR A 1 198 ? -2.938 3.057 6.738 1 81.44 198 TYR A C 1
ATOM 1636 O O . TYR A 1 198 ? -3.646 3.619 7.574 1 81.44 198 TYR A O 1
ATOM 1644 N N . THR A 1 199 ? -1.642 2.84 6.801 1 86.88 199 THR A N 1
ATOM 1645 C CA . THR A 1 199 ? -0.861 3.605 7.766 1 86.88 199 THR A CA 1
ATOM 1646 C C . THR A 1 199 ? -0.021 4.668 7.062 1 86.88 199 THR A C 1
ATOM 1648 O O . THR A 1 199 ? 0.424 4.465 5.93 1 86.88 199 THR A O 1
ATOM 1651 N N . ILE A 1 200 ? 0.044 5.746 7.621 1 85.94 200 ILE A N 1
ATOM 1652 C CA . ILE A 1 200 ? 0.913 6.828 7.176 1 85.94 200 ILE A CA 1
ATOM 1653 C C . ILE A 1 200 ? 1.976 7.109 8.234 1 85.94 200 ILE A C 1
ATOM 1655 O O . ILE A 1 200 ? 1.768 7.934 9.125 1 85.94 200 ILE A O 1
ATOM 1659 N N . GLY A 1 201 ? 3.141 6.535 8.008 1 85.12 201 GLY A N 1
ATOM 1660 C CA . GLY A 1 201 ? 4.098 6.625 9.094 1 85.12 201 GLY A CA 1
ATOM 1661 C C . GLY A 1 201 ? 3.596 6 10.383 1 85.12 201 GLY A C 1
ATOM 1662 O O . GLY A 1 201 ? 3.289 4.805 10.422 1 85.12 201 GLY A O 1
ATOM 1663 N N . ASP A 1 202 ? 3.457 6.91 11.312 1 89.5 202 ASP A N 1
ATOM 1664 C CA . ASP A 1 202 ? 3.01 6.441 12.625 1 89.5 202 ASP A CA 1
ATOM 1665 C C . ASP A 1 202 ? 1.509 6.652 12.797 1 89.5 202 ASP A C 1
ATOM 1667 O O . ASP A 1 202 ? 0.962 6.391 13.875 1 89.5 202 ASP A O 1
ATOM 1671 N N . CYS A 1 203 ? 0.836 7.09 11.75 1 92.69 203 CYS A N 1
ATOM 1672 C CA . CYS A 1 203 ? -0.599 7.348 11.797 1 92.69 203 CYS A CA 1
ATOM 1673 C C . CYS A 1 203 ? -1.384 6.168 11.234 1 92.69 203 CYS A C 1
ATOM 1675 O O . CYS A 1 203 ? -1.089 5.688 10.141 1 92.69 203 CYS A O 1
ATOM 1677 N N . TYR A 1 204 ? -2.365 5.668 12.008 1 93.25 204 TYR A N 1
ATOM 1678 C CA . TYR A 1 204 ? -3.244 4.574 11.609 1 93.25 204 TYR A CA 1
ATOM 1679 C C . TYR A 1 204 ? -4.598 5.098 11.148 1 93.25 204 TYR A C 1
ATOM 1681 O O . TYR A 1 204 ? -5.262 5.844 11.875 1 93.25 204 TYR A O 1
ATOM 1689 N N . VAL A 1 205 ? -5.027 4.719 9.922 1 93.56 205 VAL A N 1
ATOM 1690 C CA . VAL A 1 205 ? -6.266 5.242 9.352 1 93.56 205 VAL A CA 1
ATOM 1691 C C . VAL A 1 205 ? -7.23 4.09 9.078 1 93.56 205 VAL A C 1
ATOM 1693 O O . VAL A 1 205 ? -6.859 3.092 8.453 1 93.56 205 VAL A O 1
ATOM 1696 N N . CYS A 1 206 ? -8.484 4.301 9.539 1 93.62 206 CYS A N 1
ATOM 1697 C CA . CYS A 1 206 ? -9.508 3.275 9.344 1 93.62 206 CYS A CA 1
ATOM 1698 C C . CYS A 1 206 ? -10.859 3.904 9.023 1 93.62 206 CYS A C 1
ATOM 1700 O O . CYS A 1 206 ? -11.062 5.094 9.266 1 93.62 206 CYS A O 1
ATOM 1702 N N . MET A 1 207 ? -11.695 3.086 8.477 1 93.5 207 MET A N 1
ATOM 1703 C CA . MET A 1 207 ? -13.07 3.5 8.234 1 93.5 207 MET A CA 1
ATOM 1704 C C . MET A 1 207 ? -14.055 2.459 8.75 1 93.5 207 MET A C 1
ATOM 1706 O O . MET A 1 207 ? -13.719 1.278 8.859 1 93.5 207 MET A O 1
ATOM 1710 N N . GLY A 1 208 ? -15.227 2.879 9.07 1 92.31 208 GLY A N 1
ATOM 1711 C CA . GLY A 1 208 ? -16.203 2.029 9.734 1 92.31 208 GLY A CA 1
ATOM 1712 C C . GLY A 1 208 ? -16.922 1.092 8.789 1 92.31 208 GLY A C 1
ATOM 1713 O O . GLY A 1 208 ? -17.672 0.209 9.219 1 92.31 208 GLY A O 1
ATOM 1714 N N . ILE A 1 209 ? -16.672 1.158 7.48 1 86.19 209 ILE A N 1
ATOM 1715 C CA . ILE A 1 209 ? -17.422 0.379 6.508 1 86.19 209 ILE A CA 1
ATOM 1716 C C . ILE A 1 209 ? -16.672 -0.908 6.176 1 86.19 209 ILE A C 1
ATOM 1718 O O . ILE A 1 209 ? -15.562 -0.865 5.648 1 86.19 209 ILE A O 1
ATOM 1722 N N . ILE A 1 210 ? -17.297 -2.008 6.465 1 77.81 210 ILE A N 1
ATOM 1723 C CA . ILE A 1 210 ? -16.719 -3.305 6.141 1 77.81 210 ILE A CA 1
ATOM 1724 C C . ILE A 1 210 ? -17.422 -3.902 4.93 1 77.81 210 ILE A C 1
ATOM 1726 O O . ILE A 1 210 ? -16.781 -4.504 4.062 1 77.81 210 ILE A O 1
ATOM 1730 N N . ASP A 1 211 ? -18.688 -3.73 4.938 1 76.12 211 ASP A N 1
ATOM 1731 C CA . ASP A 1 211 ? -19.531 -4.207 3.84 1 76.12 211 ASP A CA 1
ATOM 1732 C C . ASP A 1 211 ? -20.328 -3.062 3.229 1 76.12 211 ASP A C 1
ATOM 1734 O O . ASP A 1 211 ? -21.266 -2.559 3.846 1 76.12 211 ASP A O 1
ATOM 1738 N N . ALA A 1 212 ? -20 -2.801 2.031 1 79.12 212 ALA A N 1
ATOM 1739 C CA . ALA A 1 212 ? -20.641 -1.673 1.358 1 79.12 212 ALA A CA 1
ATOM 1740 C C . ALA A 1 212 ? -22.109 -1.974 1.054 1 79.12 212 ALA A C 1
ATOM 1742 O O . ALA A 1 212 ? -22.922 -1.057 0.914 1 79.12 212 ALA A O 1
ATOM 1743 N N . ASN A 1 213 ? -22.422 -3.174 0.984 1 78.62 213 ASN A N 1
ATOM 1744 C CA . ASN A 1 213 ? -23.766 -3.568 0.609 1 78.62 213 ASN A CA 1
ATOM 1745 C C . ASN A 1 213 ? -24.688 -3.652 1.826 1 78.62 213 ASN A C 1
ATOM 1747 O O . ASN A 1 213 ? -25.906 -3.562 1.695 1 78.62 213 ASN A O 1
ATOM 1751 N N . ASN A 1 214 ? -24.203 -3.912 2.967 1 85.31 214 ASN A N 1
ATOM 1752 C CA . ASN A 1 214 ? -24.953 -4.012 4.215 1 85.31 214 ASN A CA 1
ATOM 1753 C C . ASN A 1 214 ? -24.422 -3.053 5.27 1 85.31 214 ASN A C 1
ATOM 1755 O O . ASN A 1 214 ? -23.75 -3.475 6.215 1 85.31 214 ASN A O 1
ATOM 1759 N N . ARG A 1 215 ? -24.969 -1.857 5.176 1 90.38 215 ARG A N 1
ATOM 1760 C CA . ARG A 1 215 ? -24.406 -0.801 6.008 1 90.38 215 ARG A CA 1
ATOM 1761 C C . ARG A 1 215 ? -25.266 -0.558 7.242 1 90.38 215 ARG A C 1
ATOM 1763 O O . ARG A 1 215 ? -26.5 -0.651 7.18 1 90.38 215 ARG A O 1
ATOM 1770 N N . ASP A 1 216 ? -24.594 -0.334 8.328 1 92.5 216 ASP A N 1
ATOM 1771 C CA . ASP A 1 216 ? -25.172 0.166 9.578 1 92.5 216 ASP A CA 1
ATOM 1772 C C . ASP A 1 216 ? -24.359 1.335 10.125 1 92.5 216 ASP A C 1
ATOM 1774 O O . ASP A 1 216 ? -23.531 1.153 11.016 1 92.5 216 ASP A O 1
ATOM 1778 N N . PRO A 1 217 ? -24.688 2.543 9.594 1 94.5 217 PRO A N 1
ATOM 1779 C CA . PRO A 1 217 ? -23.859 3.703 9.93 1 94.5 217 PRO A CA 1
ATOM 1780 C C . PRO A 1 217 ? -23.734 3.914 11.438 1 94.5 217 PRO A C 1
ATOM 1782 O O . PRO A 1 217 ? -22.656 4.262 11.922 1 94.5 217 PRO A O 1
ATOM 1785 N N . VAL A 1 218 ? -24.797 3.713 12.156 1 95 218 VAL A N 1
ATOM 1786 C CA . VAL A 1 218 ? -24.75 3.914 13.602 1 95 218 VAL A CA 1
ATOM 1787 C C . VAL A 1 218 ? -23.844 2.867 14.242 1 95 218 VAL A C 1
ATOM 1789 O O . VAL A 1 218 ? -22.953 3.205 15.023 1 95 218 VAL A O 1
ATOM 1792 N N . GLY A 1 219 ? -24.078 1.637 13.93 1 93.88 219 GLY A N 1
ATOM 1793 C CA . GLY A 1 219 ? -23.234 0.566 14.445 1 93.88 219 GLY A CA 1
ATOM 1794 C C . GLY A 1 219 ? -21.781 0.717 14.055 1 93.88 219 GLY A C 1
ATOM 1795 O O . GLY A 1 219 ? -20.875 0.446 14.867 1 93.88 219 GLY A O 1
ATOM 1796 N N . GLU A 1 220 ? -21.562 1.13 12.883 1 94.69 220 GLU A N 1
ATOM 1797 C CA . GLU A 1 220 ? -20.203 1.354 12.391 1 94.69 220 GLU A CA 1
ATOM 1798 C C . GLU A 1 220 ? -19.5 2.441 13.188 1 94.69 220 GLU A C 1
ATOM 1800 O O . GLU A 1 220 ? -18.312 2.307 13.523 1 94.69 220 GLU A O 1
ATOM 1805 N N . ALA A 1 221 ? -20.234 3.506 13.469 1 96.38 221 ALA A N 1
ATOM 1806 C CA . ALA A 1 221 ? -19.656 4.602 14.242 1 96.38 221 ALA A CA 1
ATOM 1807 C C . ALA A 1 221 ? -19.312 4.152 15.664 1 96.38 221 ALA A C 1
ATOM 1809 O O . ALA A 1 221 ? -18.266 4.512 16.203 1 96.38 221 ALA A O 1
ATOM 1810 N N . ILE A 1 222 ? -20.172 3.391 16.234 1 94.94 222 ILE A N 1
ATOM 1811 C CA . ILE A 1 222 ? -19.953 2.873 17.578 1 94.94 222 ILE A CA 1
ATOM 1812 C C . ILE A 1 222 ? -18.719 1.97 17.594 1 94.94 222 ILE A C 1
ATOM 1814 O O . ILE A 1 222 ? -17.859 2.102 18.453 1 94.94 222 ILE A O 1
ATOM 1818 N N . ASN A 1 223 ? -18.656 1.098 16.641 1 95 223 ASN A N 1
ATOM 1819 C CA . ASN A 1 223 ? -17.516 0.208 16.516 1 95 223 ASN A CA 1
ATOM 1820 C C . ASN A 1 223 ? -16.203 0.991 16.391 1 95 223 ASN A C 1
ATOM 1822 O O . ASN A 1 223 ? -15.188 0.597 16.969 1 95 223 ASN A O 1
ATOM 1826 N N . MET A 1 224 ? -16.234 2.084 15.656 1 96.69 224 MET A N 1
ATOM 1827 C CA . MET A 1 224 ? -15.047 2.916 15.445 1 96.69 224 MET A CA 1
ATOM 1828 C C . MET A 1 224 ? -14.578 3.525 16.766 1 96.69 224 MET A C 1
ATOM 1830 O O . MET A 1 224 ? -13.375 3.545 17.047 1 96.69 224 MET A O 1
ATOM 1834 N N . VAL A 1 225 ? -15.508 4.031 17.531 1 96 225 VAL A N 1
ATOM 1835 C CA . VAL A 1 225 ? -15.172 4.645 18.812 1 96 225 VAL A CA 1
ATOM 1836 C C . VAL A 1 225 ? -14.617 3.584 19.766 1 96 225 VAL A C 1
ATOM 1838 O O . VAL A 1 225 ? -13.617 3.82 20.453 1 96 225 VAL A O 1
ATOM 1841 N N . LEU A 1 226 ? -15.227 2.432 19.781 1 95.31 226 LEU A N 1
ATOM 1842 C CA . LEU A 1 226 ? -14.758 1.341 20.625 1 95.31 226 LEU A CA 1
ATOM 1843 C C . LEU A 1 226 ? -13.359 0.897 20.219 1 95.31 226 LEU A C 1
ATOM 1845 O O . LEU A 1 226 ? -12.516 0.592 21.062 1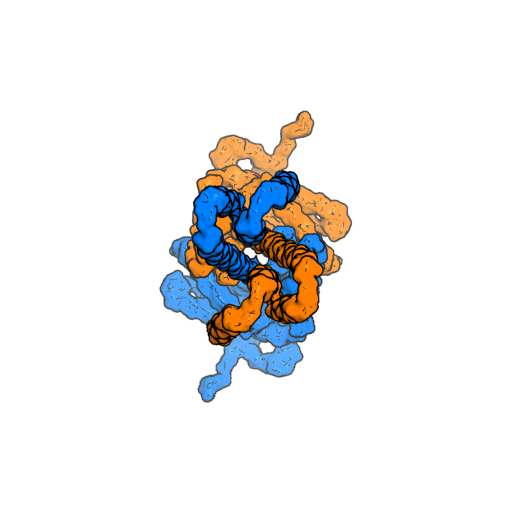 95.31 226 LEU A O 1
ATOM 1849 N N . PHE A 1 227 ? -13.172 0.882 18.938 1 96.31 227 PHE A N 1
ATOM 1850 C CA . PHE A 1 227 ? -11.852 0.56 18.422 1 96.31 227 PHE A CA 1
ATOM 1851 C C . PHE A 1 227 ? -10.82 1.575 18.891 1 96.31 227 PHE A C 1
ATOM 1853 O O . PHE A 1 227 ? -9.727 1.202 19.328 1 96.31 227 PHE A O 1
ATOM 1860 N N . GLY A 1 228 ? -11.172 2.832 18.75 1 97.12 228 GLY A N 1
ATOM 1861 C CA . GLY A 1 228 ? -10.281 3.875 19.234 1 97.12 228 GLY A CA 1
ATOM 1862 C C . GLY A 1 228 ? -9.906 3.713 20.688 1 97.12 228 GLY A C 1
ATOM 1863 O O . GLY A 1 228 ? -8.742 3.863 21.062 1 97.12 228 GLY A O 1
ATOM 1864 N N . LEU A 1 229 ? -10.891 3.41 21.5 1 95.44 229 LEU A N 1
ATOM 1865 C CA . LEU A 1 229 ? -10.648 3.195 22.922 1 95.44 229 LEU A CA 1
ATOM 1866 C C . LEU A 1 229 ? -9.727 2.002 23.141 1 95.44 229 LEU A C 1
ATOM 1868 O O . LEU A 1 229 ? -8.859 2.037 24.016 1 95.44 229 LEU A O 1
ATOM 1872 N N . LYS A 1 230 ? -9.945 0.994 22.391 1 95.62 230 LYS A N 1
ATOM 1873 C CA . LYS A 1 230 ? -9.078 -0.18 22.469 1 95.62 230 LYS A CA 1
ATOM 1874 C C . LYS A 1 230 ? -7.645 0.164 22.094 1 95.62 230 LYS A C 1
ATOM 1876 O O . LYS A 1 230 ? -6.695 -0.37 22.688 1 95.62 230 LYS A O 1
ATOM 1881 N N . MET A 1 231 ? -7.445 0.978 21.078 1 96.69 231 MET A N 1
ATOM 1882 C CA . MET A 1 231 ? -6.113 1.405 20.672 1 96.69 231 MET A CA 1
ATOM 1883 C C . MET A 1 231 ? -5.375 2.084 21.812 1 96.69 231 MET A C 1
ATOM 1885 O O . MET A 1 231 ? -4.18 1.859 22.016 1 96.69 231 MET A O 1
ATOM 1889 N N . ILE A 1 232 ? -6.098 2.9 22.516 1 95.81 232 ILE A N 1
ATOM 1890 C CA . ILE A 1 232 ? -5.512 3.596 23.656 1 95.81 232 ILE A CA 1
ATOM 1891 C C . ILE A 1 232 ? -5.078 2.578 24.719 1 95.81 232 ILE A C 1
ATOM 1893 O O . ILE A 1 232 ? -3.996 2.699 25.297 1 95.81 232 ILE A O 1
ATOM 1897 N N . GLN A 1 233 ? -5.879 1.567 24.922 1 94.62 233 GLN A N 1
ATOM 1898 C CA . GLN A 1 233 ? -5.535 0.519 25.875 1 94.62 233 GLN A CA 1
ATOM 1899 C C . GLN A 1 233 ? -4.293 -0.249 25.422 1 94.62 233 GLN A C 1
ATOM 1901 O O . GLN A 1 233 ? -3.432 -0.579 26.234 1 94.62 233 GLN A O 1
ATOM 1906 N N . ILE A 1 234 ? -4.238 -0.517 24.203 1 95.44 234 ILE A N 1
ATOM 1907 C CA . ILE A 1 234 ? -3.141 -1.299 23.641 1 95.44 234 ILE A CA 1
ATOM 1908 C C . ILE A 1 234 ? -1.823 -0.552 23.844 1 95.44 234 ILE A C 1
ATOM 1910 O O . ILE A 1 234 ? -0.834 -1.134 24.297 1 95.44 234 ILE A O 1
ATOM 1914 N N . ILE A 1 235 ? -1.788 0.709 23.5 1 94.56 235 ILE A N 1
ATOM 1915 C CA . ILE A 1 235 ? -0.537 1.453 23.578 1 94.56 235 ILE A CA 1
ATOM 1916 C C . ILE A 1 235 ? -0.135 1.618 25.047 1 94.56 235 ILE A C 1
ATOM 1918 O O . ILE A 1 235 ? 1.055 1.641 25.375 1 94.56 235 ILE A O 1
ATOM 1922 N N . GLN A 1 236 ? -1.102 1.703 25.938 1 92.25 236 GLN A N 1
ATOM 1923 C CA . GLN A 1 236 ? -0.804 1.781 27.359 1 92.25 236 GLN A CA 1
ATOM 1924 C C . GLN A 1 236 ? -0.151 0.494 27.859 1 92.25 236 GLN A C 1
ATOM 1926 O O . GLN A 1 236 ? 0.719 0.53 28.734 1 92.25 236 GLN A O 1
ATOM 1931 N N . GLN A 1 237 ? -0.542 -0.583 27.328 1 91.25 237 GLN A N 1
ATOM 1932 C CA . GLN A 1 237 ? 0.056 -1.867 27.672 1 91.25 237 GLN A CA 1
ATOM 1933 C C . GLN A 1 237 ? 1.482 -1.975 27.141 1 91.25 237 GLN A C 1
ATOM 1935 O O . GLN A 1 237 ? 2.369 -2.484 27.828 1 91.25 237 GLN A O 1
ATOM 1940 N N . ILE A 1 238 ? 1.661 -1.509 25.969 1 87.62 238 ILE A N 1
ATOM 1941 C CA . ILE A 1 238 ? 2.984 -1.544 25.344 1 87.62 238 ILE A CA 1
ATOM 1942 C C . ILE A 1 238 ? 3.928 -0.61 26.109 1 87.62 238 ILE A C 1
ATOM 1944 O O . ILE A 1 238 ? 5.113 -0.911 26.266 1 87.62 238 ILE A O 1
ATOM 1948 N N . ASN A 1 239 ? 3.43 0.43 26.578 1 87.12 239 ASN A N 1
ATOM 1949 C CA . ASN A 1 239 ? 4.191 1.435 27.312 1 87.12 239 ASN A CA 1
ATOM 1950 C C . ASN A 1 239 ? 4.746 0.874 28.625 1 87.12 239 ASN A C 1
ATOM 1952 O O . ASN A 1 239 ? 5.652 1.458 29.219 1 87.12 239 ASN A O 1
ATOM 1956 N N . LYS A 1 240 ? 4.195 -0.191 29.062 1 85.12 240 LYS A N 1
ATOM 1957 C CA . LYS A 1 240 ? 4.688 -0.82 30.297 1 85.12 240 LYS A CA 1
ATOM 1958 C C . LYS A 1 240 ? 6.082 -1.399 30.094 1 85.12 240 LYS A C 1
ATOM 1960 O O . LYS A 1 240 ? 6.836 -1.571 31.047 1 85.12 240 LYS A O 1
ATOM 1965 N N . ASP A 1 241 ? 6.34 -1.621 28.891 1 82.44 241 ASP A N 1
ATOM 1966 C CA . ASP A 1 241 ? 7.699 -2.025 28.547 1 82.44 241 ASP A CA 1
ATOM 1967 C C . ASP A 1 241 ? 8.656 -0.837 28.594 1 82.44 241 ASP A C 1
ATOM 1969 O O . ASP A 1 241 ? 8.406 0.193 27.969 1 82.44 241 ASP A O 1
ATOM 1973 N N . PRO A 1 242 ? 9.703 -0.934 29.312 1 79.12 242 PRO A N 1
ATOM 1974 C CA . PRO A 1 242 ? 10.664 0.167 29.453 1 79.12 242 PRO A CA 1
ATOM 1975 C C . PRO A 1 242 ? 11.25 0.612 28.109 1 79.12 242 PRO A C 1
ATOM 1977 O O . PRO A 1 242 ? 11.711 1.749 27.984 1 79.12 242 PRO A O 1
ATOM 1980 N N . GLN A 1 243 ? 11.203 -0.264 27.156 1 78.88 243 GLN A N 1
ATOM 1981 C CA . GLN A 1 243 ? 11.758 0.08 25.859 1 78.88 243 GLN A CA 1
ATOM 1982 C C . GLN A 1 243 ? 10.836 1.034 25.094 1 78.88 243 GLN A C 1
ATOM 1984 O O . GLN A 1 243 ? 11.266 1.709 24.156 1 78.88 243 GLN A O 1
ATOM 1989 N N . PHE A 1 244 ? 9.594 1.099 25.547 1 78 244 PHE A N 1
ATOM 1990 C CA . PHE A 1 244 ? 8.594 1.866 24.812 1 78 244 PHE A CA 1
ATOM 1991 C C . PHE A 1 244 ? 7.93 2.893 25.719 1 78 244 PHE A C 1
ATOM 1993 O O . PHE A 1 244 ? 6.703 3.012 25.734 1 78 244 PHE A O 1
ATOM 2000 N N . GLN A 1 245 ? 8.656 3.689 26.344 1 76.19 245 GLN A N 1
ATOM 2001 C CA . GLN A 1 245 ? 8.078 4.566 27.359 1 76.19 245 GLN A CA 1
ATOM 2002 C C . GLN A 1 245 ? 7.648 5.898 26.75 1 76.19 245 GLN A C 1
ATOM 2004 O O . GLN A 1 245 ? 8.164 6.309 25.719 1 76.19 245 GLN A O 1
ATOM 2009 N N . HIS A 1 246 ? 6.527 6.543 27.266 1 85.38 246 HIS A N 1
ATOM 2010 C CA . HIS A 1 246 ? 6.027 7.895 27.047 1 85.38 246 HIS A CA 1
ATOM 2011 C C . HIS A 1 246 ? 5.301 8 25.703 1 85.38 246 HIS A C 1
ATOM 2013 O O . HIS A 1 246 ? 5.418 9.016 25.016 1 85.38 246 HIS A O 1
ATOM 2019 N N . LEU A 1 247 ? 4.746 6.914 25.25 1 92.31 247 LEU A N 1
ATOM 2020 C CA . LEU A 1 247 ? 3.93 6.934 24.031 1 92.31 247 LEU A CA 1
ATOM 2021 C C . LEU A 1 247 ? 2.445 6.926 24.391 1 92.31 247 LEU A C 1
ATOM 2023 O O . LEU A 1 247 ? 2.047 6.363 25.406 1 92.31 247 LEU A O 1
ATOM 2027 N N . ASN A 1 248 ? 1.711 7.59 23.703 1 94.31 248 ASN A N 1
ATOM 2028 C CA . ASN A 1 248 ? 0.258 7.629 23.828 1 94.31 248 ASN A CA 1
ATOM 2029 C C . ASN A 1 248 ? -0.422 7.73 22.469 1 94.31 248 ASN A C 1
ATOM 2031 O O . ASN A 1 248 ? 0.247 7.711 21.438 1 94.31 248 ASN A O 1
ATOM 2035 N N . MET A 1 249 ? -1.738 7.734 22.5 1 96.06 249 MET A N 1
ATOM 2036 C CA . MET A 1 249 ? -2.48 7.859 21.25 1 96.06 249 MET A CA 1
ATOM 2037 C C . MET A 1 249 ? -3.238 9.18 21.188 1 96.06 249 MET A C 1
ATOM 2039 O O . MET A 1 249 ? -3.768 9.641 22.203 1 96.06 249 MET A O 1
ATOM 2043 N N . ARG A 1 250 ? -3.195 9.789 20.141 1 96.69 250 ARG A N 1
ATOM 2044 C CA . ARG A 1 250 ? -4.082 10.891 19.797 1 96.69 250 ARG A CA 1
ATOM 2045 C C . ARG A 1 250 ? -5.043 10.492 18.672 1 96.69 250 ARG A C 1
ATOM 2047 O O . ARG A 1 250 ? -4.633 10.312 17.531 1 96.69 250 ARG A O 1
ATOM 2054 N N . ILE A 1 251 ? -6.316 10.422 19.047 1 98 251 ILE A N 1
ATOM 2055 C CA . ILE A 1 251 ? -7.254 9.812 18.109 1 98 251 ILE A CA 1
ATOM 2056 C C . ILE A 1 251 ? -8.352 10.82 17.75 1 98 251 ILE A C 1
ATOM 2058 O O . ILE A 1 251 ? -8.844 11.539 18.625 1 98 251 ILE A O 1
ATOM 2062 N N . GLY A 1 252 ? -8.68 10.898 16.516 1 98.19 252 GLY A N 1
ATOM 2063 C CA . GLY A 1 252 ? -9.781 11.695 16 1 98.19 252 GLY A CA 1
ATOM 2064 C C . GLY A 1 252 ? -10.688 10.922 15.062 1 98.19 252 GLY A C 1
ATOM 2065 O O . GLY A 1 252 ? -10.219 10.109 14.266 1 98.19 252 GLY A O 1
ATOM 2066 N N . ALA A 1 253 ? -11.984 11.211 15.18 1 98.19 253 ALA A N 1
ATOM 2067 C CA . ALA A 1 253 ? -12.953 10.547 14.305 1 98.19 253 ALA A CA 1
ATOM 2068 C C . ALA A 1 253 ? -14 11.539 13.805 1 98.19 253 ALA A C 1
ATOM 2070 O O . ALA A 1 253 ? -14.359 12.484 14.516 1 98.19 253 ALA A O 1
ATOM 2071 N N . HIS A 1 254 ? -14.445 11.367 12.617 1 98.25 254 HIS A N 1
ATOM 2072 C CA . HIS A 1 254 ? -15.469 12.195 11.992 1 98.25 254 HIS A CA 1
ATOM 2073 C C . HIS A 1 254 ? -16.359 11.375 11.062 1 98.25 254 HIS A C 1
ATOM 2075 O O . HIS A 1 254 ? -15.883 10.422 10.438 1 98.25 254 HIS A O 1
ATOM 2081 N N . THR A 1 255 ? -17.641 11.711 11.062 1 97.81 255 THR A N 1
ATOM 2082 C CA . THR A 1 255 ? -18.578 11.062 10.164 1 97.81 255 THR A CA 1
ATOM 2083 C C . THR A 1 255 ? -19.016 12.016 9.055 1 97.81 255 THR A C 1
ATOM 2085 O O . THR A 1 255 ? -19.438 13.141 9.336 1 97.81 255 THR A O 1
ATOM 2088 N N . GLY A 1 256 ? -18.844 11.555 7.828 1 96.44 256 GLY A N 1
ATOM 2089 C CA . GLY A 1 256 ? -19.297 12.375 6.711 1 96.44 256 GLY A CA 1
ATOM 2090 C C . GLY A 1 256 ? -19.266 11.641 5.387 1 96.44 256 GLY A C 1
ATOM 2091 O O . GLY A 1 256 ? -19.375 10.414 5.352 1 96.44 256 GLY A O 1
ATOM 2092 N N . ARG A 1 257 ? -19.312 12.438 4.281 1 93.88 257 ARG A N 1
ATOM 2093 C CA . ARG A 1 257 ? -19.312 11.906 2.924 1 93.88 257 ARG A CA 1
ATOM 2094 C C . ARG A 1 257 ? -17.891 11.625 2.449 1 93.88 257 ARG A C 1
ATOM 2096 O O . ARG A 1 257 ? -17.016 12.484 2.566 1 93.88 257 ARG A O 1
ATOM 2103 N N . VAL A 1 258 ? -17.703 10.383 1.91 1 92.81 258 VAL A N 1
ATOM 2104 C CA . VAL A 1 258 ? -16.359 10.008 1.457 1 92.81 258 VAL A CA 1
ATOM 2105 C C . VAL A 1 258 ? -16.453 9.375 0.07 1 92.81 258 VAL A C 1
ATOM 2107 O O . VAL A 1 258 ? -17.391 8.641 -0.228 1 92.81 258 VAL A O 1
ATOM 2110 N N . ILE A 1 259 ? -15.523 9.758 -0.751 1 90.06 259 ILE A N 1
ATOM 2111 C CA . ILE A 1 259 ? -15.352 9.109 -2.047 1 90.06 259 ILE A CA 1
ATOM 2112 C C . ILE A 1 259 ? -14.234 8.07 -1.963 1 90.06 259 ILE A C 1
ATOM 2114 O O . ILE A 1 259 ? -13.109 8.398 -1.571 1 90.06 259 ILE A O 1
ATOM 2118 N N . GLY A 1 260 ? -14.633 6.84 -2.197 1 86 260 GLY A N 1
ATOM 2119 C CA . GLY A 1 260 ? -13.641 5.781 -2.271 1 86 260 GLY A CA 1
ATOM 2120 C C . GLY A 1 260 ? -13.297 5.383 -3.693 1 86 260 GLY A C 1
ATOM 2121 O O . GLY A 1 260 ? -14.164 5.402 -4.574 1 86 260 GLY A O 1
ATOM 2122 N N . GLY A 1 261 ? -12.016 5.02 -3.914 1 80.94 261 GLY A N 1
ATOM 2123 C CA . GLY A 1 261 ? -11.609 4.598 -5.246 1 80.94 261 GLY A CA 1
ATOM 2124 C C . GLY A 1 261 ? -10.305 3.83 -5.254 1 80.94 261 GLY A C 1
ATOM 2125 O O . GLY A 1 261 ? -9.492 3.965 -4.34 1 80.94 261 GLY A O 1
ATOM 2126 N N . VAL A 1 262 ? -10.219 2.98 -6.176 1 76.88 262 VAL A N 1
ATOM 2127 C CA . VAL A 1 262 ? -8.969 2.252 -6.391 1 76.88 262 VAL A CA 1
ATOM 2128 C C . VAL A 1 262 ? -8.086 3.02 -7.367 1 76.88 262 VAL A C 1
ATOM 2130 O O . VAL A 1 262 ? -8.508 3.332 -8.484 1 76.88 262 VAL A O 1
ATOM 2133 N N . VAL A 1 263 ? -6.984 3.447 -6.832 1 72.38 263 VAL A N 1
ATOM 2134 C CA . VAL A 1 263 ? -6.059 4.191 -7.68 1 72.38 263 VAL A CA 1
ATOM 2135 C C . VAL A 1 263 ? -4.734 3.443 -7.781 1 72.38 263 VAL A C 1
ATOM 2137 O O . VAL A 1 263 ? -4.371 2.688 -6.879 1 72.38 263 VAL A O 1
ATOM 2140 N N . GLY A 1 264 ? -4.059 3.49 -8.852 1 63.31 264 GLY A N 1
ATOM 2141 C CA . GLY A 1 264 ? -2.746 2.891 -9.031 1 63.31 264 GLY A CA 1
ATOM 2142 C C . GLY A 1 264 ? -2.611 2.131 -10.344 1 63.31 264 GLY A C 1
ATOM 2143 O O . GLY A 1 264 ? -3.604 1.64 -10.883 1 63.31 264 GLY A O 1
ATOM 2144 N N . THR A 1 265 ? -1.559 2.301 -10.93 1 54.38 265 THR A N 1
ATOM 2145 C CA . THR A 1 265 ? -1.333 1.604 -12.195 1 54.38 265 THR A CA 1
ATOM 2146 C C . THR A 1 265 ? -0.718 0.229 -11.945 1 54.38 265 THR A C 1
ATOM 2148 O O . THR A 1 265 ? -1.269 -0.789 -12.375 1 54.38 265 THR A O 1
ATOM 2151 N N . ASP A 1 266 ? 0.292 0.273 -11.18 1 54.94 266 ASP A N 1
ATOM 2152 C CA . ASP A 1 266 ? 0.992 -0.986 -10.953 1 54.94 266 ASP A CA 1
ATOM 2153 C C . ASP A 1 266 ? 0.565 -1.619 -9.625 1 54.94 266 ASP A C 1
ATOM 2155 O O . ASP A 1 266 ? 0.241 -2.807 -9.578 1 54.94 266 ASP A O 1
ATOM 2159 N N . VAL A 1 267 ? 0.53 -0.84 -8.648 1 57.91 267 VAL A N 1
ATOM 2160 C CA . VAL A 1 267 ? 0.012 -1.256 -7.348 1 57.91 267 VAL A CA 1
ATOM 2161 C C . VAL A 1 267 ? -1.282 -0.505 -7.043 1 57.91 267 VAL A C 1
ATOM 2163 O O . VAL A 1 267 ? -1.286 0.724 -6.949 1 57.91 267 VAL A O 1
ATOM 2166 N N . VAL A 1 268 ? -2.303 -1.38 -7.109 1 62.09 268 VAL A N 1
ATOM 2167 C CA . VAL A 1 268 ? -3.584 -0.727 -6.859 1 62.09 268 VAL A CA 1
ATOM 2168 C C . VAL A 1 268 ? -3.818 -0.602 -5.355 1 62.09 268 VAL A C 1
ATOM 2170 O O . VAL A 1 268 ? -3.457 -1.498 -4.59 1 62.09 268 VAL A O 1
ATOM 2173 N N . ARG A 1 269 ? -4.273 0.466 -4.918 1 71.19 269 ARG A N 1
ATOM 2174 C CA . ARG A 1 269 ? -4.652 0.719 -3.529 1 71.19 269 ARG A CA 1
ATOM 2175 C C . ARG A 1 269 ? -6.016 1.395 -3.451 1 71.19 269 ARG A C 1
ATOM 2177 O O . ARG A 1 269 ? -6.383 2.172 -4.336 1 71.19 269 ARG A O 1
ATOM 2184 N N . TYR A 1 270 ? -6.715 0.996 -2.43 1 78.69 270 TYR A N 1
ATOM 2185 C CA . TYR A 1 270 ? -7.969 1.679 -2.123 1 78.69 270 TYR A CA 1
ATOM 2186 C C . TYR A 1 270 ? -7.73 2.867 -1.199 1 78.69 270 TYR A C 1
ATOM 2188 O O . TYR A 1 270 ? -7.09 2.729 -0.153 1 78.69 270 TYR A O 1
ATOM 2196 N N . ASP A 1 271 ? -8.195 3.994 -1.665 1 85.25 271 ASP A N 1
ATOM 2197 C CA . ASP A 1 271 ? -8.031 5.207 -0.868 1 85.25 271 ASP A CA 1
ATOM 2198 C C . ASP A 1 271 ? -9.336 6 -0.802 1 85.25 271 ASP A C 1
ATOM 2200 O O . ASP A 1 271 ? -10.289 5.695 -1.519 1 85.25 271 ASP A O 1
ATOM 2204 N N . ILE A 1 272 ? -9.359 6.914 0.125 1 88.75 272 ILE A N 1
ATOM 2205 C CA . ILE A 1 272 ? -10.562 7.715 0.324 1 88.75 272 ILE A CA 1
ATOM 2206 C C . ILE A 1 272 ? -10.227 9.195 0.157 1 88.75 272 ILE A C 1
ATOM 2208 O O . ILE A 1 272 ? -9.141 9.641 0.534 1 88.75 272 ILE A O 1
ATOM 2212 N N . TYR A 1 273 ? -11.281 9.852 -0.357 1 89.06 273 TYR A N 1
ATOM 2213 C CA . TYR A 1 273 ? -11.117 11.266 -0.667 1 89.06 273 TYR A CA 1
ATOM 2214 C C . TYR A 1 273 ? -12.336 12.07 -0.238 1 89.06 273 TYR A C 1
ATOM 2216 O O . TYR A 1 273 ? -13.43 11.516 -0.081 1 89.06 273 TYR A O 1
ATOM 2224 N N . GLY A 1 274 ? -12.062 13.43 -0.073 1 88.62 274 GLY A N 1
ATOM 2225 C CA . GLY A 1 274 ? -13.172 14.32 0.23 1 88.62 274 GLY A CA 1
ATOM 2226 C C . GLY A 1 274 ? -12.891 15.258 1.387 1 88.62 274 GLY A C 1
ATOM 2227 O O . GLY A 1 274 ? -11.914 15.07 2.119 1 88.62 274 GLY A O 1
ATOM 2228 N N . GLU A 1 275 ? -13.766 16.203 1.601 1 89.56 275 GLU A N 1
ATOM 2229 C CA . GLU A 1 275 ? -13.633 17.203 2.654 1 89.56 275 GLU A CA 1
ATOM 2230 C C . GLU A 1 275 ? -13.734 16.578 4.035 1 89.56 275 GLU A C 1
ATOM 2232 O O . GLU A 1 275 ? -13.047 16.984 4.969 1 89.56 275 GLU A O 1
ATOM 2237 N N . ASP A 1 276 ? -14.539 15.625 4.094 1 93.69 276 ASP A N 1
ATOM 2238 C CA . ASP A 1 276 ? -14.781 15 5.391 1 93.69 276 ASP A CA 1
ATOM 2239 C C . ASP A 1 276 ? -13.586 14.164 5.832 1 93.69 276 ASP A C 1
ATOM 2241 O O . ASP A 1 276 ? -13.383 13.945 7.027 1 93.69 276 ASP A O 1
ATOM 2245 N N . VAL A 1 277 ? -12.828 13.703 4.871 1 93.12 277 VAL A N 1
ATOM 2246 C CA . VAL A 1 277 ? -11.594 13 5.215 1 93.12 277 VAL A CA 1
ATOM 2247 C C . VAL A 1 277 ? -10.625 13.953 5.895 1 93.12 277 VAL A C 1
ATOM 2249 O O . VAL A 1 277 ? -10.008 13.617 6.906 1 93.12 277 VAL A O 1
ATOM 2252 N N . THR A 1 278 ? -10.547 15.156 5.375 1 89.94 278 THR A N 1
ATOM 2253 C CA . THR A 1 278 ? -9.68 16.188 5.949 1 89.94 278 THR A CA 1
ATOM 2254 C C . THR A 1 278 ? -10.164 16.578 7.336 1 89.94 278 THR A C 1
ATOM 2256 O O . THR A 1 278 ? -9.359 16.859 8.227 1 89.94 278 THR A O 1
ATOM 2259 N N . THR A 1 279 ? -11.406 16.609 7.441 1 94.38 279 THR A N 1
ATOM 2260 C CA . THR A 1 279 ? -11.992 16.953 8.742 1 94.38 279 THR A CA 1
ATOM 2261 C C . THR A 1 279 ? -11.609 15.906 9.789 1 94.38 279 THR A C 1
ATOM 2263 O O . THR A 1 279 ? -11.258 16.25 10.914 1 94.38 279 THR A O 1
ATOM 2266 N N . ALA A 1 280 ? -11.688 14.688 9.398 1 95.56 280 ALA A N 1
ATOM 2267 C CA . ALA A 1 280 ? -11.305 13.617 10.32 1 95.56 280 ALA A CA 1
ATOM 2268 C C . ALA A 1 280 ? -9.852 13.758 10.742 1 95.56 280 ALA A C 1
ATOM 2270 O O . ALA A 1 280 ? -9.516 13.555 11.914 1 95.56 280 ALA A O 1
ATOM 2271 N N . ASN A 1 281 ? -9.008 14 9.812 1 93 281 ASN A N 1
ATOM 2272 C CA . ASN A 1 281 ? -7.594 14.219 10.102 1 93 281 ASN A CA 1
ATOM 2273 C C . ASN A 1 281 ? -7.395 15.383 11.07 1 93 281 ASN A C 1
ATOM 2275 O O . ASN A 1 281 ? -6.531 15.32 11.953 1 93 281 ASN A O 1
ATOM 2279 N N . LYS A 1 282 ? -8.195 16.406 10.93 1 93.31 282 LYS A N 1
ATOM 2280 C CA . LYS A 1 282 ? -8.117 17.562 11.82 1 93.31 282 LYS A CA 1
ATOM 2281 C C . LYS A 1 282 ? -8.555 17.203 13.234 1 93.31 282 LYS A C 1
ATOM 2283 O O . LYS A 1 282 ? -8.039 17.75 14.211 1 93.31 282 LYS A O 1
ATOM 2288 N N . MET A 1 283 ? -9.523 16.297 13.336 1 95.12 283 MET A N 1
ATOM 2289 C CA . MET A 1 283 ? -9.945 15.836 14.656 1 95.12 283 MET A CA 1
ATOM 2290 C C . MET A 1 283 ? -8.781 15.211 15.414 1 95.12 283 MET A C 1
ATOM 2292 O O . MET A 1 283 ? -8.641 15.398 16.625 1 95.12 283 MET A O 1
ATOM 2296 N N . GLU A 1 284 ? -8.008 14.516 14.672 1 94 284 GLU A N 1
ATOM 2297 C CA . GLU A 1 284 ? -6.836 13.883 15.273 1 94 284 GLU A CA 1
ATOM 2298 C C . GLU A 1 284 ? -5.773 14.914 15.633 1 94 284 GLU A C 1
ATOM 2300 O O . GLU A 1 284 ? -5.258 14.914 16.75 1 94 284 GLU A O 1
ATOM 2305 N N . SER A 1 285 ? -5.461 15.844 14.727 1 90.5 285 SER A N 1
ATOM 2306 C CA . SER A 1 285 ? -4.363 16.781 14.914 1 90.5 285 SER A CA 1
ATOM 2307 C C . SER A 1 285 ? -4.668 17.766 16.047 1 90.5 285 SER A C 1
ATOM 2309 O O . SER A 1 285 ? -3.756 18.25 16.719 1 90.5 285 SER A O 1
ATOM 2311 N N . LYS A 1 286 ? -5.902 18.062 16.234 1 93.25 286 LYS A N 1
ATOM 2312 C CA . LYS A 1 286 ? -6.297 19.031 17.25 1 93.25 286 LYS A CA 1
ATOM 2313 C C . LYS A 1 286 ? -6.715 18.344 18.547 1 93.25 286 LYS A C 1
ATOM 2315 O O . LYS A 1 286 ? -7.066 19 19.531 1 93.25 286 LYS A O 1
ATOM 2320 N N . GLY A 1 287 ? -6.648 17.047 18.5 1 94.12 287 GLY A N 1
ATOM 2321 C CA . GLY A 1 287 ? -7.074 16.297 19.672 1 94.12 287 GLY A CA 1
ATOM 2322 C C . GLY A 1 287 ? -6.055 16.297 20.781 1 94.12 287 GLY A C 1
ATOM 2323 O O . GLY A 1 287 ? -5.066 17.031 20.734 1 94.12 287 GLY A O 1
ATOM 2324 N N . GLN A 1 288 ? -6.426 15.586 21.859 1 94.94 288 GLN A N 1
ATOM 2325 C CA . GLN A 1 288 ? -5.578 15.477 23.047 1 94.94 288 GLN A CA 1
ATOM 2326 C C . GLN A 1 288 ? -5.051 14.055 23.203 1 94.94 288 GLN A C 1
ATOM 2328 O O . GLN A 1 288 ? -5.746 13.086 22.891 1 94.94 288 GLN A O 1
ATOM 2333 N N . GLU A 1 289 ? -3.828 13.961 23.734 1 94 289 GLU A N 1
ATOM 2334 C CA . GLU A 1 289 ? -3.211 12.656 23.953 1 94 289 GLU A CA 1
ATOM 2335 C C . GLU A 1 289 ? -4.043 11.812 24.922 1 94 289 GLU A C 1
ATOM 2337 O O . GLU A 1 289 ? -4.504 12.305 25.953 1 94 289 GLU A O 1
ATOM 2342 N N . GLY A 1 290 ? -4.293 10.602 24.562 1 94.31 290 GLY A N 1
ATOM 2343 C CA . GLY A 1 290 ? -4.98 9.648 25.422 1 94.31 290 GLY A CA 1
ATOM 2344 C C . GLY A 1 290 ? -6.492 9.734 25.312 1 94.31 290 GLY A C 1
ATOM 2345 O O . GLY A 1 290 ? -7.211 9.086 26.078 1 94.31 290 GLY A O 1
ATOM 2346 N N . LYS A 1 291 ? -6.953 10.539 24.438 1 95.56 291 LYS A N 1
ATOM 2347 C CA . LYS A 1 291 ? -8.398 10.711 24.297 1 95.56 291 LYS A CA 1
ATOM 2348 C C . LYS A 1 291 ? -8.812 10.586 22.828 1 95.56 291 LYS A C 1
ATOM 2350 O O . LYS A 1 291 ? -7.977 10.664 21.938 1 95.56 291 LYS A O 1
ATOM 2355 N N . ILE A 1 292 ? -10.086 10.352 22.672 1 97.12 292 ILE A N 1
ATOM 2356 C CA . ILE A 1 292 ? -10.672 10.32 21.344 1 97.12 292 ILE A CA 1
ATOM 2357 C C . ILE A 1 292 ? -11.555 11.555 21.141 1 97.12 292 ILE A C 1
ATOM 2359 O O . ILE A 1 292 ? -12.5 11.781 21.891 1 97.12 292 ILE A O 1
ATOM 2363 N N . MET A 1 293 ? -11.227 12.32 20.219 1 98.19 293 MET A N 1
ATOM 2364 C CA . MET A 1 293 ? -12.055 13.469 19.859 1 98.19 293 MET A CA 1
ATOM 2365 C C . MET A 1 293 ? -12.93 13.156 18.656 1 98.19 293 MET A C 1
ATOM 2367 O O . MET A 1 293 ? -12.438 12.688 17.625 1 98.19 293 MET A O 1
ATOM 2371 N N . VAL A 1 294 ? -14.242 13.398 18.812 1 97.88 294 VAL A N 1
ATOM 2372 C CA . VAL A 1 294 ? -15.172 13.133 17.734 1 97.88 294 VAL A CA 1
ATOM 2373 C C . VAL A 1 294 ? -15.883 14.43 17.328 1 97.88 294 VAL A C 1
ATOM 2375 O O . VAL A 1 294 ? -16.031 15.336 18.141 1 97.88 294 VAL A O 1
ATOM 2378 N N . SER A 1 295 ? -16.25 14.508 16.094 1 97.75 295 SER A N 1
ATOM 2379 C CA . SER A 1 295 ? -17 15.664 15.602 1 97.75 295 SER A CA 1
ATOM 2380 C C . SER A 1 295 ? -18.453 15.602 16.047 1 97.75 295 SER A C 1
ATOM 2382 O O . SER A 1 295 ? -18.938 14.555 16.469 1 97.75 295 SER A O 1
ATOM 2384 N N . GLN A 1 296 ? -19.109 16.75 15.891 1 97.12 296 GLN A N 1
ATOM 2385 C CA . GLN A 1 296 ? -20.531 16.828 16.172 1 97.12 296 GLN A CA 1
ATOM 2386 C C . GLN A 1 296 ? -21.312 15.836 15.312 1 97.12 296 GLN A C 1
ATOM 2388 O O . GLN A 1 296 ? -22.281 15.219 15.773 1 97.12 296 GLN A O 1
ATOM 2393 N N . ALA A 1 297 ? -20.922 15.703 14.086 1 97.31 297 ALA A N 1
ATOM 2394 C CA . ALA A 1 297 ? -21.594 14.805 13.164 1 97.31 297 ALA A CA 1
ATOM 2395 C C . ALA A 1 297 ? -21.562 13.367 13.672 1 97.31 297 ALA A C 1
ATOM 2397 O O . ALA A 1 297 ? -22.547 12.641 13.578 1 97.31 297 ALA A O 1
ATOM 2398 N N . THR A 1 298 ? -20.422 12.969 14.164 1 97.25 298 THR A N 1
ATOM 2399 C CA . THR A 1 298 ? -20.281 11.625 14.695 1 97.25 298 THR A CA 1
ATOM 2400 C C . THR A 1 298 ? -21.141 11.445 15.945 1 97.25 298 THR A C 1
ATOM 2402 O O . THR A 1 298 ? -21.812 10.422 16.094 1 97.25 298 THR A O 1
ATOM 2405 N N . LYS A 1 299 ? -21.109 12.391 16.812 1 96.31 299 LYS A N 1
ATOM 2406 C CA . LYS A 1 299 ? -21.938 12.352 18 1 96.31 299 LYS A CA 1
ATOM 2407 C C . LYS A 1 299 ? -23.422 12.242 17.641 1 96.31 299 LYS A C 1
ATOM 2409 O O . LYS A 1 299 ? -24.141 11.414 18.203 1 96.31 299 LYS A O 1
ATOM 2414 N N . ASP A 1 300 ? -23.859 13.094 16.734 1 96.25 300 ASP A N 1
ATOM 2415 C CA . ASP A 1 300 ? -25.266 13.117 16.312 1 96.25 300 ASP A CA 1
ATOM 2416 C C . ASP A 1 300 ? -25.672 11.773 15.727 1 96.25 300 ASP A C 1
ATOM 2418 O O . ASP A 1 300 ? -26.797 11.305 15.969 1 96.25 300 ASP A O 1
ATOM 2422 N N . LEU A 1 301 ? -24.812 11.195 15.008 1 96.25 301 LEU A N 1
ATOM 2423 C CA . LEU A 1 301 ? -25.109 9.906 14.398 1 96.25 301 LEU A CA 1
ATOM 2424 C C . LEU A 1 301 ? -25.281 8.828 15.461 1 96.25 301 LEU A C 1
ATOM 2426 O O . LEU A 1 301 ? -26.234 8.039 15.414 1 96.25 301 LEU A O 1
ATOM 2430 N N . ILE A 1 302 ? -24.406 8.742 16.391 1 94.19 302 ILE A N 1
ATOM 2431 C CA . ILE A 1 302 ? -24.438 7.734 17.438 1 94.19 302 ILE A CA 1
ATOM 2432 C C . ILE A 1 302 ? -25.688 7.922 18.297 1 94.19 302 ILE A C 1
ATOM 2434 O O . ILE A 1 302 ? -26.328 6.945 18.688 1 94.19 302 ILE A O 1
ATOM 2438 N N . GLU A 1 303 ? -26.062 9.102 18.5 1 93 303 GLU A N 1
ATOM 2439 C CA . GLU A 1 303 ? -27.188 9.398 19.375 1 93 303 GLU A CA 1
ATOM 2440 C C . GLU A 1 303 ? -28.5 9.375 18.594 1 93 303 GLU A C 1
ATOM 2442 O O . GLU A 1 303 ? -29.578 9.602 19.172 1 93 303 GLU A O 1
ATOM 2447 N N . SER A 1 304 ? -28.422 9.211 17.359 1 92 304 SER A N 1
ATOM 2448 C CA . SER A 1 304 ? -29.625 9.156 16.547 1 92 304 SER A CA 1
ATOM 2449 C C . SER A 1 304 ? -30.422 7.891 16.828 1 92 304 SER A C 1
ATOM 2451 O O . SER A 1 304 ? -31.641 7.844 16.594 1 92 304 SER A O 1
ATOM 2453 N N . ASP A 1 305 ? -29.672 6.953 17.281 1 85.5 305 ASP A N 1
ATOM 2454 C CA . ASP A 1 305 ? -30.344 5.707 17.656 1 85.5 305 ASP A CA 1
ATOM 2455 C C . ASP A 1 305 ? -30.641 5.676 19.156 1 85.5 305 ASP A C 1
ATOM 2457 O O . ASP A 1 305 ? -29.734 5.844 19.969 1 85.5 305 ASP A O 1
ATOM 2461 N N . GLU A 1 306 ? -31.844 5.469 19.5 1 81.44 306 GLU A N 1
ATOM 2462 C CA . GLU A 1 306 ? -32.312 5.492 20.875 1 81.44 306 GLU A CA 1
ATOM 2463 C C . GLU A 1 306 ? -31.578 4.434 21.719 1 81.44 306 GLU A C 1
ATOM 2465 O O . GLU A 1 306 ? -31.281 4.664 22.891 1 81.44 306 GLU A O 1
ATOM 2470 N N . GLU A 1 307 ? -31.266 3.316 21.109 1 78.06 307 GLU A N 1
ATOM 2471 C CA . GLU A 1 307 ? -30.625 2.217 21.828 1 78.06 307 GLU A CA 1
ATOM 2472 C C . GLU A 1 307 ? -29.172 2.547 22.172 1 78.06 307 GLU A C 1
ATOM 2474 O O . GLU A 1 307 ? -28.594 1.942 23.078 1 78.06 307 GLU A O 1
ATOM 2479 N N . SER A 1 308 ? -28.734 3.543 21.484 1 76.56 308 SER A N 1
ATOM 2480 C CA . SER A 1 308 ? -27.312 3.832 21.625 1 76.56 308 SER A CA 1
ATOM 2481 C C . SER A 1 308 ? -27.078 5.055 22.5 1 76.56 308 SER A C 1
ATOM 2483 O O . SER A 1 308 ? -25.938 5.395 22.812 1 76.56 308 SER A O 1
ATOM 2485 N N . ILE A 1 309 ? -28.203 5.609 22.891 1 75.88 309 ILE A N 1
ATOM 2486 C CA . ILE A 1 309 ? -28.094 6.77 23.766 1 75.88 309 ILE A CA 1
ATOM 2487 C C . ILE A 1 309 ? -27.625 6.336 25.141 1 75.88 309 ILE A C 1
ATOM 2489 O O . ILE A 1 309 ? -28.156 5.379 25.719 1 75.88 309 ILE A O 1
ATOM 2493 N N . GLY A 1 310 ? -26.469 6.879 25.562 1 77.69 310 GLY A N 1
ATOM 2494 C CA . GLY A 1 310 ? -25.969 6.59 26.891 1 77.69 310 GLY A CA 1
ATOM 2495 C C . GLY A 1 310 ? -24.812 5.613 26.906 1 77.69 310 GLY A C 1
ATOM 2496 O O . GLY A 1 310 ? -24.203 5.355 27.953 1 77.69 310 GLY A O 1
ATOM 2497 N N . ILE A 1 311 ? -24.562 5.043 25.75 1 81.88 311 ILE A N 1
ATOM 2498 C CA . ILE A 1 311 ? -23.438 4.121 25.672 1 81.88 311 ILE A CA 1
ATOM 2499 C C . ILE A 1 311 ? -22.141 4.871 25.969 1 81.88 311 ILE A C 1
ATOM 2501 O O . ILE A 1 311 ? -21.281 4.391 26.719 1 81.88 311 ILE A O 1
ATOM 2505 N N . PHE A 1 312 ? -22.109 6.066 25.359 1 92.06 312 PHE A N 1
ATOM 2506 C CA . PHE A 1 312 ? -20.922 6.895 25.547 1 92.06 312 PHE A CA 1
ATOM 2507 C C . PHE A 1 312 ? -21.281 8.211 26.219 1 92.06 312 PHE A C 1
ATOM 2509 O O . PHE A 1 312 ? -22.422 8.688 26.109 1 92.06 312 PHE A O 1
ATOM 2516 N N . ASP A 1 313 ? -20.328 8.703 26.984 1 92.31 313 ASP A N 1
ATOM 2517 C CA . ASP A 1 313 ? -20.422 10.062 27.516 1 92.31 313 ASP A CA 1
ATOM 2518 C C . ASP A 1 313 ? -19.609 11.031 26.656 1 92.31 313 ASP A C 1
ATOM 2520 O O . ASP A 1 313 ? -18.406 10.812 26.422 1 92.31 313 ASP A O 1
ATOM 2524 N N . PHE A 1 314 ? -20.297 12.102 26.172 1 94.5 314 PHE A N 1
ATOM 2525 C CA . PHE A 1 314 ? -19.641 13.078 25.312 1 94.5 314 PHE A CA 1
ATOM 2526 C C . PHE A 1 314 ? -19.375 14.383 26.062 1 94.5 314 PHE A C 1
ATOM 2528 O O . PHE A 1 314 ? -20.312 14.992 26.594 1 94.5 314 PHE A O 1
ATOM 2535 N N . GLU A 1 315 ? -18.156 14.758 26.172 1 95.69 315 GLU A N 1
ATOM 2536 C CA . GLU A 1 315 ? -17.75 16.016 26.781 1 95.69 315 GLU A CA 1
ATOM 2537 C C . GLU A 1 315 ? -17.25 17.016 25.734 1 95.69 315 GLU A C 1
ATOM 2539 O O . GLU A 1 315 ? -16.391 16.688 24.922 1 95.69 315 GLU A O 1
ATOM 2544 N N . PHE A 1 316 ? -17.828 18.234 25.797 1 96.38 316 PHE A N 1
ATOM 2545 C CA . PHE A 1 316 ? -17.406 19.25 24.844 1 96.38 316 PHE A CA 1
ATOM 2546 C C . PHE A 1 316 ? -15.891 19.469 24.922 1 96.38 316 PHE A C 1
ATOM 2548 O O . PHE A 1 316 ? -15.336 19.594 26.016 1 96.38 316 PHE A O 1
ATOM 2555 N N . ALA A 1 317 ? -15.242 19.438 23.844 1 96.25 317 ALA A N 1
ATOM 2556 C CA . ALA A 1 317 ? -13.797 19.609 23.797 1 96.25 317 ALA A CA 1
ATOM 2557 C C . ALA A 1 317 ? -13.43 21.016 23.344 1 96.25 317 ALA A C 1
ATOM 2559 O O . ALA A 1 317 ? -13.039 21.859 24.172 1 96.25 317 ALA A O 1
ATOM 2560 N N . GLN A 1 318 ? -13.633 21.359 22.016 1 95.5 318 GLN A N 1
ATOM 2561 C CA . GLN A 1 318 ? -13.328 22.672 21.453 1 95.5 318 GLN A CA 1
ATOM 2562 C C . GLN A 1 318 ? -14.008 22.859 20.094 1 95.5 318 GLN A C 1
ATOM 2564 O O . GLN A 1 318 ? -14.539 21.906 19.516 1 95.5 318 GLN A O 1
ATOM 2569 N N . GLU A 1 319 ? -14.039 24.125 19.672 1 95.62 319 GLU A N 1
ATOM 2570 C CA . GLU A 1 319 ? -14.422 24.438 18.312 1 95.62 319 GLU A CA 1
ATOM 2571 C C . GLU A 1 319 ? -13.219 24.375 17.375 1 95.62 319 GLU A C 1
ATOM 2573 O O . GLU A 1 319 ? -12.141 24.875 17.703 1 95.62 319 GLU A O 1
ATOM 2578 N N . VAL A 1 320 ? -13.406 23.688 16.312 1 93.94 320 VAL A N 1
ATOM 2579 C CA . VAL A 1 320 ? -12.312 23.547 15.352 1 93.94 320 VAL A CA 1
ATOM 2580 C C . VAL A 1 320 ? -12.695 24.25 14.047 1 93.94 320 VAL A C 1
ATOM 2582 O O . VAL A 1 320 ? -13.758 23.984 13.477 1 93.94 320 VAL A O 1
ATOM 2585 N N . PHE A 1 321 ? -11.766 25.109 13.617 1 91.94 321 PHE A N 1
ATOM 2586 C CA . PHE A 1 321 ? -11.961 25.828 12.367 1 91.94 321 PHE A CA 1
ATOM 2587 C C . PHE A 1 321 ? -11.453 25 11.188 1 91.94 321 PHE A C 1
ATOM 2589 O O . PHE A 1 321 ? -10.312 24.531 11.203 1 91.94 321 PHE A O 1
ATOM 2596 N N . LEU A 1 322 ? -12.32 24.781 10.242 1 88.19 322 LEU A N 1
ATOM 2597 C CA . LEU A 1 322 ? -11.984 24.062 9.023 1 88.19 322 LEU A CA 1
ATOM 2598 C C . LEU A 1 322 ? -11.727 25.031 7.867 1 88.19 322 LEU A C 1
ATOM 2600 O O . LEU A 1 322 ? -12.672 25.625 7.336 1 88.19 322 LEU A O 1
ATOM 2604 N N . SER A 1 323 ? -10.5 25.125 7.414 1 78.44 323 SER A N 1
ATOM 2605 C CA . SER A 1 323 ? -10.102 26.078 6.391 1 78.44 323 SER A CA 1
ATOM 2606 C C . SER A 1 323 ? -10.617 25.672 5.016 1 78.44 323 SER A C 1
ATOM 2608 O O . SER A 1 323 ? -10.836 26.516 4.148 1 78.44 323 SER A O 1
ATOM 2610 N N . GLN A 1 324 ? -10.859 24.422 4.816 1 74.31 324 GLN A N 1
ATOM 2611 C CA . GLN A 1 324 ? -11.242 23.906 3.506 1 74.31 324 GLN A CA 1
ATOM 2612 C C . GLN A 1 324 ? -12.609 24.453 3.082 1 74.31 324 GLN A C 1
ATOM 2614 O O . GLN A 1 324 ? -12.828 24.734 1.903 1 74.31 324 GLN A O 1
ATOM 2619 N N . ASN A 1 325 ? -13.531 24.609 4.039 1 77.62 325 ASN A N 1
ATOM 2620 C CA . ASN A 1 325 ? -14.867 25.109 3.709 1 77.62 325 ASN A CA 1
ATOM 2621 C C . ASN A 1 325 ? -15.227 26.328 4.543 1 77.62 325 ASN A C 1
ATOM 2623 O O . ASN A 1 325 ? -16.375 26.797 4.508 1 77.62 325 ASN A O 1
ATOM 2627 N N . ASN A 1 326 ? -14.266 26.828 5.301 1 84.44 326 ASN A N 1
ATOM 2628 C CA . ASN A 1 326 ? -14.438 28.016 6.121 1 84.44 326 ASN A CA 1
ATOM 2629 C C . ASN A 1 326 ? -15.586 27.859 7.117 1 84.44 326 ASN A C 1
ATOM 2631 O O . ASN A 1 326 ? -16.453 28.719 7.219 1 84.44 326 ASN A O 1
ATOM 2635 N N . THR A 1 327 ? -15.633 26.703 7.715 1 90 327 THR A N 1
ATOM 2636 C CA . THR A 1 327 ? -16.672 26.406 8.695 1 90 327 THR A CA 1
ATOM 2637 C C . THR A 1 327 ? -16.047 25.984 10.031 1 90 327 THR A C 1
ATOM 2639 O O . THR A 1 327 ? -14.875 25.594 10.078 1 90 327 THR A O 1
ATOM 2642 N N . THR A 1 328 ? -16.781 26.281 11.086 1 94.31 328 THR A N 1
ATOM 2643 C CA . THR A 1 328 ? -16.375 25.844 12.414 1 94.31 328 THR A CA 1
ATOM 2644 C C . THR A 1 328 ? -17.266 24.719 12.922 1 94.31 328 THR A C 1
ATOM 2646 O O . THR A 1 328 ? -18.484 24.797 12.805 1 94.31 328 THR A O 1
ATOM 2649 N N . ILE A 1 329 ? -16.688 23.734 13.414 1 93.88 329 ILE A N 1
ATOM 2650 C CA . ILE A 1 329 ? -17.469 22.625 13.922 1 93.88 329 ILE A CA 1
ATOM 2651 C C . ILE A 1 329 ? -17.156 22.391 15.398 1 93.88 329 ILE A C 1
ATOM 2653 O O . ILE A 1 329 ? -16.047 22.672 15.852 1 93.88 329 ILE A O 1
ATOM 2657 N N . SER A 1 330 ? -18.188 21.891 16.109 1 97 330 SER A N 1
ATOM 2658 C CA . SER A 1 330 ? -18 21.5 17.5 1 97 330 SER A CA 1
ATOM 2659 C C . SER A 1 330 ? -17.438 20.094 17.609 1 97 330 SER A C 1
ATOM 2661 O O . SER A 1 330 ? -17.766 19.234 16.781 1 97 330 SER A O 1
ATOM 2663 N N . THR A 1 331 ? -16.578 19.953 18.578 1 97.56 331 THR A N 1
ATOM 2664 C CA . THR A 1 331 ? -15.969 18.641 18.766 1 97.56 331 THR A CA 1
ATOM 2665 C C . THR A 1 331 ? -16.141 18.172 20.219 1 97.56 331 THR A C 1
ATOM 2667 O O . THR A 1 331 ? -16.422 18.984 21.109 1 97.56 331 THR A O 1
ATOM 2670 N N . TYR A 1 332 ? -16.047 16.828 20.453 1 97.75 332 TYR A N 1
ATOM 2671 C CA . TYR A 1 332 ? -16.328 16.25 21.75 1 97.75 332 TYR A CA 1
ATOM 2672 C C . TYR A 1 332 ? -15.344 15.133 22.078 1 97.75 332 TYR A C 1
ATOM 2674 O O . TYR A 1 332 ? -14.914 14.398 21.188 1 97.75 332 TYR A O 1
ATOM 2682 N N . TYR A 1 333 ? -14.969 15.039 23.344 1 97.5 333 TYR A N 1
ATOM 2683 C CA . TYR A 1 333 ? -14.242 13.867 23.828 1 97.5 333 TYR A CA 1
ATOM 2684 C C . TYR A 1 333 ? -15.211 12.773 24.25 1 97.5 333 TYR A C 1
ATOM 2686 O O . TYR A 1 333 ? -16.25 13.047 24.844 1 97.5 333 TYR A O 1
ATOM 2694 N N . VAL A 1 334 ? -14.844 11.531 23.922 1 95.56 334 VAL A N 1
ATOM 2695 C CA . VAL A 1 334 ? -15.727 10.406 24.219 1 95.56 334 VAL A CA 1
ATOM 2696 C C . VAL A 1 334 ? -15.203 9.641 25.422 1 95.56 334 VAL A C 1
ATOM 2698 O O . VAL A 1 334 ? -14.008 9.344 25.516 1 95.56 334 VAL A O 1
ATOM 2701 N N . HIS A 1 335 ? -16.047 9.32 26.328 1 91.06 335 HIS A N 1
ATOM 2702 C CA . HIS A 1 335 ? -15.742 8.5 27.5 1 91.06 335 HIS A CA 1
ATOM 2703 C C . HIS A 1 335 ? -16.656 7.281 27.562 1 91.06 335 HIS A C 1
ATOM 2705 O O . HIS A 1 335 ? -17.844 7.375 27.234 1 91.06 335 HIS A O 1
ATOM 2711 N N . PHE A 1 336 ? -16.047 6.168 27.734 1 83.12 336 PHE A N 1
ATOM 2712 C CA . PHE A 1 336 ? -16.812 4.934 27.859 1 83.12 336 PHE A CA 1
ATOM 2713 C C . PHE A 1 336 ? -16.688 4.363 29.266 1 83.12 336 PHE A C 1
ATOM 2715 O O . PHE A 1 336 ? -15.586 4.113 29.75 1 83.12 336 PHE A O 1
ATOM 2722 N N . ASP A 1 337 ? -17.766 4.449 30.234 1 67.44 337 ASP A N 1
ATOM 2723 C CA . ASP A 1 337 ? -17.781 3.885 31.578 1 67.44 337 ASP A CA 1
ATOM 2724 C C . ASP A 1 337 ? -18.172 2.406 31.547 1 67.44 337 ASP A C 1
ATOM 2726 O O . ASP A 1 337 ? -19.203 2.035 30.984 1 67.44 337 ASP A O 1
ATOM 2730 N N . GLN A 1 338 ? -17.422 1.454 31.5 1 55.12 338 GLN A N 1
ATOM 2731 C CA . GLN A 1 338 ? -17.812 0.066 31.703 1 55.12 338 GLN A CA 1
ATOM 2732 C C . GLN A 1 338 ? -18.609 -0.091 33 1 55.12 338 GLN A C 1
ATOM 2734 O O . GLN A 1 338 ? -18.031 -0.109 34.094 1 55.12 338 GLN A O 1
ATOM 2739 N N . ILE A 1 339 ? -19.719 0.504 33.469 1 41.19 339 ILE A N 1
ATOM 2740 C CA . ILE A 1 339 ? -20.391 0.195 34.719 1 41.19 339 ILE A CA 1
ATOM 2741 C C . ILE A 1 339 ? -20.516 -1.318 34.875 1 41.19 339 ILE A C 1
ATOM 2743 O O . ILE A 1 339 ? -20.656 -1.821 36 1 41.19 339 ILE A O 1
ATOM 2747 N N . GLY A 1 340 ? -21.094 -2.105 33.906 1 36.31 340 GLY A N 1
ATOM 2748 C CA . GLY A 1 340 ? -21.75 -3.314 34.375 1 36.31 340 GLY A CA 1
ATOM 2749 C C . GLY A 1 340 ? -20.797 -4.297 35.031 1 36.31 340 GLY A C 1
ATOM 2750 O O . GLY A 1 340 ? -21.109 -4.891 36.062 1 36.31 340 GLY A O 1
ATOM 2751 N N . ASP A 1 341 ? -19.781 -5.023 34.406 1 35.47 341 ASP A N 1
ATOM 2752 C CA . ASP A 1 341 ? -19.656 -6.379 34.938 1 35.47 341 ASP A CA 1
ATOM 2753 C C . ASP A 1 341 ? -18.891 -6.391 36.25 1 35.47 341 ASP A C 1
ATOM 2755 O O . ASP A 1 341 ? -18.438 -7.445 36.688 1 35.47 341 ASP A O 1
ATOM 2759 N N . ASP A 1 342 ? -18.438 -5.34 36.844 1 30.92 342 ASP A N 1
ATOM 2760 C CA . ASP A 1 342 ? -18.016 -5.805 38.188 1 30.92 342 ASP A CA 1
ATOM 2761 C C . ASP A 1 342 ? -19.219 -6.098 39.062 1 30.92 342 ASP A C 1
ATOM 2763 O O . ASP A 1 342 ? -19.078 -6.242 40.281 1 30.92 342 ASP A O 1
ATOM 2767 N N . GLN A 1 343 ? -20.516 -6.238 38.656 1 21.52 343 GLN A N 1
ATOM 2768 C CA . GLN A 1 343 ? -21.312 -6.949 39.656 1 21.52 343 GLN A CA 1
ATOM 2769 C C . GLN A 1 343 ? -21.062 -8.453 39.594 1 21.52 343 GLN A C 1
ATOM 2771 O O . GLN A 1 343 ? -20.953 -9.031 38.5 1 21.52 343 GLN A O 1
ATOM 2776 N N . MET B 1 1 ? -6.734 -51.406 -0.173 1 39.38 1 MET B N 1
ATOM 2777 C CA . MET B 1 1 ? -7.598 -52 -1.189 1 39.38 1 MET B CA 1
ATOM 2778 C C . MET B 1 1 ? -6.836 -52.219 -2.488 1 39.38 1 MET B C 1
ATOM 2780 O O . MET B 1 1 ? -6.934 -53.281 -3.094 1 39.38 1 MET B O 1
ATOM 2784 N N . LEU B 1 2 ? -5.871 -51.594 -2.695 1 35.62 2 LEU B N 1
ATOM 2785 C CA . LEU B 1 2 ? -5.082 -51.719 -3.914 1 35.62 2 LEU B CA 1
ATOM 2786 C C . LEU B 1 2 ? -4.152 -52.938 -3.828 1 35.62 2 LEU B C 1
ATOM 2788 O O . LEU B 1 2 ? -4.023 -53.688 -4.793 1 35.62 2 LEU B O 1
ATOM 2792 N N . LYS B 1 3 ? -3.604 -53 -2.789 1 42.16 3 LYS B N 1
ATOM 2793 C CA . LYS B 1 3 ? -2.674 -54.125 -2.635 1 42.16 3 LYS B CA 1
ATOM 2794 C C . LYS B 1 3 ? -3.395 -55.469 -2.76 1 42.16 3 LYS B C 1
ATOM 2796 O O . LYS B 1 3 ? -2.877 -56.406 -3.373 1 42.16 3 LYS B O 1
ATOM 2801 N N . VAL B 1 4 ? -4.492 -55.531 -2.096 1 43.41 4 VAL B N 1
ATOM 2802 C CA . VAL B 1 4 ? -5.242 -56.781 -2.121 1 43.41 4 VAL B CA 1
ATOM 2803 C C . VAL B 1 4 ? -5.715 -57.094 -3.545 1 43.41 4 VAL B C 1
ATOM 2805 O O . VAL B 1 4 ? -5.648 -58.219 -4.004 1 43.41 4 VAL B O 1
ATOM 2808 N N . LEU B 1 5 ? -6.121 -56.156 -4.262 1 38.53 5 LEU B N 1
ATOM 2809 C CA . LEU B 1 5 ? -6.598 -56.312 -5.629 1 38.53 5 LEU B CA 1
ATOM 2810 C C . LEU B 1 5 ? -5.453 -56.719 -6.559 1 38.53 5 LEU B C 1
ATOM 2812 O O . LEU B 1 5 ? -5.625 -57.562 -7.434 1 38.53 5 LEU B O 1
ATOM 2816 N N . ILE B 1 6 ? -4.348 -56.156 -6.191 1 41.81 6 ILE B N 1
ATOM 2817 C CA . ILE B 1 6 ? -3.15 -56.562 -6.91 1 41.81 6 ILE B CA 1
ATOM 2818 C C . ILE B 1 6 ? -2.84 -58.031 -6.594 1 41.81 6 ILE B C 1
ATOM 2820 O O . ILE B 1 6 ? -2.531 -58.812 -7.492 1 41.81 6 ILE B O 1
ATOM 2824 N N . GLY B 1 7 ? -3.006 -58.188 -5.449 1 40.62 7 GLY B N 1
ATOM 2825 C CA . GLY B 1 7 ? -2.797 -59.562 -5.031 1 40.62 7 GLY B CA 1
ATOM 2826 C C . GLY B 1 7 ? -3.762 -60.531 -5.684 1 40.62 7 GLY B C 1
ATOM 2827 O O . GLY B 1 7 ? -3.355 -61.594 -6.152 1 40.62 7 GLY B O 1
ATOM 2828 N N . LEU B 1 8 ? -4.949 -60.344 -5.68 1 43.59 8 LEU B N 1
ATOM 2829 C CA . LEU B 1 8 ? -5.965 -61.219 -6.289 1 43.59 8 LEU B CA 1
ATOM 2830 C C . LEU B 1 8 ? -5.77 -61.281 -7.801 1 43.59 8 LEU B C 1
ATOM 2832 O O . LEU B 1 8 ? -5.938 -62.344 -8.398 1 43.59 8 LEU B O 1
ATOM 2836 N N . TYR B 1 9 ? -5.363 -60.219 -8.328 1 40.5 9 TYR B N 1
ATOM 2837 C CA . TYR B 1 9 ? -5.012 -60.25 -9.742 1 40.5 9 TYR B CA 1
ATOM 2838 C C . TYR B 1 9 ? -3.859 -61.219 -10 1 40.5 9 TYR B C 1
ATOM 2840 O O . TYR B 1 9 ? -3.916 -62.031 -10.93 1 40.5 9 TYR B O 1
ATOM 2848 N N . PHE B 1 10 ? -2.916 -61.062 -9.172 1 43.31 10 PHE B N 1
ATOM 2849 C CA . PHE B 1 10 ? -1.795 -62 -9.336 1 43.31 10 PHE B CA 1
ATOM 2850 C C . PHE B 1 10 ? -2.24 -63.438 -9.141 1 43.31 10 PHE B C 1
ATOM 2852 O O . PHE B 1 10 ? -1.788 -64.312 -9.859 1 43.31 10 PHE B O 1
ATOM 2859 N N . LEU B 1 11 ? -3.025 -63.562 -8.297 1 46.19 11 LEU B N 1
ATOM 2860 C CA . LEU B 1 11 ? -3.508 -64.938 -8.031 1 46.19 11 LEU B CA 1
ATOM 2861 C C . LEU B 1 11 ? -4.328 -65.438 -9.211 1 46.19 11 LEU B C 1
ATOM 2863 O O . LEU B 1 11 ? -4.152 -66.562 -9.633 1 46.19 11 LEU B O 1
ATOM 2867 N N . ILE B 1 12 ? -5.172 -64.688 -9.75 1 45.94 12 ILE B N 1
ATOM 2868 C CA . ILE B 1 12 ? -6.012 -65.125 -10.875 1 45.94 12 ILE B CA 1
ATOM 2869 C C . ILE B 1 12 ? -5.148 -65.375 -12.117 1 45.94 12 ILE B C 1
ATOM 2871 O O . ILE B 1 12 ? -5.336 -66.312 -12.844 1 45.94 12 ILE B O 1
ATOM 2875 N N . PHE B 1 13 ? -4.188 -64.5 -12.195 1 45.47 13 PHE B N 1
ATOM 2876 C CA . PHE B 1 13 ? -3.219 -64.688 -13.266 1 45.47 13 PHE B CA 1
ATOM 2877 C C . PHE B 1 13 ? -2.479 -66 -13.125 1 45.47 13 PHE B C 1
ATOM 2879 O O . PHE B 1 13 ? -2.309 -66.75 -14.109 1 45.47 13 PHE B O 1
ATOM 2886 N N . SER B 1 14 ? -2.131 -66.188 -12.031 1 42.28 14 SER B N 1
ATOM 2887 C CA . SER B 1 14 ? -1.428 -67.438 -11.773 1 42.28 14 SER B CA 1
ATOM 2888 C C . SER B 1 14 ? -2.32 -68.625 -12.062 1 42.28 14 SER B C 1
ATOM 2890 O O . SER B 1 14 ? -1.877 -69.625 -12.664 1 42.28 14 SER B O 1
ATOM 2892 N N . ILE B 1 15 ? -3.441 -68.625 -11.664 1 46.28 15 ILE B N 1
ATOM 2893 C CA . ILE B 1 15 ? -4.355 -69.75 -11.844 1 46.28 15 ILE B CA 1
ATOM 2894 C C . ILE B 1 15 ? -4.645 -69.938 -13.336 1 46.28 15 ILE B C 1
ATOM 2896 O O . ILE B 1 15 ? -4.645 -71.062 -13.836 1 46.28 15 ILE B O 1
ATOM 2900 N N . ASN B 1 16 ? -4.836 -68.875 -13.992 1 42.16 16 ASN B N 1
ATOM 2901 C CA . ASN B 1 16 ? -5.141 -69 -15.414 1 42.16 16 ASN B CA 1
ATOM 2902 C C . ASN B 1 16 ? -3.969 -69.562 -16.203 1 42.16 16 ASN B C 1
ATOM 2904 O O . ASN B 1 16 ? -4.168 -70.375 -17.109 1 42.16 16 ASN B O 1
ATOM 2908 N N . ASN B 1 17 ? -2.822 -69.125 -15.773 1 42.81 17 ASN B N 1
ATOM 2909 C CA . ASN B 1 17 ? -1.648 -69.75 -16.406 1 42.81 17 ASN B CA 1
ATOM 2910 C C . ASN B 1 17 ? -1.59 -71.25 -16.188 1 42.81 17 ASN B C 1
ATOM 2912 O O . ASN B 1 17 ? -1.252 -72 -17.109 1 42.81 17 ASN B O 1
ATOM 2916 N N . ILE B 1 18 ? -1.914 -71.562 -15.148 1 44.47 18 ILE B N 1
ATOM 2917 C CA . ILE B 1 18 ? -1.893 -73 -14.82 1 44.47 18 ILE B CA 1
ATOM 2918 C C . ILE B 1 18 ? -2.924 -73.688 -15.672 1 44.47 18 ILE B C 1
ATOM 2920 O O . ILE B 1 18 ? -2.648 -74.812 -16.172 1 44.47 18 ILE B O 1
ATOM 2924 N N . LEU B 1 19 ? -4.055 -73.188 -15.828 1 41.31 19 LEU B N 1
ATOM 2925 C CA . LEU B 1 19 ? -5.137 -73.875 -16.531 1 41.31 19 LEU B CA 1
ATOM 2926 C C . LEU B 1 19 ? -4.84 -73.938 -18.031 1 41.31 19 LEU B C 1
ATOM 2928 O O . LEU B 1 19 ? -5.164 -74.938 -18.672 1 41.31 19 LEU B O 1
ATOM 2932 N N . ILE B 1 20 ? -4.352 -72.938 -18.531 1 43.09 20 ILE B N 1
ATOM 2933 C CA . ILE B 1 20 ? -4.07 -72.938 -19.953 1 43.09 20 ILE B CA 1
ATOM 2934 C C . ILE B 1 20 ? -2.994 -73.938 -20.281 1 43.09 20 ILE B C 1
ATOM 2936 O O . ILE B 1 20 ? -3.074 -74.625 -21.297 1 43.09 20 ILE B O 1
ATOM 2940 N N . VAL B 1 21 ? -2.014 -74 -19.484 1 44.69 21 VAL B N 1
ATOM 2941 C CA . VAL B 1 21 ? -0.961 -75 -19.719 1 44.69 21 VAL B CA 1
ATOM 2942 C C . VAL B 1 21 ? -1.558 -76.375 -19.734 1 44.69 21 VAL B C 1
ATOM 2944 O O . VAL B 1 21 ? -1.117 -77.25 -20.5 1 44.69 21 VAL B O 1
ATOM 2947 N N . ASN B 1 22 ? -2.436 -76.562 -18.969 1 44.72 22 ASN B N 1
ATOM 2948 C CA . ASN B 1 22 ? -2.922 -77.938 -18.906 1 44.72 22 ASN B CA 1
ATOM 2949 C C . ASN B 1 22 ? -3.812 -78.25 -20.094 1 44.72 22 ASN B C 1
ATOM 2951 O O . ASN B 1 22 ? -4.055 -79.438 -20.375 1 44.72 22 ASN B O 1
ATOM 2955 N N . VAL B 1 23 ? -4.594 -77.312 -20.484 1 40.22 23 VAL B N 1
ATOM 2956 C CA . VAL B 1 23 ? -5.578 -77.875 -21.438 1 40.22 23 VAL B CA 1
ATOM 2957 C C . VAL B 1 23 ? -4.961 -77.938 -22.828 1 40.22 23 VAL B C 1
ATOM 2959 O O . VAL B 1 23 ? -5.207 -78.875 -23.578 1 40.22 23 VAL B O 1
ATOM 2962 N N . HIS B 1 24 ? -4.852 -76.688 -23.734 1 44.84 24 HIS B N 1
ATOM 2963 C CA . HIS B 1 24 ? -4.945 -76.75 -25.188 1 44.84 24 HIS B CA 1
ATOM 2964 C C . HIS B 1 24 ? -3.562 -76.875 -25.828 1 44.84 24 HIS B C 1
ATOM 2966 O O . HIS B 1 24 ? -2.555 -76.562 -25.188 1 44.84 24 HIS B O 1
ATOM 2972 N N . SER B 1 25 ? -3.686 -77.312 -27.266 1 44.62 25 SER B N 1
ATOM 2973 C CA . SER B 1 25 ? -2.805 -77.5 -28.406 1 44.62 25 SER B CA 1
ATOM 2974 C C . SER B 1 25 ? -2.082 -76.188 -28.766 1 44.62 25 SER B C 1
ATOM 2976 O O . SER B 1 25 ? -2.443 -75.125 -28.281 1 44.62 25 SER B O 1
ATOM 2978 N N . SER B 1 26 ? -1.158 -76.062 -29.812 1 44.62 26 SER B N 1
ATOM 2979 C CA . SER B 1 26 ? -0.265 -75 -30.312 1 44.62 26 SER B CA 1
ATOM 2980 C C . SER B 1 26 ? -1.006 -73.688 -30.516 1 44.62 26 SER B C 1
ATOM 2982 O O . SER B 1 26 ? -0.448 -72.625 -30.266 1 44.62 26 SER B O 1
ATOM 2984 N N . ASP B 1 27 ? -2.234 -73.688 -30.938 1 45.12 27 ASP B N 1
ATOM 2985 C CA . ASP B 1 27 ? -3.045 -72.5 -31.219 1 45.12 27 ASP B CA 1
ATOM 2986 C C . ASP B 1 27 ? -3.361 -71.688 -29.938 1 45.12 27 ASP B C 1
ATOM 2988 O O . ASP B 1 27 ? -3.4 -70.5 -29.938 1 45.12 27 ASP B O 1
ATOM 2992 N N . MET B 1 28 ? -3.537 -72.312 -28.922 1 45.84 28 MET B N 1
ATOM 2993 C CA . MET B 1 28 ? -3.916 -71.688 -27.672 1 45.84 28 MET B CA 1
ATOM 2994 C C . MET B 1 28 ? -2.758 -70.875 -27.094 1 45.84 28 MET B C 1
ATOM 2996 O O . MET B 1 28 ? -2.975 -69.875 -26.391 1 45.84 28 MET B O 1
ATOM 3000 N N . GLU B 1 29 ? -1.629 -71.25 -27.547 1 45.81 29 GLU B N 1
ATOM 3001 C CA . GLU B 1 29 ? -0.457 -70.5 -27.109 1 45.81 29 GLU B CA 1
ATOM 3002 C C . GLU B 1 29 ? -0.459 -69.062 -27.672 1 45.81 29 GLU B C 1
ATOM 3004 O O . GLU B 1 29 ? -0.146 -68.125 -26.969 1 45.81 29 GLU B O 1
ATOM 3009 N N . LEU B 1 30 ? -0.799 -68.938 -28.953 1 44.78 30 LEU B N 1
ATOM 3010 C CA . LEU B 1 30 ? -0.849 -67.625 -29.594 1 44.78 30 LEU B CA 1
ATOM 3011 C C . LEU B 1 30 ? -1.893 -66.75 -28.938 1 44.78 30 LEU B C 1
ATOM 3013 O O . LEU B 1 30 ? -1.641 -65.562 -28.688 1 44.78 30 LEU B O 1
ATOM 3017 N N . ILE B 1 31 ? -2.932 -67.438 -28.672 1 45.75 31 ILE B N 1
ATOM 3018 C CA . ILE B 1 31 ? -4.012 -66.625 -28.078 1 45.75 31 ILE B CA 1
ATOM 3019 C C . ILE B 1 31 ? -3.572 -66.125 -26.703 1 45.75 31 ILE B C 1
ATOM 3021 O O . ILE B 1 31 ? -3.857 -64.938 -26.359 1 45.75 31 ILE B O 1
ATOM 3025 N N . PHE B 1 32 ? -2.756 -66.812 -26.094 1 45.41 32 PHE B N 1
ATOM 3026 C CA . PHE B 1 32 ? -2.305 -66.438 -24.766 1 45.41 32 PHE B CA 1
ATOM 3027 C C . PHE B 1 32 ? -1.33 -65.25 -24.859 1 45.41 32 PHE B C 1
ATOM 3029 O O . PHE B 1 32 ? -1.413 -64.312 -24.062 1 45.41 32 PHE B O 1
ATOM 3036 N N . GLN B 1 33 ? -0.58 -65.25 -25.891 1 43.56 33 GLN B N 1
ATOM 3037 C CA . GLN B 1 33 ? 0.389 -64.188 -26.062 1 43.56 33 GLN B CA 1
ATOM 3038 C C . GLN B 1 33 ? -0.306 -62.875 -26.375 1 43.56 33 GLN B C 1
ATOM 3040 O O . GLN B 1 33 ? 0.031 -61.812 -25.812 1 43.56 33 GLN B O 1
ATOM 3045 N N . ILE B 1 34 ? -1.339 -63 -27.219 1 45 34 ILE B N 1
ATOM 3046 C CA . ILE B 1 34 ? -2.09 -61.781 -27.578 1 45 34 ILE B CA 1
ATOM 3047 C C . ILE B 1 34 ? -2.803 -61.25 -26.344 1 45 34 ILE B C 1
ATOM 3049 O O . ILE B 1 34 ? -2.82 -60.031 -26.109 1 45 34 ILE B O 1
ATOM 3053 N N . SER B 1 35 ? -3.279 -62.188 -25.625 1 43.66 35 SER B N 1
ATOM 3054 C CA . SER B 1 35 ? -4.004 -61.75 -24.453 1 43.66 35 SER B CA 1
ATOM 3055 C C . SER B 1 35 ? -3.08 -61.031 -23.469 1 43.66 35 SER B C 1
ATOM 3057 O O . SER B 1 35 ? -3.467 -60 -22.875 1 43.66 35 SER B O 1
ATOM 3059 N N . HIS B 1 36 ? -1.899 -61.406 -23.422 1 43.94 36 HIS B N 1
ATOM 3060 C CA . HIS B 1 36 ? -0.959 -60.812 -22.469 1 43.94 36 HIS B CA 1
ATOM 3061 C C . HIS B 1 36 ? -0.521 -59.438 -22.938 1 43.94 36 HIS B C 1
ATOM 3063 O O . HIS B 1 36 ? -0.439 -58.5 -22.125 1 43.94 36 HIS B O 1
ATOM 3069 N N . ILE B 1 37 ? -0.293 -59.344 -24.25 1 44.25 37 ILE B N 1
ATOM 3070 C CA . ILE B 1 37 ? 0.113 -58.062 -24.828 1 44.25 37 ILE B CA 1
ATOM 3071 C C . ILE B 1 37 ? -1.015 -57.031 -24.656 1 44.25 37 ILE B C 1
ATOM 3073 O O . ILE B 1 37 ? -0.772 -55.906 -24.281 1 44.25 37 ILE B O 1
ATOM 3077 N N . THR B 1 38 ? -2.227 -57.594 -24.844 1 42.75 38 THR B N 1
ATOM 3078 C CA . THR B 1 38 ? -3.373 -56.688 -24.703 1 42.75 38 THR B CA 1
ATOM 3079 C C . THR B 1 38 ? -3.535 -56.25 -23.25 1 42.75 38 THR B C 1
ATOM 3081 O O . THR B 1 38 ? -3.834 -55.062 -23 1 42.75 38 THR B O 1
ATOM 3084 N N . ALA B 1 39 ? -3.207 -57.156 -22.422 1 44.66 39 ALA B N 1
ATOM 3085 C CA . ALA B 1 39 ? -3.34 -56.812 -21.016 1 44.66 39 ALA B CA 1
ATOM 3086 C C . ALA B 1 39 ? -2.328 -55.719 -20.609 1 44.66 39 ALA B C 1
ATOM 3088 O O . ALA B 1 39 ? -2.66 -54.781 -19.875 1 44.66 39 ALA B O 1
ATOM 3089 N N . VAL B 1 40 ? -1.17 -55.875 -21.109 1 43.22 40 VAL B N 1
ATOM 3090 C CA . VAL B 1 40 ? -0.117 -54.906 -20.781 1 43.22 40 VAL B CA 1
ATOM 3091 C C . VAL B 1 40 ? -0.472 -53.531 -21.344 1 43.22 40 VAL B C 1
ATOM 3093 O O . VAL B 1 40 ? -0.354 -52.531 -20.656 1 43.22 40 VAL B O 1
ATOM 3096 N N . TYR B 1 41 ? -0.963 -53.531 -22.609 1 40.75 41 TYR B N 1
ATOM 3097 C CA . TYR B 1 41 ? -1.342 -52.281 -23.25 1 40.75 41 TYR B CA 1
ATOM 3098 C C . TYR B 1 41 ? -2.494 -51.625 -22.5 1 40.75 41 TYR B C 1
ATOM 3100 O O . TYR B 1 41 ? -2.482 -50.406 -22.266 1 40.75 41 TYR B O 1
ATOM 3108 N N . LEU B 1 42 ? -3.316 -52.5 -22.141 1 44.31 42 LEU B N 1
ATOM 3109 C CA . LEU B 1 42 ? -4.469 -51.938 -21.453 1 44.31 42 LEU B CA 1
ATOM 3110 C C . LEU B 1 42 ? -4.062 -51.344 -20.109 1 44.31 42 LEU B C 1
ATOM 3112 O O . LEU B 1 42 ? -4.566 -50.312 -19.703 1 44.31 42 LEU B O 1
ATOM 3116 N N . ASN B 1 43 ? -3.146 -52.031 -19.531 1 42.91 43 ASN B N 1
ATOM 3117 C CA . ASN B 1 43 ? -2.705 -51.531 -18.234 1 42.91 43 ASN B CA 1
ATOM 3118 C C . ASN B 1 43 ? -1.964 -50.188 -18.391 1 42.91 43 ASN B C 1
ATOM 3120 O O . ASN B 1 43 ? -2.148 -49.281 -17.578 1 42.91 43 ASN B O 1
ATOM 3124 N N . LEU B 1 44 ? -1.197 -50.156 -19.453 1 42.12 44 LEU B N 1
ATOM 3125 C CA . LEU B 1 44 ? -0.48 -48.938 -19.719 1 42.12 44 LEU B CA 1
ATOM 3126 C C . LEU B 1 44 ? -1.452 -47.781 -20.016 1 42.12 44 LEU B C 1
ATOM 3128 O O . LEU B 1 44 ? -1.258 -46.656 -19.562 1 42.12 44 LEU B O 1
ATOM 3132 N N . PHE B 1 45 ? -2.504 -48.156 -20.812 1 42.44 45 PHE B N 1
ATOM 3133 C CA . PHE B 1 45 ? -3.545 -47.156 -21.094 1 42.44 45 PHE B CA 1
ATOM 3134 C C . PHE B 1 45 ? -4.281 -46.75 -19.828 1 42.44 45 PHE B C 1
ATOM 3136 O O . PHE B 1 45 ? -4.641 -45.594 -19.656 1 42.44 45 PHE B O 1
ATOM 3143 N N . TYR B 1 46 ? -4.379 -47.812 -19.062 1 42.16 46 TYR B N 1
ATOM 3144 C CA . TYR B 1 46 ? -5.055 -47.562 -17.797 1 42.16 46 TYR B CA 1
ATOM 3145 C C . TYR B 1 46 ? -4.316 -46.531 -16.984 1 42.16 46 TYR B C 1
ATOM 3147 O O . TYR B 1 46 ? -4.945 -45.656 -16.359 1 42.16 46 TYR B O 1
ATOM 3155 N N . LEU B 1 47 ? -3.092 -46.656 -17.125 1 40.66 47 LEU B N 1
ATOM 3156 C CA . LEU B 1 47 ? -2.299 -45.781 -16.266 1 40.66 47 LEU B CA 1
ATOM 3157 C C . LEU B 1 47 ? -2.396 -44.312 -16.734 1 40.66 47 LEU B C 1
ATOM 3159 O O . LEU B 1 47 ? -2.189 -43.406 -15.938 1 40.66 47 LEU B O 1
ATOM 3163 N N . GLN B 1 48 ? -2.721 -44.188 -18.031 1 41.19 48 GLN B N 1
ATOM 3164 C CA . GLN B 1 48 ? -2.785 -42.844 -18.578 1 41.19 48 GLN B CA 1
ATOM 3165 C C . GLN B 1 48 ? -4.145 -42.188 -18.312 1 41.19 48 GLN B C 1
ATOM 3167 O O . GLN B 1 48 ? -4.32 -41 -18.5 1 41.19 48 GLN B O 1
ATOM 3172 N N . ILE B 1 49 ? -5.098 -43.094 -18.203 1 42.16 49 ILE B N 1
ATOM 3173 C CA . ILE B 1 49 ? -6.434 -42.562 -17.906 1 42.16 49 ILE B CA 1
ATOM 3174 C C . ILE B 1 49 ? -6.492 -42.062 -16.469 1 42.16 49 ILE B C 1
ATOM 3176 O O . ILE B 1 49 ? -6.309 -42.844 -15.531 1 42.16 49 ILE B O 1
ATOM 3180 N N . TYR B 1 50 ? -6.438 -40.812 -16.484 1 42.97 50 TYR B N 1
ATOM 3181 C CA . TYR B 1 50 ? -6.461 -40.156 -15.18 1 42.97 50 TYR B CA 1
ATOM 3182 C C . TYR B 1 50 ? -7.777 -40.406 -14.461 1 42.97 50 TYR B C 1
ATOM 3184 O O . TYR B 1 50 ? -7.809 -40.562 -13.234 1 42.97 50 TYR B O 1
ATOM 3192 N N . ASN B 1 51 ? -8.805 -40.531 -15.297 1 44.19 51 ASN B N 1
ATOM 3193 C CA . ASN B 1 51 ? -10.102 -40.75 -14.672 1 44.19 51 ASN B CA 1
ATOM 3194 C C . ASN B 1 51 ? -10.352 -42.25 -14.43 1 44.19 51 ASN B C 1
ATOM 3196 O O . ASN B 1 51 ? -10.234 -43.062 -15.352 1 44.19 51 ASN B O 1
ATOM 3200 N N . ARG B 1 52 ? -10.492 -42.719 -13.258 1 44.56 52 ARG B N 1
ATOM 3201 C CA . ARG B 1 52 ? -10.648 -44.062 -12.781 1 44.56 52 ARG B CA 1
ATOM 3202 C C . ARG B 1 52 ? -11.742 -44.812 -13.547 1 44.56 52 ARG B C 1
ATOM 3204 O O . ARG B 1 52 ? -11.586 -45.969 -13.914 1 44.56 52 ARG B O 1
ATOM 3211 N N . LYS B 1 53 ? -12.523 -44 -13.93 1 52.12 53 LYS B N 1
ATOM 3212 C CA . LYS B 1 53 ? -13.688 -44.625 -14.555 1 52.12 53 LYS B CA 1
ATOM 3213 C C . LYS B 1 53 ? -13.375 -45.062 -15.984 1 52.12 53 LYS B C 1
ATOM 3215 O O . LYS B 1 53 ? -13.766 -46.156 -16.406 1 52.12 53 LYS B O 1
ATOM 3220 N N . ASP B 1 54 ? -12.805 -44.219 -16.422 1 48.53 54 ASP B N 1
ATOM 3221 C CA . ASP B 1 54 ? -12.555 -44.5 -17.844 1 48.53 54 ASP B CA 1
ATOM 3222 C C . ASP B 1 54 ? -11.469 -45.562 -18.016 1 48.53 54 ASP B C 1
ATOM 3224 O O . ASP B 1 54 ? -11.531 -46.375 -18.938 1 48.53 54 ASP B O 1
ATOM 3228 N N . ARG B 1 55 ? -10.75 -45.625 -17.078 1 50.88 55 ARG B N 1
ATOM 3229 C CA . ARG B 1 55 ? -9.758 -46.688 -17.062 1 50.88 55 ARG B CA 1
ATOM 3230 C C . ARG B 1 55 ? -10.43 -48.031 -16.922 1 50.88 55 ARG B C 1
ATOM 3232 O O . ARG B 1 55 ? -10.039 -49 -17.609 1 50.88 55 ARG B O 1
ATOM 3239 N N . ILE B 1 56 ? -11.297 -48.062 -16.219 1 48.38 56 ILE B N 1
ATOM 3240 C CA . ILE B 1 56 ? -12.008 -49.312 -15.961 1 48.38 56 ILE B CA 1
ATOM 3241 C C . ILE B 1 56 ? -12.758 -49.719 -17.219 1 48.38 56 ILE B C 1
ATOM 3243 O O . ILE B 1 56 ? -12.734 -50.906 -17.594 1 48.38 56 ILE B O 1
ATOM 3247 N N . LYS B 1 57 ? -13.297 -48.781 -17.797 1 51.84 57 LYS B N 1
ATOM 3248 C CA . LYS B 1 57 ? -14.062 -49.094 -19 1 51.84 57 LYS B CA 1
ATOM 3249 C C . LYS B 1 57 ? -13.164 -49.688 -20.078 1 51.84 57 LYS B C 1
ATOM 3251 O O . LYS B 1 57 ? -13.539 -50.688 -20.719 1 51.84 57 LYS B O 1
ATOM 3256 N N . LEU B 1 58 ? -12.188 -49.125 -20.094 1 50.28 58 LEU B N 1
ATOM 3257 C CA . LEU B 1 58 ? -11.273 -49.594 -21.141 1 50.28 58 LEU B CA 1
ATOM 3258 C C . LEU B 1 58 ? -10.742 -50.969 -20.812 1 50.28 58 LEU B C 1
ATOM 3260 O O . LEU B 1 58 ? -10.602 -51.812 -21.703 1 50.28 58 LEU B O 1
ATOM 3264 N N . SER B 1 59 ? -10.547 -51.031 -19.562 1 46.16 59 SER B N 1
ATOM 3265 C CA . SER B 1 59 ? -10.078 -52.344 -19.141 1 46.16 59 SER B CA 1
ATOM 3266 C C . SER B 1 59 ? -11.133 -53.406 -19.391 1 46.16 59 SER B C 1
ATOM 3268 O O . SER B 1 59 ? -10.812 -54.531 -19.812 1 46.16 59 SER B O 1
ATOM 3270 N N . VAL B 1 60 ? -12.258 -53.031 -19.203 1 49.25 60 VAL B N 1
ATOM 3271 C CA . VAL B 1 60 ? -13.359 -53.969 -19.406 1 49.25 60 VAL B CA 1
ATOM 3272 C C . VAL B 1 60 ? -13.5 -54.281 -20.891 1 49.25 60 VAL B C 1
ATOM 3274 O O . VAL B 1 60 ? -13.648 -55.469 -21.281 1 49.25 60 VAL B O 1
ATOM 3277 N N . LEU B 1 61 ? -13.445 -53.312 -21.641 1 49.38 61 LEU B N 1
ATOM 3278 C CA . LEU B 1 61 ? -13.602 -53.5 -23.078 1 49.38 61 LEU B CA 1
ATOM 3279 C C . LEU B 1 61 ? -12.477 -54.375 -23.625 1 49.38 61 LEU B C 1
ATOM 3281 O O . LEU B 1 61 ? -12.719 -55.281 -24.453 1 49.38 61 LEU B O 1
ATOM 3285 N N . TYR B 1 62 ? -11.508 -54.094 -23 1 48.38 62 TYR B N 1
ATOM 3286 C CA . TYR B 1 62 ? -10.367 -54.875 -23.406 1 48.38 62 TYR B CA 1
ATOM 3287 C C . TYR B 1 62 ? -10.57 -56.344 -23.031 1 48.38 62 TYR B C 1
ATOM 3289 O O . TYR B 1 62 ? -10.273 -57.25 -23.828 1 48.38 62 TYR B O 1
ATOM 3297 N N . THR B 1 63 ? -10.977 -56.5 -21.906 1 45 63 THR B N 1
ATOM 3298 C CA . THR B 1 63 ? -11.203 -57.875 -21.422 1 45 63 THR B CA 1
ATOM 3299 C C . THR B 1 63 ? -12.25 -58.562 -22.281 1 45 63 THR B C 1
ATOM 3301 O O . THR B 1 63 ? -12.102 -59.75 -22.594 1 45 63 THR B O 1
ATOM 3304 N N . ILE B 1 64 ? -13.117 -57.781 -22.625 1 48.94 64 ILE B N 1
ATOM 3305 C CA . ILE B 1 64 ? -14.18 -58.375 -23.453 1 48.94 64 ILE B CA 1
ATOM 3306 C C . ILE B 1 64 ? -13.609 -58.75 -24.812 1 48.94 64 ILE B C 1
ATOM 3308 O O . ILE B 1 64 ? -13.898 -59.844 -25.328 1 48.94 64 ILE B O 1
ATOM 3312 N N . LEU B 1 65 ? -12.867 -57.969 -25.297 1 47.28 65 LEU B N 1
ATOM 3313 C CA . LEU B 1 65 ? -12.336 -58.25 -26.625 1 47.28 65 LEU B CA 1
ATOM 3314 C C . LEU B 1 65 ? -11.398 -59.438 -26.609 1 47.28 65 LEU B C 1
ATOM 3316 O O . LEU B 1 65 ? -11.414 -60.25 -27.547 1 47.28 65 LEU B O 1
ATOM 3320 N N . ILE B 1 66 ? -10.734 -59.406 -25.562 1 48.22 66 ILE B N 1
ATOM 3321 C CA . ILE B 1 66 ? -9.875 -60.594 -25.422 1 48.22 66 ILE B CA 1
ATOM 3322 C C . ILE B 1 66 ? -10.727 -61.844 -25.344 1 48.22 66 ILE B C 1
ATOM 3324 O O . ILE B 1 66 ? -10.406 -62.844 -25.969 1 48.22 66 ILE B O 1
ATOM 3328 N N . LEU B 1 67 ? -11.773 -61.688 -24.703 1 43.19 67 LEU B N 1
ATOM 3329 C CA . LEU B 1 67 ? -12.664 -62.812 -24.516 1 43.19 67 LEU B CA 1
ATOM 3330 C C . LEU B 1 67 ? -13.297 -63.25 -25.828 1 43.19 67 LEU B C 1
ATOM 3332 O O . LEU B 1 67 ? -13.422 -64.438 -26.125 1 43.19 67 LEU B O 1
ATOM 3336 N N . ILE B 1 68 ? -13.57 -62.312 -26.609 1 47.09 68 ILE B N 1
ATOM 3337 C CA . ILE B 1 68 ? -14.195 -62.625 -27.891 1 47.09 68 ILE B CA 1
ATOM 3338 C C . ILE B 1 68 ? -13.172 -63.281 -28.828 1 47.09 68 ILE B C 1
ATOM 3340 O O . ILE B 1 68 ? -13.484 -64.25 -29.516 1 47.09 68 ILE B O 1
ATOM 3344 N N . ASN B 1 69 ? -12.055 -62.688 -28.797 1 45.41 69 ASN B N 1
ATOM 3345 C CA . ASN B 1 69 ? -11.008 -63.219 -29.656 1 45.41 69 ASN B CA 1
ATOM 3346 C C . ASN B 1 69 ? -10.688 -64.688 -29.312 1 45.41 69 ASN B C 1
ATOM 3348 O O . ASN B 1 69 ? -10.383 -65.5 -30.188 1 45.41 69 ASN B O 1
ATOM 3352 N N . LEU B 1 70 ? -10.656 -64.812 -28.156 1 43.06 70 LEU B N 1
ATOM 3353 C CA . LEU B 1 70 ? -10.414 -66.188 -27.719 1 43.06 70 LEU B CA 1
ATOM 3354 C C . LEU B 1 70 ? -11.492 -67.125 -28.25 1 43.06 70 LEU B C 1
ATOM 3356 O O . LEU B 1 70 ? -11.211 -68.312 -28.547 1 43.06 70 LEU B O 1
ATOM 3360 N N . VAL B 1 71 ? -12.555 -66.562 -28.453 1 41.56 71 VAL B N 1
ATOM 3361 C CA . VAL B 1 71 ? -13.672 -67.375 -28.875 1 41.56 71 VAL B CA 1
ATOM 3362 C C . VAL B 1 71 ? -13.625 -67.625 -30.375 1 41.56 71 VAL B C 1
ATOM 3364 O O . VAL B 1 71 ? -13.828 -68.75 -30.859 1 41.56 71 VAL B O 1
ATOM 3367 N N . PHE B 1 72 ? -13.523 -66.5 -31.109 1 43.84 72 PHE B N 1
ATOM 3368 C CA . PHE B 1 72 ? -13.82 -66.688 -32.531 1 43.84 72 PHE B CA 1
ATOM 3369 C C . PHE B 1 72 ? -12.578 -67.125 -33.281 1 43.84 72 PHE B C 1
ATOM 3371 O O . PHE B 1 72 ? -12.664 -67.5 -34.469 1 43.84 72 PHE B O 1
ATOM 3378 N N . ASN B 1 73 ? -11.805 -68.062 -33.031 1 44.31 73 ASN B N 1
ATOM 3379 C CA . ASN B 1 73 ? -10.711 -68.875 -33.531 1 44.31 73 ASN B CA 1
ATOM 3380 C C . ASN B 1 73 ? -10 -68.188 -34.719 1 44.31 73 ASN B C 1
ATOM 3382 O O . ASN B 1 73 ? -9.18 -68.812 -35.375 1 44.31 73 ASN B O 1
ATOM 3386 N N . GLU B 1 74 ? -10.461 -67.125 -35.406 1 43.84 74 GLU B N 1
ATOM 3387 C CA . GLU B 1 74 ? -9.742 -66.562 -36.531 1 43.84 74 GLU B CA 1
ATOM 3388 C C . GLU B 1 74 ? -8.805 -65.438 -36.062 1 43.84 74 GLU B C 1
ATOM 3390 O O . GLU B 1 74 ? -9.25 -64.312 -35.781 1 43.84 74 GLU B O 1
ATOM 3395 N N . TYR B 1 75 ? -7.543 -65.688 -35.812 1 40.12 75 TYR B N 1
ATOM 3396 C CA . TYR B 1 75 ? -6.547 -65 -34.969 1 40.12 75 TYR B CA 1
ATOM 3397 C C . TYR B 1 75 ? -6.055 -63.75 -35.625 1 40.12 75 TYR B C 1
ATOM 3399 O O . TYR B 1 75 ? -5.805 -62.75 -34.938 1 40.12 75 TYR B O 1
ATOM 3407 N N . ILE B 1 76 ? -6.039 -63.781 -37 1 46.41 76 ILE B N 1
ATOM 3408 C CA . ILE B 1 76 ? -5.48 -62.625 -37.719 1 46.41 76 ILE B CA 1
ATOM 3409 C C . ILE B 1 76 ? -6.371 -61.406 -37.5 1 46.41 76 ILE B C 1
ATOM 3411 O O . ILE B 1 76 ? -5.871 -60.312 -37.281 1 46.41 76 ILE B O 1
ATOM 3415 N N . LEU B 1 77 ? -7.609 -61.781 -37.531 1 45.31 77 LEU B N 1
ATOM 3416 C CA . LEU B 1 77 ? -8.57 -60.688 -37.406 1 45.31 77 LEU B CA 1
ATOM 3417 C C . LEU B 1 77 ? -8.523 -60.031 -36.031 1 45.31 77 LEU B C 1
ATOM 3419 O O . LEU B 1 77 ? -8.625 -58.812 -35.875 1 45.31 77 LEU B O 1
ATOM 3423 N N . ASP B 1 78 ? -8.125 -60.812 -35.156 1 44 78 ASP B N 1
ATOM 3424 C CA . ASP B 1 78 ? -8.086 -60.344 -33.781 1 44 78 ASP B CA 1
ATOM 3425 C C . ASP B 1 78 ? -6.867 -59.438 -33.562 1 44 78 ASP B C 1
ATOM 3427 O O . ASP B 1 78 ? -6.965 -58.406 -32.875 1 44 78 ASP B O 1
ATOM 3431 N N . ILE B 1 79 ? -5.816 -59.812 -34.312 1 45.72 79 ILE B N 1
ATOM 3432 C CA . ILE B 1 79 ? -4.59 -59.031 -34.188 1 45.72 79 ILE B CA 1
ATOM 3433 C C . ILE B 1 79 ? -4.809 -57.625 -34.781 1 45.72 79 ILE B C 1
ATOM 3435 O O . ILE B 1 79 ? -4.398 -56.625 -34.188 1 45.72 79 ILE B O 1
ATOM 3439 N N . ILE B 1 80 ? -5.43 -57.688 -35.906 1 46.34 80 ILE B N 1
ATOM 3440 C CA . ILE B 1 80 ? -5.711 -56.438 -36.594 1 46.34 80 ILE B CA 1
ATOM 3441 C C . ILE B 1 80 ? -6.602 -55.562 -35.719 1 46.34 80 ILE B C 1
ATOM 3443 O O . ILE B 1 80 ? -6.336 -54.375 -35.531 1 46.34 80 ILE B O 1
ATOM 3447 N N . LEU B 1 81 ? -7.457 -56.219 -35.156 1 45.12 81 LEU B N 1
ATOM 3448 C CA . LEU B 1 81 ? -8.43 -55.469 -34.344 1 45.12 81 LEU B CA 1
ATOM 3449 C C . LEU B 1 81 ? -7.785 -54.938 -33.062 1 45.12 81 LEU B C 1
ATOM 3451 O O . LEU B 1 81 ? -8.055 -53.812 -32.688 1 45.12 81 LEU B O 1
ATOM 3455 N N . PHE B 1 82 ? -6.906 -55.688 -32.688 1 44.94 82 PHE B N 1
ATOM 3456 C CA . PHE B 1 82 ? -6.203 -55.25 -31.469 1 44.94 82 PHE B CA 1
ATOM 3457 C C . PHE B 1 82 ? -5.273 -54.094 -31.766 1 44.94 82 PHE B C 1
ATOM 3459 O O . PHE B 1 82 ? -5.199 -53.125 -30.984 1 44.94 82 PHE B O 1
ATOM 3466 N N . SER B 1 83 ? -4.59 -54.188 -32.875 1 43.78 83 SER B N 1
ATOM 3467 C CA . SER B 1 83 ? -3.711 -53.125 -33.281 1 43.78 83 SER B CA 1
ATOM 3468 C C . SER B 1 83 ? -4.488 -51.812 -33.469 1 43.78 83 SER B C 1
ATOM 3470 O O . SER B 1 83 ? -4.031 -50.75 -33.062 1 43.78 83 SER B O 1
ATOM 3472 N N . ILE B 1 84 ? -5.594 -52.062 -33.969 1 47.62 84 ILE B N 1
ATOM 3473 C CA . ILE B 1 84 ? -6.449 -50.875 -34.188 1 47.62 84 ILE B CA 1
ATOM 3474 C C . ILE B 1 84 ? -6.879 -50.281 -32.844 1 47.62 84 ILE B C 1
ATOM 3476 O O . ILE B 1 84 ? -6.855 -49.062 -32.688 1 47.62 84 ILE B O 1
ATOM 3480 N N . CYS B 1 85 ? -7.098 -51.125 -31.969 1 44.56 85 CYS B N 1
ATOM 3481 C CA . CYS B 1 85 ? -7.555 -50.688 -30.656 1 44.56 85 CYS B CA 1
ATOM 3482 C C . CYS B 1 85 ? -6.445 -49.969 -29.906 1 44.56 85 CYS B C 1
ATOM 3484 O O . CYS B 1 85 ? -6.688 -48.938 -29.281 1 44.56 85 CYS B O 1
ATOM 3486 N N . ILE B 1 86 ? -5.305 -50.438 -30.109 1 46.84 86 ILE B N 1
ATOM 3487 C CA . ILE B 1 86 ? -4.152 -49.812 -29.469 1 46.84 86 ILE B CA 1
ATOM 3488 C C . ILE B 1 86 ? -3.912 -48.438 -30.062 1 46.84 86 ILE B C 1
ATOM 3490 O O . ILE B 1 86 ? -3.662 -47.469 -29.328 1 46.84 86 ILE B O 1
ATOM 3494 N N . VAL B 1 87 ? -3.949 -48.406 -31.297 1 45.81 87 VAL B N 1
ATOM 3495 C CA . VAL B 1 87 ? -3.732 -47.156 -32 1 45.81 87 VAL B CA 1
ATOM 3496 C C . VAL B 1 87 ? -4.793 -46.125 -31.562 1 45.81 87 VAL B C 1
ATOM 3498 O O . VAL B 1 87 ? -4.473 -44.969 -31.266 1 45.81 87 VAL B O 1
ATOM 3501 N N . ILE B 1 88 ? -5.902 -46.688 -31.422 1 47.44 88 ILE B N 1
ATOM 3502 C CA . ILE B 1 88 ? -7.008 -45.812 -31.078 1 47.44 88 ILE B CA 1
ATOM 3503 C C . ILE B 1 88 ? -6.859 -45.344 -29.625 1 47.44 88 ILE B C 1
ATOM 3505 O O . ILE B 1 88 ? -7.035 -44.156 -29.344 1 47.44 88 ILE B O 1
ATOM 3509 N N . SER B 1 89 ? -6.465 -46.188 -28.844 1 44.44 89 SER B N 1
ATOM 3510 C CA . SER B 1 89 ? -6.281 -45.844 -27.438 1 44.44 89 SER B CA 1
ATOM 3511 C C . SER B 1 89 ? -5.133 -44.844 -27.25 1 44.44 89 SER B C 1
ATOM 3513 O O . SER B 1 89 ? -5.238 -43.906 -26.469 1 44.44 89 SER B O 1
ATOM 3515 N N . SER B 1 90 ? -4.09 -45.094 -28 1 45.56 90 SER B N 1
ATOM 3516 C CA . SER B 1 90 ? -2.943 -44.188 -27.953 1 45.56 90 SER B CA 1
ATOM 3517 C C . SER B 1 90 ? -3.332 -42.781 -28.391 1 45.56 90 SER B C 1
ATOM 3519 O O . SER B 1 90 ? -2.895 -41.781 -27.781 1 45.56 90 SER B O 1
ATOM 3521 N N . PHE B 1 91 ? -4.105 -42.844 -29.328 1 45.44 91 PHE B N 1
ATOM 3522 C CA . PHE B 1 91 ? -4.559 -41.531 -29.812 1 45.44 91 PHE B CA 1
ATOM 3523 C C . PHE B 1 91 ? -5.406 -40.844 -28.766 1 45.44 91 PHE B C 1
ATOM 3525 O O . PHE B 1 91 ? -5.266 -39.625 -28.547 1 45.44 91 PHE B O 1
ATOM 3532 N N . ILE B 1 92 ? -6.102 -41.594 -28.141 1 49.16 92 ILE B N 1
ATOM 3533 C CA . ILE B 1 92 ? -6.996 -41.031 -27.141 1 49.16 92 ILE B CA 1
ATOM 3534 C C . ILE B 1 92 ? -6.18 -40.5 -25.953 1 49.16 92 ILE B C 1
ATOM 3536 O O . ILE B 1 92 ? -6.438 -39.406 -25.453 1 49.16 92 ILE B O 1
ATOM 3540 N N . ILE B 1 93 ? -5.25 -41.219 -25.625 1 49.66 93 ILE B N 1
ATOM 3541 C CA . ILE B 1 93 ? -4.398 -40.844 -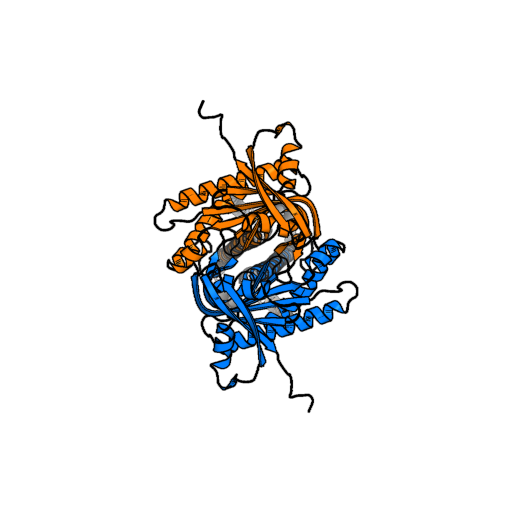24.5 1 49.66 93 ILE B CA 1
ATOM 3542 C C . ILE B 1 93 ? -3.611 -39.594 -24.844 1 49.66 93 ILE B C 1
ATOM 3544 O O . ILE B 1 93 ? -3.5 -38.688 -24.016 1 49.66 93 ILE B O 1
ATOM 3548 N N . GLN B 1 94 ? -3.068 -39.625 -25.953 1 47.38 94 GLN B N 1
ATOM 3549 C CA . GLN B 1 94 ? -2.299 -38.469 -26.406 1 47.38 94 GLN B CA 1
ATOM 3550 C C . GLN B 1 94 ? -3.154 -37.219 -26.406 1 47.38 94 GLN B C 1
ATOM 3552 O O . GLN B 1 94 ? -2.695 -36.125 -25.984 1 47.38 94 GLN B O 1
ATOM 3557 N N . GLU B 1 95 ? -4.246 -37.469 -26.812 1 50.94 95 GLU B N 1
ATOM 3558 C CA . GLU B 1 95 ? -5.148 -36.312 -26.859 1 50.94 95 GLU B CA 1
ATOM 3559 C C . GLU B 1 95 ? -5.43 -35.781 -25.453 1 50.94 95 GLU B C 1
ATOM 3561 O O . GLU B 1 95 ? -5.441 -34.594 -25.234 1 50.94 95 GLU B O 1
ATOM 3566 N N . LYS B 1 96 ? -5.594 -36.625 -24.641 1 50.66 96 LYS B N 1
ATOM 3567 C CA . LYS B 1 96 ? -5.938 -36.219 -23.297 1 50.66 96 LYS B CA 1
ATOM 3568 C C . LYS B 1 96 ? -4.738 -35.594 -22.578 1 50.66 96 LYS B C 1
ATOM 3570 O O . LYS B 1 96 ? -4.887 -34.594 -21.844 1 50.66 96 LYS B O 1
ATOM 3575 N N . GLU B 1 97 ? -3.65 -36.25 -22.734 1 51 97 GLU B N 1
ATOM 3576 C CA . GLU B 1 97 ? -2.416 -35.719 -22.188 1 51 97 GLU B CA 1
ATOM 3577 C C . GLU B 1 97 ? -2.178 -34.281 -22.688 1 51 97 GLU B C 1
ATOM 3579 O O . GLU B 1 97 ? -1.775 -33.406 -21.922 1 51 97 GLU B O 1
ATOM 3584 N N . LEU B 1 98 ? -2.283 -34.312 -23.906 1 49.81 98 LEU B N 1
ATOM 3585 C CA . LEU B 1 98 ? -2.123 -33 -24.5 1 49.81 98 LEU B CA 1
ATOM 3586 C C . LEU B 1 98 ? -3.088 -31.984 -23.891 1 49.81 98 LEU B C 1
ATOM 3588 O O . LEU B 1 98 ? -2.727 -30.828 -23.656 1 49.81 98 LEU B O 1
ATOM 3592 N N . LYS B 1 99 ? -4.105 -32.5 -23.578 1 54.41 99 LYS B N 1
ATOM 3593 C CA . LYS B 1 99 ? -5.098 -31.625 -22.953 1 54.41 99 LYS B CA 1
ATOM 3594 C C . LYS B 1 99 ? -4.672 -31.234 -21.531 1 54.41 99 LYS B C 1
ATOM 3596 O O . LYS B 1 99 ? -4.797 -30.078 -21.141 1 54.41 99 LYS B O 1
ATOM 3601 N N . VAL B 1 100 ? -4.246 -32.188 -20.859 1 54.53 100 VAL B N 1
ATOM 3602 C CA . VAL B 1 100 ? -3.809 -31.938 -19.5 1 54.53 100 VAL B CA 1
ATOM 3603 C C . VAL B 1 100 ? -2.613 -30.984 -19.516 1 54.53 100 VAL B C 1
ATOM 3605 O O . VAL B 1 100 ? -2.539 -30.062 -18.703 1 54.53 100 VAL B O 1
ATOM 3608 N N . LEU B 1 101 ? -1.755 -31.344 -20.344 1 52.59 101 LEU B N 1
ATOM 3609 C CA . LEU B 1 101 ? -0.592 -30.484 -20.484 1 52.59 101 LEU B CA 1
ATOM 3610 C C . LEU B 1 101 ? -1.015 -29.062 -20.828 1 52.59 101 LEU B C 1
ATOM 3612 O O . LEU B 1 101 ? -0.464 -28.094 -20.297 1 52.59 101 LEU B O 1
ATOM 3616 N N . ALA B 1 102 ? -1.884 -29.078 -21.688 1 52.5 102 ALA B N 1
ATOM 3617 C CA . ALA B 1 102 ? -2.408 -27.781 -22.078 1 52.5 102 ALA B CA 1
ATOM 3618 C C . ALA B 1 102 ? -3.045 -27.062 -20.875 1 52.5 102 ALA B C 1
ATOM 3620 O O . ALA B 1 102 ? -2.84 -25.859 -20.688 1 52.5 102 ALA B O 1
ATOM 3621 N N . GLU B 1 103 ? -3.711 -27.812 -20.188 1 56.94 103 GLU B N 1
ATOM 3622 C CA . GLU B 1 103 ? -4.348 -27.25 -19 1 56.94 103 GLU B CA 1
ATOM 3623 C C . GLU B 1 103 ? -3.311 -26.797 -17.969 1 56.94 103 GLU B C 1
ATOM 3625 O O . GLU B 1 103 ? -3.449 -25.734 -17.359 1 56.94 103 GLU B O 1
ATOM 3630 N N . ASN B 1 104 ? -2.439 -27.609 -17.828 1 53.81 104 ASN B N 1
ATOM 3631 C CA . ASN B 1 104 ? -1.367 -27.25 -16.906 1 53.81 104 ASN B CA 1
ATOM 3632 C C . ASN B 1 104 ? -0.625 -26 -17.375 1 53.81 104 ASN B C 1
ATOM 3634 O O . ASN B 1 104 ? -0.272 -25.141 -16.562 1 53.81 104 ASN B O 1
ATOM 3638 N N . TYR B 1 105 ? -0.396 -26.125 -18.578 1 48.94 105 TYR B N 1
ATOM 3639 C CA . TYR B 1 105 ? 0.253 -24.953 -19.156 1 48.94 105 TYR B CA 1
ATOM 3640 C C . TYR B 1 105 ? -0.593 -23.703 -18.938 1 48.94 105 TYR B C 1
ATOM 3642 O O . TYR B 1 105 ? -0.067 -22.641 -18.594 1 48.94 105 TYR B O 1
ATOM 3650 N N . GLN B 1 106 ? -1.745 -23.922 -19.219 1 53.56 106 GLN B N 1
ATOM 3651 C CA . GLN B 1 106 ? -2.641 -22.781 -19.016 1 53.56 106 GLN B CA 1
ATOM 3652 C C . GLN B 1 106 ? -2.648 -22.359 -17.547 1 53.56 106 GLN B C 1
ATOM 3654 O O . GLN B 1 106 ? -2.635 -21.156 -17.25 1 53.56 106 GLN B O 1
ATOM 3659 N N . CYS B 1 107 ? -2.699 -23.391 -16.828 1 52.91 107 CYS B N 1
ATOM 3660 C CA . CYS B 1 107 ? -2.668 -23.094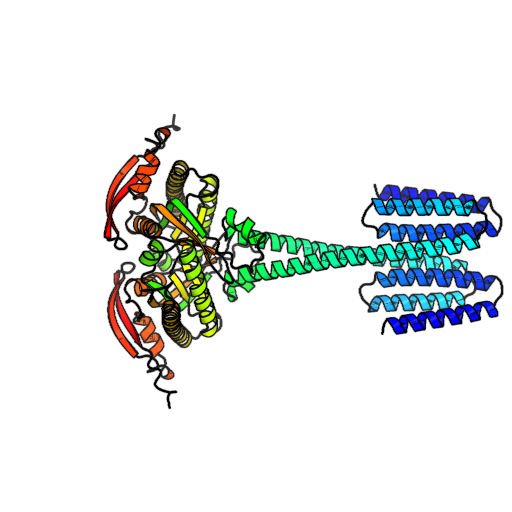 -15.406 1 52.91 107 CYS B CA 1
ATOM 3661 C C . CYS B 1 107 ? -1.36 -22.406 -15.023 1 52.91 107 CYS B C 1
ATOM 3663 O O . CYS B 1 107 ? -1.358 -21.453 -14.25 1 52.91 107 CYS B O 1
ATOM 3665 N N . PHE B 1 108 ? -0.396 -23 -15.578 1 51.69 108 PHE B N 1
ATOM 3666 C CA . PHE B 1 108 ? 0.911 -22.406 -15.312 1 51.69 108 PHE B CA 1
ATOM 3667 C C . PHE B 1 108 ? 0.983 -20.984 -15.859 1 51.69 108 PHE B C 1
ATOM 3669 O O . PHE B 1 108 ? 1.532 -20.094 -15.203 1 51.69 108 PHE B O 1
ATOM 3676 N N . SER B 1 109 ? 0.557 -20.922 -16.984 1 53.06 109 SER B N 1
ATOM 3677 C CA . SER B 1 109 ? 0.551 -19.594 -17.594 1 53.06 109 SER B CA 1
ATOM 3678 C C . SER B 1 109 ? -0.274 -18.609 -16.766 1 53.06 109 SER B C 1
ATOM 3680 O O . SER B 1 109 ? 0.135 -17.469 -16.547 1 53.06 109 SER B O 1
ATOM 3682 N N . GLN B 1 110 ? -1.32 -19.125 -16.422 1 56.28 110 GLN B N 1
ATOM 3683 C CA . GLN B 1 110 ? -2.156 -18.281 -15.562 1 56.28 110 GLN B CA 1
ATOM 3684 C C . GLN B 1 110 ? -1.461 -17.984 -14.242 1 56.28 110 GLN B C 1
ATOM 3686 O O . GLN B 1 110 ? -1.543 -16.859 -13.734 1 56.28 110 GLN B O 1
ATOM 3691 N N . PHE B 1 111 ? -0.903 -19.016 -13.875 1 52.62 111 PHE B N 1
ATOM 3692 C CA . PHE B 1 111 ? -0.161 -18.859 -12.633 1 52.62 111 PHE B CA 1
ATOM 3693 C C . PHE B 1 111 ? 0.977 -17.859 -12.789 1 52.62 111 PHE B C 1
ATOM 3695 O O . PHE B 1 111 ? 1.214 -17.031 -11.906 1 52.62 111 PHE B O 1
ATOM 3702 N N . GLU B 1 112 ? 1.65 -18.141 -13.781 1 54.22 112 GLU B N 1
ATOM 3703 C CA . GLU B 1 112 ? 2.748 -17.219 -14.062 1 54.22 112 GLU B CA 1
ATOM 3704 C C . GLU B 1 112 ? 2.24 -15.789 -14.219 1 54.22 112 GLU B C 1
ATOM 3706 O O . GLU B 1 112 ? 2.869 -14.844 -13.734 1 54.22 112 GLU B O 1
ATOM 3711 N N . SER B 1 113 ? 1.242 -15.773 -14.883 1 54.44 113 SER B N 1
ATOM 3712 C CA . SER B 1 113 ? 0.667 -14.445 -15.055 1 54.44 113 SER B CA 1
ATOM 3713 C C . SER B 1 113 ? 0.243 -13.844 -13.719 1 54.44 113 SER B C 1
ATOM 3715 O O . SER B 1 113 ? 0.483 -12.664 -13.461 1 54.44 113 SER B O 1
ATOM 3717 N N . LYS B 1 114 ? -0.315 -14.758 -13.023 1 55.75 114 LYS B N 1
ATOM 3718 C CA . LYS B 1 114 ? -0.755 -14.297 -11.711 1 55.75 114 LYS B CA 1
ATOM 3719 C C . LYS B 1 114 ? 0.437 -13.969 -10.82 1 55.75 114 LYS B C 1
ATOM 3721 O O . LYS B 1 114 ? 0.421 -12.961 -10.102 1 55.75 114 LYS B O 1
ATOM 3726 N N . ASN B 1 115 ? 1.335 -14.891 -10.875 1 54.38 115 ASN B N 1
ATOM 3727 C CA . ASN B 1 115 ? 2.559 -14.641 -10.117 1 54.38 115 ASN B CA 1
ATOM 3728 C C . ASN B 1 115 ? 3.252 -13.367 -10.586 1 54.38 115 ASN B C 1
ATOM 3730 O O . ASN B 1 115 ? 3.805 -12.625 -9.766 1 54.38 115 ASN B O 1
ATOM 3734 N N . ALA B 1 116 ? 3.27 -13.359 -11.867 1 52.84 116 ALA B N 1
ATOM 3735 C CA . ALA B 1 116 ? 3.865 -12.133 -12.383 1 52.84 116 ALA B CA 1
ATOM 3736 C C . ALA B 1 116 ? 3.141 -10.898 -11.852 1 52.84 116 ALA B C 1
ATOM 3738 O O . ALA B 1 116 ? 3.775 -9.914 -11.477 1 52.84 116 ALA B O 1
ATOM 3739 N N . LYS B 1 117 ? 1.99 -11.109 -11.781 1 54.59 117 LYS B N 1
ATOM 3740 C CA . LYS B 1 117 ? 1.198 -9.992 -11.273 1 54.59 117 LYS B CA 1
ATOM 3741 C C . LYS B 1 117 ? 1.465 -9.758 -9.789 1 54.59 117 LYS B C 1
ATOM 3743 O O . LYS B 1 117 ? 1.595 -8.617 -9.344 1 54.59 117 LYS B O 1
ATOM 3748 N N . GLN B 1 118 ? 1.525 -10.836 -9.156 1 54.22 118 GLN B N 1
ATOM 3749 C CA . GLN B 1 118 ? 1.772 -10.75 -7.723 1 54.22 118 GLN B CA 1
ATOM 3750 C C . GLN B 1 118 ? 3.145 -10.148 -7.438 1 54.22 118 GLN B C 1
ATOM 3752 O O . GLN B 1 118 ? 3.285 -9.312 -6.543 1 54.22 118 GLN B O 1
ATOM 3757 N N . THR B 1 119 ? 4.078 -10.797 -8.094 1 53.56 119 THR B N 1
ATOM 3758 C CA . THR B 1 119 ? 5.418 -10.234 -7.957 1 53.56 119 THR B CA 1
ATOM 3759 C C . THR B 1 119 ? 5.43 -8.758 -8.344 1 53.56 119 THR B C 1
ATOM 3761 O O . THR B 1 119 ? 6.121 -7.953 -7.719 1 53.56 119 THR B O 1
ATOM 3764 N N . GLN B 1 120 ? 4.715 -8.5 -9.258 1 55.38 120 GLN B N 1
ATOM 3765 C CA . GLN B 1 120 ? 4.621 -7.105 -9.688 1 55.38 120 GLN B CA 1
ATOM 3766 C C . GLN B 1 120 ? 4.023 -6.23 -8.586 1 55.38 120 GLN B C 1
ATOM 3768 O O . GLN B 1 120 ? 4.492 -5.117 -8.344 1 55.38 120 GLN B O 1
ATOM 3773 N N . ILE B 1 121 ? 3.174 -6.82 -7.898 1 58.09 121 ILE B N 1
ATOM 3774 C CA . ILE B 1 121 ? 2.545 -6.062 -6.82 1 58.09 121 ILE B CA 1
ATOM 3775 C C . ILE B 1 121 ? 3.559 -5.812 -5.707 1 58.09 121 ILE B C 1
ATOM 3777 O O . ILE B 1 121 ? 3.666 -4.695 -5.195 1 58.09 121 ILE B O 1
ATOM 3781 N N . LEU B 1 122 ? 4.328 -6.875 -5.395 1 58.12 122 LEU B N 1
ATOM 3782 C CA . LEU B 1 122 ? 5.316 -6.73 -4.328 1 58.12 122 LEU B CA 1
ATOM 3783 C C . LEU B 1 122 ? 6.387 -5.711 -4.715 1 58.12 122 LEU B C 1
ATOM 3785 O O . LEU B 1 122 ? 6.844 -4.941 -3.869 1 58.12 122 LEU B O 1
ATOM 3789 N N . GLN B 1 123 ? 6.762 -5.801 -5.949 1 53.53 123 GLN B N 1
ATOM 3790 C CA . GLN B 1 123 ? 7.797 -4.891 -6.438 1 53.53 123 GLN B CA 1
ATOM 3791 C C . GLN B 1 123 ? 7.34 -3.438 -6.34 1 53.53 123 GLN B C 1
ATOM 3793 O O . GLN B 1 123 ? 8.164 -2.529 -6.219 1 53.53 123 GLN B O 1
ATOM 3798 N N . TYR B 1 124 ? 6.016 -3.387 -6.277 1 54.72 124 TYR B N 1
ATOM 3799 C CA . TYR B 1 124 ? 5.496 -2.023 -6.223 1 54.72 124 TYR B CA 1
ATOM 3800 C C . TYR B 1 124 ? 5.305 -1.57 -4.781 1 54.72 124 TYR B C 1
ATOM 3802 O O . TYR B 1 124 ? 5.289 -0.371 -4.5 1 54.72 124 TYR B O 1
ATOM 3810 N N . LEU B 1 125 ? 5.258 -2.697 -3.982 1 58.53 125 LEU B N 1
ATOM 3811 C CA . LEU B 1 125 ? 4.996 -2.35 -2.59 1 58.53 125 LEU B CA 1
ATOM 3812 C C . LEU B 1 125 ? 6.301 -2.162 -1.823 1 58.53 125 LEU B C 1
ATOM 3814 O O . LEU B 1 125 ? 6.34 -1.445 -0.821 1 58.53 125 LEU B O 1
ATOM 3818 N N . LEU B 1 126 ? 7.453 -2.834 -2.389 1 56.94 126 LEU B N 1
ATOM 3819 C CA . LEU B 1 126 ? 8.711 -2.834 -1.657 1 56.94 126 LEU B CA 1
ATOM 3820 C C . LEU B 1 126 ? 9.859 -2.367 -2.549 1 56.94 126 LEU B C 1
ATOM 3822 O O . LEU B 1 126 ? 9.891 -2.68 -3.742 1 56.94 126 LEU B O 1
ATOM 3826 N N . PRO B 1 127 ? 10.664 -1.449 -1.979 1 52.44 127 PRO B N 1
ATOM 3827 C CA . PRO B 1 127 ? 11.875 -1.116 -2.736 1 52.44 127 PRO B CA 1
ATOM 3828 C C . PRO B 1 127 ? 12.664 -2.352 -3.16 1 52.44 127 PRO B C 1
ATOM 3830 O O . PRO B 1 127 ? 12.594 -3.389 -2.498 1 52.44 127 PRO B O 1
ATOM 3833 N N . GLN B 1 128 ? 13.312 -2.176 -4.238 1 56.75 128 GLN B N 1
ATOM 3834 C CA . GLN B 1 128 ? 14.023 -3.287 -4.867 1 56.75 128 GLN B CA 1
ATOM 3835 C C . GLN B 1 128 ? 14.953 -3.979 -3.871 1 56.75 128 GLN B C 1
ATOM 3837 O O . GLN B 1 128 ? 15.055 -5.207 -3.859 1 56.75 128 GLN B O 1
ATOM 3842 N N . HIS B 1 129 ? 15.641 -3.158 -3.082 1 59.16 129 HIS B N 1
ATOM 3843 C CA . HIS B 1 129 ? 16.641 -3.723 -2.174 1 59.16 129 HIS B CA 1
ATOM 3844 C C . HIS B 1 129 ? 15.969 -4.551 -1.079 1 59.16 129 HIS B C 1
ATOM 3846 O O . HIS B 1 129 ? 16.625 -5.387 -0.447 1 59.16 129 HIS B O 1
ATOM 3852 N N . ILE B 1 130 ? 14.719 -4.367 -0.862 1 59.97 130 ILE B N 1
ATOM 3853 C CA . ILE B 1 130 ? 13.984 -5.094 0.167 1 59.97 130 ILE B CA 1
ATOM 3854 C C . ILE B 1 130 ? 13.352 -6.344 -0.438 1 59.97 130 ILE B C 1
ATOM 3856 O O . ILE B 1 130 ? 13.18 -7.359 0.245 1 59.97 130 ILE B O 1
ATOM 3860 N N . ILE B 1 131 ? 13 -6.238 -1.706 1 58.47 131 ILE B N 1
ATOM 3861 C CA . ILE B 1 131 ? 12.305 -7.336 -2.365 1 58.47 131 ILE B CA 1
ATOM 3862 C C . ILE B 1 131 ? 13.164 -8.602 -2.301 1 58.47 131 ILE B C 1
ATOM 3864 O O . ILE B 1 131 ? 12.656 -9.688 -2.02 1 58.47 131 ILE B O 1
ATOM 3868 N N . GLY B 1 132 ? 14.523 -8.445 -2.719 1 55.31 132 GLY B N 1
ATOM 3869 C CA . GLY B 1 132 ? 15.422 -9.586 -2.652 1 55.31 132 GLY B CA 1
ATOM 3870 C C . GLY B 1 132 ? 15.453 -10.242 -1.284 1 55.31 132 GLY B C 1
ATOM 3871 O O . GLY B 1 132 ? 15.438 -11.469 -1.179 1 55.31 132 GLY B O 1
ATOM 3872 N N . ARG B 1 133 ? 15.367 -9.469 -0.33 1 58.69 133 ARG B N 1
ATOM 3873 C CA . ARG B 1 133 ? 15.445 -9.984 1.033 1 58.69 133 ARG B CA 1
ATOM 3874 C C . ARG B 1 133 ? 14.133 -10.641 1.448 1 58.69 133 ARG B C 1
ATOM 3876 O O . ARG B 1 133 ? 14.125 -11.609 2.215 1 58.69 133 ARG B O 1
ATOM 3883 N N . PHE B 1 134 ? 13.078 -10.008 0.96 1 57.38 134 PHE B N 1
ATOM 3884 C CA . PHE B 1 134 ? 11.742 -10.5 1.291 1 57.38 134 PHE B CA 1
ATOM 3885 C C . PHE B 1 134 ? 11.547 -11.922 0.776 1 57.38 134 PHE B C 1
ATOM 3887 O O . PHE B 1 134 ? 10.922 -12.75 1.443 1 57.38 134 PHE B O 1
ATOM 3894 N N . PHE B 1 135 ? 11.977 -12.094 -0.399 1 52.94 135 PHE B N 1
ATOM 3895 C CA . PHE B 1 135 ? 11.797 -13.406 -1.012 1 52.94 135 PHE B CA 1
ATOM 3896 C C . PHE B 1 135 ? 12.773 -14.422 -0.419 1 52.94 135 PHE B C 1
ATOM 3898 O O . PHE B 1 135 ? 12.516 -15.625 -0.44 1 52.94 135 PHE B O 1
ATOM 3905 N N . SER B 1 136 ? 13.93 -14 -0.242 1 49.88 136 SER B N 1
ATOM 3906 C CA . SER B 1 136 ? 14.906 -14.93 0.304 1 49.88 136 SER B CA 1
ATOM 3907 C C . SER B 1 136 ? 14.531 -15.352 1.722 1 49.88 136 SER B C 1
ATOM 3909 O O . SER B 1 136 ? 14.859 -16.469 2.148 1 49.88 136 SER B O 1
ATOM 3911 N N . THR B 1 137 ? 14.141 -14.469 2.443 1 46.66 137 THR B N 1
ATOM 3912 C CA . THR B 1 137 ? 13.852 -14.773 3.84 1 46.66 137 THR B CA 1
ATOM 3913 C C . THR B 1 137 ? 12.398 -15.211 4.012 1 46.66 137 THR B C 1
ATOM 3915 O O . THR B 1 137 ? 11.508 -14.711 3.324 1 46.66 137 THR B O 1
ATOM 3918 N N . ASP B 1 138 ? 12.094 -16.484 4.273 1 40.16 138 ASP B N 1
ATOM 3919 C CA . ASP B 1 138 ? 10.758 -16.906 4.684 1 40.16 138 ASP B CA 1
ATOM 3920 C C . ASP B 1 138 ? 9.961 -15.734 5.258 1 40.16 138 ASP B C 1
ATOM 3922 O O . ASP B 1 138 ? 10.445 -15.031 6.152 1 40.16 138 ASP B O 1
ATOM 3926 N N . ILE B 1 139 ? 9.094 -15.164 4.48 1 43.47 139 ILE B N 1
ATOM 3927 C CA . ILE B 1 139 ? 8.195 -14.078 4.859 1 43.47 139 ILE B CA 1
ATOM 3928 C C . ILE B 1 139 ? 8.016 -14.062 6.375 1 43.47 139 ILE B C 1
ATOM 3930 O O . ILE B 1 139 ? 7.496 -13.094 6.934 1 43.47 139 ILE B O 1
ATOM 3934 N N . THR B 1 140 ? 7.922 -15.258 6.867 1 41.16 140 THR B N 1
ATOM 3935 C CA . THR B 1 140 ? 7.609 -15.391 8.289 1 41.16 140 THR B CA 1
ATOM 3936 C C . THR B 1 140 ? 8.68 -14.703 9.133 1 41.16 140 THR B C 1
ATOM 3938 O O . THR B 1 140 ? 8.531 -14.586 10.352 1 41.16 140 THR B O 1
ATOM 3941 N N . THR B 1 141 ? 9.898 -14.844 8.719 1 40.66 141 THR B N 1
ATOM 3942 C CA . THR B 1 141 ? 10.883 -14.406 9.695 1 40.66 141 THR B CA 1
ATOM 3943 C C . THR B 1 141 ? 10.867 -12.883 9.844 1 40.66 141 THR B C 1
ATOM 3945 O O . THR B 1 141 ? 10.664 -12.172 8.859 1 40.66 141 THR B O 1
ATOM 3948 N N . THR B 1 142 ? 10.586 -12.383 11.008 1 44.88 142 THR B N 1
ATOM 3949 C CA . THR B 1 142 ? 10.594 -11.156 11.797 1 44.88 142 THR B CA 1
ATOM 3950 C C . THR B 1 142 ? 11.742 -10.25 11.367 1 44.88 142 THR B C 1
ATOM 3952 O O . THR B 1 142 ? 12.172 -9.375 12.133 1 44.88 142 THR B O 1
ATOM 3955 N N . ASP B 1 143 ? 12.484 -10.703 10.391 1 51.53 143 ASP B N 1
ATOM 3956 C CA . ASP B 1 143 ? 13.656 -9.852 10.273 1 51.53 143 ASP B CA 1
ATOM 3957 C C . ASP B 1 143 ? 13.266 -8.422 9.898 1 51.53 143 ASP B C 1
ATOM 3959 O O . ASP B 1 143 ? 12.531 -8.211 8.93 1 51.53 143 ASP B O 1
ATOM 3963 N N . ASN B 1 144 ? 13.344 -7.59 10.93 1 59.34 144 ASN B N 1
ATOM 3964 C CA . ASN B 1 144 ? 13.172 -6.141 10.969 1 59.34 144 ASN B CA 1
ATOM 3965 C C . ASN B 1 144 ? 13.984 -5.445 9.891 1 59.34 144 ASN B C 1
ATOM 3967 O O . ASN B 1 144 ? 15.219 -5.496 9.906 1 59.34 144 ASN B O 1
ATOM 3971 N N . PHE B 1 145 ? 13.516 -5.355 8.742 1 71.69 145 PHE B N 1
ATOM 3972 C CA . PHE B 1 145 ? 14.203 -4.52 7.766 1 71.69 145 PHE B CA 1
ATOM 3973 C C . PHE B 1 145 ? 14.148 -3.053 8.18 1 71.69 145 PHE B C 1
ATOM 3975 O O . PHE B 1 145 ? 13.062 -2.484 8.328 1 71.69 145 PHE B O 1
ATOM 3982 N N . THR B 1 146 ? 15.328 -2.658 8.641 1 81.06 146 THR B N 1
ATOM 3983 C CA . THR B 1 146 ? 15.461 -1.255 9.023 1 81.06 146 THR B CA 1
ATOM 3984 C C . THR B 1 146 ? 16.609 -0.599 8.273 1 81.06 146 THR B C 1
ATOM 3986 O O . THR B 1 146 ? 17.703 -1.174 8.172 1 81.06 146 THR B O 1
ATOM 3989 N N . ASP B 1 147 ? 16.312 0.433 7.617 1 83.81 147 ASP B N 1
ATOM 3990 C CA . ASP B 1 147 ? 17.328 1.255 6.965 1 83.81 147 ASP B CA 1
ATOM 3991 C C . ASP B 1 147 ? 17.469 2.607 7.66 1 83.81 147 ASP B C 1
ATOM 3993 O O . ASP B 1 147 ? 16.516 3.105 8.266 1 83.81 147 ASP B O 1
ATOM 3997 N N . VAL B 1 148 ? 18.703 3.043 7.664 1 89.12 148 VAL B N 1
ATOM 3998 C CA . VAL B 1 148 ? 18.953 4.418 8.086 1 89.12 148 VAL B CA 1
ATOM 3999 C C . VAL B 1 148 ? 19.688 5.172 6.977 1 89.12 148 VAL B C 1
ATOM 4001 O O . VAL B 1 148 ? 20.766 4.754 6.543 1 89.12 148 VAL B O 1
ATOM 4004 N N . PHE B 1 149 ? 19.078 6.199 6.539 1 91.12 149 PHE B N 1
ATOM 4005 C CA . PHE B 1 149 ? 19.672 7.004 5.48 1 91.12 149 PHE B CA 1
ATOM 4006 C C . PHE B 1 149 ? 20.031 8.398 5.992 1 91.12 149 PHE B C 1
ATOM 4008 O O . PHE B 1 149 ? 19.188 9.07 6.586 1 91.12 149 PHE B O 1
ATOM 4015 N N . GLN B 1 150 ? 21.234 8.727 5.711 1 93.62 150 GLN B N 1
ATOM 4016 C CA . GLN B 1 150 ? 21.625 10.109 5.949 1 93.62 150 GLN B CA 1
ATOM 4017 C C . GLN B 1 150 ? 21.5 10.945 4.676 1 93.62 150 GLN B C 1
ATOM 4019 O O . GLN B 1 150 ? 21.688 10.422 3.57 1 93.62 150 GLN B O 1
ATOM 4024 N N . ASN B 1 151 ? 21.156 12.172 4.762 1 95.81 151 ASN B N 1
ATOM 4025 C CA . ASN B 1 151 ? 21.047 13.086 3.629 1 95.81 151 ASN B CA 1
ATOM 4026 C C . ASN B 1 151 ? 20.094 12.555 2.562 1 95.81 151 ASN B C 1
ATOM 4028 O O . ASN B 1 151 ? 20.453 12.484 1.384 1 95.81 151 ASN B O 1
ATOM 4032 N N . CYS B 1 152 ? 18.984 12.102 3.043 1 96.06 152 CYS B N 1
ATOM 4033 C CA . CYS B 1 152 ? 17.938 11.656 2.143 1 96.06 152 CYS B CA 1
ATOM 4034 C C . CYS B 1 152 ? 16.969 12.805 1.83 1 96.06 152 CYS B C 1
ATOM 4036 O O . CYS B 1 152 ? 16.438 13.438 2.742 1 96.06 152 CYS B O 1
ATOM 4038 N N . THR B 1 153 ? 16.812 13.062 0.557 1 97.81 153 THR B N 1
ATOM 4039 C CA . THR B 1 153 ? 15.859 14.094 0.165 1 97.81 153 THR B CA 1
ATOM 4040 C C . THR B 1 153 ? 14.469 13.5 -0.029 1 97.81 153 THR B C 1
ATOM 4042 O O . THR B 1 153 ? 14.289 12.547 -0.785 1 97.81 153 THR B O 1
ATOM 4045 N N . ILE B 1 154 ? 13.523 14.062 0.701 1 97.75 154 ILE B N 1
ATOM 4046 C CA . ILE B 1 154 ? 12.133 13.625 0.644 1 97.75 154 ILE B CA 1
ATOM 4047 C C . ILE B 1 154 ? 11.273 14.727 0.024 1 97.75 154 ILE B C 1
ATOM 4049 O O . ILE B 1 154 ? 11.477 15.914 0.299 1 97.75 154 ILE B O 1
ATOM 4053 N N . LEU B 1 155 ? 10.367 14.297 -0.803 1 98.06 155 LEU B N 1
ATOM 4054 C CA . LEU B 1 155 ? 9.484 15.242 -1.487 1 98.06 155 LEU B CA 1
ATOM 4055 C C . LEU B 1 155 ? 8.023 14.898 -1.239 1 98.06 155 LEU B C 1
ATOM 4057 O O . LEU B 1 155 ? 7.617 13.742 -1.375 1 98.06 155 LEU B O 1
ATOM 4061 N N . PHE B 1 156 ? 7.297 15.852 -0.728 1 97.5 156 PHE B N 1
ATOM 4062 C CA . PHE B 1 156 ? 5.844 15.789 -0.625 1 97.5 156 PHE B CA 1
ATOM 4063 C C . PHE B 1 156 ? 5.188 16.688 -1.663 1 97.5 156 PHE B C 1
ATOM 4065 O O . PHE B 1 156 ? 5.531 17.875 -1.773 1 97.5 156 PHE B O 1
ATOM 4072 N N . ALA B 1 157 ? 4.301 16.156 -2.422 1 97.38 157 ALA B N 1
ATOM 4073 C CA . ALA B 1 157 ? 3.588 16.922 -3.445 1 97.38 157 ALA B CA 1
ATOM 4074 C C . ALA B 1 157 ? 2.078 16.781 -3.279 1 97.38 157 ALA B C 1
ATOM 4076 O O . ALA B 1 157 ? 1.529 15.68 -3.406 1 97.38 157 ALA B O 1
ATOM 4077 N N . ASP B 1 158 ? 1.435 17.828 -3.023 1 94.88 158 ASP B N 1
ATOM 4078 C CA . ASP B 1 158 ? -0.013 17.859 -2.84 1 94.88 158 ASP B CA 1
ATOM 4079 C C . ASP B 1 158 ? -0.698 18.594 -3.99 1 94.88 158 ASP B C 1
ATOM 4081 O O . ASP B 1 158 ? -0.119 19.5 -4.582 1 94.88 158 ASP B O 1
ATOM 4085 N N . ILE B 1 159 ? -1.9 18.156 -4.293 1 94.56 159 ILE B N 1
ATOM 4086 C CA . ILE B 1 159 ? -2.68 18.797 -5.344 1 94.56 159 ILE B CA 1
ATOM 4087 C C . ILE B 1 159 ? -3.457 19.969 -4.762 1 94.56 159 ILE B C 1
ATOM 4089 O O . ILE B 1 159 ? -4.438 19.781 -4.043 1 94.56 159 ILE B O 1
ATOM 4093 N N . ALA B 1 160 ? -3.004 21.188 -5.109 1 92.69 160 ALA B N 1
ATOM 4094 C CA . ALA B 1 160 ? -3.695 22.391 -4.66 1 92.69 160 ALA B CA 1
ATOM 4095 C C . ALA B 1 160 ? -5.035 22.547 -5.371 1 92.69 160 ALA B C 1
ATOM 4097 O O . ALA B 1 160 ? -5.113 22.453 -6.598 1 92.69 160 ALA B O 1
ATOM 4098 N N . GLY B 1 161 ? -6.055 22.812 -4.598 1 90 161 GLY B N 1
ATOM 4099 C CA . GLY B 1 161 ? -7.387 22.969 -5.156 1 90 161 GLY B CA 1
ATOM 4100 C C . GLY B 1 161 ? -8.156 21.672 -5.262 1 90 161 GLY B C 1
ATOM 4101 O O . GLY B 1 161 ? -9.281 21.656 -5.777 1 90 161 GLY B O 1
ATOM 4102 N N . PHE B 1 162 ? -7.605 20.594 -4.828 1 90.31 162 PHE B N 1
ATOM 4103 C CA . PHE B 1 162 ? -8.195 19.266 -4.965 1 90.31 162 PHE B CA 1
ATOM 4104 C C . PHE B 1 162 ? -9.477 19.156 -4.148 1 90.31 162 PHE B C 1
ATOM 4106 O O . PHE B 1 162 ? -10.461 18.578 -4.609 1 90.31 162 PHE B O 1
ATOM 4113 N N . THR B 1 163 ? -9.383 19.656 -2.879 1 83.56 163 THR B N 1
ATOM 4114 C CA . THR B 1 163 ? -10.539 19.531 -1.992 1 83.56 163 THR B CA 1
ATOM 4115 C C . THR B 1 163 ? -11.766 20.188 -2.6 1 83.56 163 THR B C 1
ATOM 4117 O O . THR B 1 163 ? -12.852 19.609 -2.604 1 83.56 163 THR B O 1
ATOM 4120 N N . LYS B 1 164 ? -11.594 21.406 -3.109 1 84.94 164 LYS B N 1
ATOM 4121 C CA . LYS B 1 164 ? -12.68 22.094 -3.789 1 84.94 164 LYS B CA 1
ATOM 4122 C C . LYS B 1 164 ? -13.125 21.328 -5.039 1 84.94 164 LYS B C 1
ATOM 4124 O O . LYS B 1 164 ? -14.32 21.219 -5.309 1 84.94 164 LYS B O 1
ATOM 4129 N N . TYR B 1 165 ? -12.164 20.828 -5.754 1 89 165 TYR B N 1
ATOM 4130 C CA . TYR B 1 165 ? -12.438 20.062 -6.965 1 89 165 TYR B CA 1
ATOM 4131 C C . TYR B 1 165 ? -13.25 18.812 -6.648 1 89 165 TYR B C 1
ATOM 4133 O O . TYR B 1 165 ? -14.234 18.516 -7.328 1 89 165 TYR B O 1
ATOM 4141 N N . SER B 1 166 ? -12.844 18.094 -5.656 1 87.75 166 SER B N 1
ATOM 4142 C CA . SER B 1 166 ? -13.477 16.828 -5.309 1 87.75 166 SER B CA 1
ATOM 4143 C C . SER B 1 166 ? -14.922 17.031 -4.875 1 87.75 166 SER B C 1
ATOM 4145 O O . SER B 1 166 ? -15.742 16.125 -4.996 1 87.75 166 SER B O 1
ATOM 4147 N N . SER B 1 167 ? -15.297 18.203 -4.43 1 84.44 167 SER B N 1
ATOM 4148 C CA . SER B 1 167 ? -16.656 18.5 -3.996 1 84.44 167 SER B CA 1
ATOM 4149 C C . SER B 1 167 ? -17.5 19.047 -5.152 1 84.44 167 SER B C 1
ATOM 4151 O O . SER B 1 167 ? -18.734 19.047 -5.078 1 84.44 167 SER B O 1
ATOM 4153 N N . SER B 1 168 ? -16.891 19.453 -6.223 1 85.56 168 SER B N 1
ATOM 4154 C CA . SER B 1 168 ? -17.594 20.156 -7.289 1 85.56 168 SER B CA 1
ATOM 4155 C C . SER B 1 168 ? -17.891 19.234 -8.461 1 85.56 168 SER B C 1
ATOM 4157 O O . SER B 1 168 ? -18.719 19.547 -9.328 1 85.56 168 SER B O 1
ATOM 4159 N N . VAL B 1 169 ? -17.25 18.078 -8.523 1 88.5 169 VAL B N 1
ATOM 4160 C CA . VAL B 1 169 ? -17.406 17.203 -9.68 1 88.5 169 VAL B CA 1
ATOM 4161 C C . VAL B 1 169 ? -17.922 15.836 -9.211 1 88.5 169 VAL B C 1
ATOM 4163 O O . VAL B 1 169 ? -18.031 15.578 -8.008 1 88.5 169 VAL B O 1
ATOM 4166 N N . GLU B 1 170 ? -18.219 15.008 -10.188 1 88.06 170 GLU B N 1
ATOM 4167 C CA . GLU B 1 170 ? -18.688 13.656 -9.883 1 88.06 170 GLU B CA 1
ATOM 4168 C C . GLU B 1 170 ? -17.547 12.805 -9.305 1 88.06 170 GLU B C 1
ATOM 4170 O O . GLU B 1 170 ? -16.406 12.922 -9.734 1 88.06 170 GLU B O 1
ATOM 4175 N N . PRO B 1 171 ? -17.922 11.938 -8.406 1 85.94 171 PRO B N 1
ATOM 4176 C CA . PRO B 1 171 ? -16.906 11.102 -7.75 1 85.94 171 PRO B CA 1
ATOM 4177 C C . PRO B 1 171 ? -16.062 10.32 -8.742 1 85.94 171 PRO B C 1
ATOM 4179 O O . PRO B 1 171 ? -14.852 10.172 -8.547 1 85.94 171 PRO B O 1
ATOM 4182 N N . GLU B 1 172 ? -16.672 9.875 -9.742 1 83.62 172 GLU B N 1
ATOM 4183 C CA . GLU B 1 172 ? -15.945 9.102 -10.75 1 83.62 172 GLU B CA 1
ATOM 4184 C C . GLU B 1 172 ? -14.859 9.938 -11.422 1 83.62 172 GLU B C 1
ATOM 4186 O O . GLU B 1 172 ? -13.789 9.43 -11.75 1 83.62 172 GLU B O 1
ATOM 4191 N N . GLN B 1 173 ? -15.227 11.172 -11.562 1 86.94 173 GLN B N 1
ATOM 4192 C CA . GLN B 1 173 ? -14.281 12.078 -12.195 1 86.94 173 GLN B CA 1
ATOM 4193 C C . GLN B 1 173 ? -13.078 12.336 -11.289 1 86.94 173 GLN B C 1
ATOM 4195 O O . GLN B 1 173 ? -11.953 12.492 -11.781 1 86.94 173 GLN B O 1
ATOM 4200 N N . VAL B 1 174 ? -13.336 12.383 -10.047 1 88.38 174 VAL B N 1
ATOM 4201 C CA . VAL B 1 174 ? -12.266 12.594 -9.078 1 88.38 174 VAL B CA 1
ATOM 4202 C C . VAL B 1 174 ? -11.273 11.438 -9.148 1 88.38 174 VAL B C 1
ATOM 4204 O O . VAL B 1 174 ? -10.062 11.656 -9.281 1 88.38 174 VAL B O 1
ATOM 4207 N N . VAL B 1 175 ? -11.75 10.266 -9.07 1 85.81 175 VAL B N 1
ATOM 4208 C CA . VAL B 1 175 ? -10.914 9.07 -9.055 1 85.81 175 VAL B CA 1
ATOM 4209 C C . VAL B 1 175 ? -10.172 8.938 -10.391 1 85.81 175 VAL B C 1
ATOM 4211 O O . VAL B 1 175 ? -8.992 8.586 -10.414 1 85.81 175 VAL B O 1
ATOM 4214 N N . ASN B 1 176 ? -10.844 9.227 -11.422 1 83.94 176 ASN B N 1
ATOM 4215 C CA . ASN B 1 176 ? -10.25 9.148 -12.75 1 83.94 176 ASN B CA 1
ATOM 4216 C C . ASN B 1 176 ? -9.102 10.141 -12.914 1 83.94 176 ASN B C 1
ATOM 4218 O O . ASN B 1 176 ? -8.055 9.805 -13.477 1 83.94 176 ASN B O 1
ATOM 4222 N N . MET B 1 177 ? -9.352 11.32 -12.492 1 88.31 177 MET B N 1
ATOM 4223 C CA . MET B 1 177 ? -8.305 12.336 -12.57 1 88.31 177 MET B CA 1
ATOM 4224 C C . MET B 1 177 ? -7.07 11.914 -11.781 1 88.31 177 MET B C 1
ATOM 4226 O O . MET B 1 177 ? -5.945 12.039 -12.273 1 88.31 177 MET B O 1
ATOM 4230 N N . LEU B 1 178 ? -7.266 11.445 -10.594 1 89.75 178 LEU B N 1
ATOM 4231 C CA . LEU B 1 178 ? -6.152 10.992 -9.766 1 89.75 178 LEU B CA 1
ATOM 4232 C C . LEU B 1 178 ? -5.406 9.844 -10.438 1 89.75 178 LEU B C 1
ATOM 4234 O O . LEU B 1 178 ? -4.176 9.789 -10.398 1 89.75 178 LEU B O 1
ATOM 4238 N N . ARG B 1 179 ? -6.129 9.016 -11.031 1 84 179 ARG B N 1
ATOM 4239 C CA . ARG B 1 179 ? -5.52 7.891 -11.727 1 84 179 ARG B CA 1
ATOM 4240 C C . ARG B 1 179 ? -4.598 8.367 -12.844 1 84 179 ARG B C 1
ATOM 4242 O O . ARG B 1 179 ? -3.465 7.898 -12.969 1 84 179 ARG B O 1
ATOM 4249 N N . ILE B 1 180 ? -5.121 9.266 -13.602 1 84.88 180 ILE B N 1
ATOM 4250 C CA . ILE B 1 180 ? -4.367 9.797 -14.734 1 84.88 180 ILE B CA 1
ATOM 4251 C C . ILE B 1 180 ? -3.125 10.531 -14.219 1 84.88 180 ILE B C 1
ATOM 4253 O O . ILE B 1 180 ? -2.021 10.32 -14.727 1 84.88 180 ILE B O 1
ATOM 4257 N N . LEU B 1 181 ? -3.33 11.305 -13.273 1 91.44 181 LEU B N 1
ATOM 4258 C CA . LEU B 1 181 ? -2.244 12.117 -12.727 1 91.44 181 LEU B CA 1
ATOM 4259 C C . LEU B 1 181 ? -1.162 11.234 -12.109 1 91.44 181 LEU B C 1
ATOM 4261 O O . LEU B 1 181 ? 0.025 11.414 -12.398 1 91.44 181 LEU B O 1
ATOM 4265 N N . PHE B 1 182 ? -1.546 10.32 -11.32 1 89.88 182 PHE B N 1
ATOM 4266 C CA . PHE B 1 182 ? -0.58 9.477 -10.617 1 89.88 182 PHE B CA 1
ATOM 4267 C C . PHE B 1 182 ? 0.126 8.539 -11.586 1 89.88 182 PHE B C 1
ATOM 4269 O O . PHE B 1 182 ? 1.3 8.211 -11.398 1 89.88 182 PHE B O 1
ATOM 4276 N N . GLN B 1 183 ? -0.552 8.164 -12.586 1 84.62 183 GLN B N 1
ATOM 4277 C CA . GLN B 1 183 ? 0.108 7.375 -13.617 1 84.62 183 GLN B CA 1
ATOM 4278 C C . GLN B 1 183 ? 1.254 8.156 -14.258 1 84.62 183 GLN B C 1
ATOM 4280 O O . GLN B 1 183 ? 2.336 7.609 -14.477 1 84.62 183 GLN B O 1
ATOM 4285 N N . GLN B 1 184 ? 0.961 9.328 -14.516 1 90.81 184 GLN B N 1
ATOM 4286 C CA . GLN B 1 184 ? 1.982 10.172 -15.117 1 90.81 184 GLN B CA 1
ATOM 4287 C C . GLN B 1 184 ? 3.125 10.445 -14.141 1 90.81 184 GLN B C 1
ATOM 4289 O O . GLN B 1 184 ? 4.289 10.484 -14.539 1 90.81 184 GLN B O 1
ATOM 4294 N N . PHE B 1 185 ? 2.777 10.648 -12.906 1 93.69 185 PHE B N 1
ATOM 4295 C CA . PHE B 1 185 ? 3.812 10.836 -11.891 1 93.69 185 PHE B CA 1
ATOM 4296 C C . PHE B 1 185 ? 4.68 9.594 -11.773 1 93.69 185 PHE B C 1
ATOM 4298 O O . PHE B 1 185 ? 5.906 9.688 -11.656 1 93.69 185 PHE B O 1
ATOM 4305 N N . ASP B 1 186 ? 4.035 8.461 -11.828 1 86.88 186 ASP B N 1
ATOM 4306 C CA . ASP B 1 186 ? 4.762 7.203 -11.727 1 86.88 186 ASP B CA 1
ATOM 4307 C C . ASP B 1 186 ? 5.738 7.035 -12.883 1 86.88 186 ASP B C 1
ATOM 4309 O O . ASP B 1 186 ? 6.867 6.578 -12.695 1 86.88 186 ASP B O 1
ATOM 4313 N N . GLU B 1 187 ? 5.316 7.379 -14 1 85.56 187 GLU B N 1
ATOM 4314 C CA . GLU B 1 187 ? 6.184 7.32 -15.172 1 85.56 187 GLU B CA 1
ATOM 4315 C C . GLU B 1 187 ? 7.363 8.281 -15.031 1 85.56 187 GLU B C 1
ATOM 4317 O O . GLU B 1 187 ? 8.492 7.941 -15.375 1 85.56 187 GLU B O 1
ATOM 4322 N N . ALA B 1 188 ? 7.055 9.414 -14.539 1 92.25 188 ALA B N 1
ATOM 4323 C CA . ALA B 1 188 ? 8.102 10.422 -14.336 1 92.25 188 ALA B CA 1
ATOM 4324 C C . ALA B 1 188 ? 9.094 9.969 -13.273 1 92.25 188 ALA B C 1
ATOM 4326 O O . ALA B 1 188 ? 10.289 10.273 -13.367 1 92.25 188 ALA B O 1
ATOM 4327 N N . CYS B 1 189 ? 8.648 9.273 -12.25 1 88.56 189 CYS B N 1
ATOM 4328 C CA . CYS B 1 189 ? 9.516 8.758 -11.195 1 88.56 189 CYS B CA 1
ATOM 4329 C C . CYS B 1 189 ? 10.617 7.883 -11.781 1 88.56 189 CYS B C 1
ATOM 4331 O O . CYS B 1 189 ? 11.773 7.961 -11.352 1 88.56 189 CYS B O 1
ATOM 4333 N N . GLN B 1 190 ? 10.227 7.125 -12.672 1 82.75 190 GLN B N 1
ATOM 4334 C CA . GLN B 1 190 ? 11.188 6.234 -13.312 1 82.75 190 GLN B CA 1
ATOM 4335 C C . GLN B 1 190 ? 12.211 7.02 -14.133 1 82.75 190 GLN B C 1
ATOM 4337 O O . GLN B 1 190 ? 13.406 6.73 -14.094 1 82.75 190 GLN B O 1
ATOM 4342 N N . LYS B 1 191 ? 11.727 7.949 -14.781 1 88.5 191 LYS B N 1
ATOM 4343 C CA . LYS B 1 191 ? 12.57 8.75 -15.656 1 88.5 191 LYS B CA 1
ATOM 4344 C C . LYS B 1 191 ? 13.602 9.539 -14.852 1 88.5 191 LYS B C 1
ATOM 4346 O O . LYS B 1 191 ? 14.758 9.648 -15.258 1 88.5 191 LYS B O 1
ATOM 4351 N N . PHE B 1 192 ? 13.219 10.086 -13.727 1 92.31 192 PHE B N 1
ATOM 4352 C CA . PHE B 1 192 ? 14.086 10.953 -12.945 1 92.31 192 PHE B CA 1
ATOM 4353 C C . PHE B 1 192 ? 14.805 10.156 -11.859 1 92.31 192 PHE B C 1
ATOM 4355 O O . PHE B 1 192 ? 15.539 10.727 -11.047 1 92.31 192 PHE B O 1
ATOM 4362 N N . GLN B 1 193 ? 14.562 8.906 -11.758 1 88.94 193 GLN B N 1
ATOM 4363 C CA . GLN B 1 193 ? 15.242 7.996 -10.844 1 88.94 193 GLN B CA 1
ATOM 4364 C C . GLN B 1 193 ? 14.969 8.375 -9.391 1 88.94 193 GLN B C 1
ATOM 4366 O O . GLN B 1 193 ? 15.898 8.547 -8.602 1 88.94 193 GLN B O 1
ATOM 4371 N N . VAL B 1 194 ? 13.812 8.594 -9.109 1 91.5 194 VAL B N 1
ATOM 4372 C CA . VAL B 1 194 ? 13.352 8.805 -7.738 1 91.5 194 VAL B CA 1
ATOM 4373 C C . VAL B 1 194 ? 12.461 7.637 -7.312 1 91.5 194 VAL B C 1
ATOM 4375 O O . VAL B 1 194 ? 11.914 6.922 -8.156 1 91.5 194 VAL B O 1
ATOM 4378 N N . TYR B 1 195 ? 12.398 7.387 -6.016 1 87.44 195 TYR B N 1
ATOM 4379 C CA . TYR B 1 195 ? 11.641 6.254 -5.508 1 87.44 195 TYR B CA 1
ATOM 4380 C C . TYR B 1 195 ? 10.289 6.703 -4.957 1 87.44 195 TYR B C 1
ATOM 4382 O O . TYR B 1 195 ? 10.234 7.527 -4.039 1 87.44 195 TYR B O 1
ATOM 4390 N N . LYS B 1 196 ? 9.242 6.082 -5.547 1 87.94 196 LYS B N 1
ATOM 4391 C CA . LYS B 1 196 ? 7.902 6.359 -5.035 1 87.94 196 LYS B CA 1
ATOM 4392 C C . LYS B 1 196 ? 7.641 5.602 -3.738 1 87.94 196 LYS B C 1
ATOM 4394 O O . LYS B 1 196 ? 7.707 4.371 -3.709 1 87.94 196 LYS B O 1
ATOM 4399 N N . LEU B 1 197 ? 7.43 6.305 -2.686 1 86.62 197 LEU B N 1
ATOM 4400 C CA . LEU B 1 197 ? 7.051 5.652 -1.437 1 86.62 197 LEU B CA 1
ATOM 4401 C C . LEU B 1 197 ? 5.574 5.262 -1.452 1 86.62 197 LEU B C 1
ATOM 4403 O O . LEU B 1 197 ? 5.242 4.074 -1.518 1 86.62 197 LEU B O 1
ATOM 4407 N N . TYR B 1 198 ? 4.672 6.254 -1.403 1 81.38 198 TYR B N 1
ATOM 4408 C CA . TYR B 1 198 ? 3.23 6.023 -1.444 1 81.38 198 TYR B CA 1
ATOM 4409 C C . TYR B 1 198 ? 2.477 7.328 -1.682 1 81.38 198 TYR B C 1
ATOM 4411 O O . TYR B 1 198 ? 3.084 8.398 -1.763 1 81.38 198 TYR B O 1
ATOM 4419 N N . THR B 1 199 ? 1.203 7.102 -1.938 1 86.88 199 THR B N 1
ATOM 4420 C CA . THR B 1 199 ? 0.301 8.25 -2.01 1 86.88 199 THR B CA 1
ATOM 4421 C C . THR B 1 199 ? -0.61 8.297 -0.787 1 86.88 199 THR B C 1
ATOM 4423 O O . THR B 1 199 ? -0.978 7.254 -0.239 1 86.88 199 THR B O 1
ATOM 4426 N N . ILE B 1 200 ? -0.816 9.414 -0.322 1 85.75 200 ILE B N 1
ATOM 4427 C CA . ILE B 1 200 ? -1.766 9.664 0.756 1 85.75 200 ILE B CA 1
ATOM 4428 C C . ILE B 1 200 ? -2.902 10.547 0.246 1 85.75 200 ILE B C 1
ATOM 4430 O O . ILE B 1 200 ? -2.82 11.773 0.313 1 85.75 200 ILE B O 1
ATOM 4434 N N . GLY B 1 201 ? -3.996 9.883 -0.098 1 84.88 201 GLY B N 1
ATOM 4435 C CA . GLY B 1 201 ? -5.012 10.672 -0.773 1 84.88 201 GLY B CA 1
ATOM 4436 C C . GLY B 1 201 ? -4.516 11.312 -2.057 1 84.88 201 GLY B C 1
ATOM 4437 O O . GLY B 1 201 ? -4.102 10.617 -2.984 1 84.88 201 GLY B O 1
ATOM 4438 N N . ASP B 1 202 ? -4.5 12.625 -1.949 1 89.5 202 ASP B N 1
ATOM 4439 C CA . ASP B 1 202 ? -4.074 13.367 -3.131 1 89.5 202 ASP B CA 1
ATOM 4440 C C . ASP B 1 202 ? -2.613 13.789 -3.016 1 89.5 202 ASP B C 1
ATOM 4442 O O . ASP B 1 202 ? -2.102 14.516 -3.875 1 89.5 202 ASP B O 1
ATOM 4446 N N . CYS B 1 203 ? -1.939 13.328 -1.971 1 92.69 203 CYS B N 1
ATOM 4447 C CA . CYS B 1 203 ? -0.543 13.68 -1.738 1 92.69 203 CYS B CA 1
ATOM 4448 C C . CYS B 1 203 ? 0.387 12.586 -2.24 1 92.69 203 CYS B C 1
ATOM 4450 O O . CYS B 1 203 ? 0.2 11.406 -1.917 1 92.69 203 CYS B O 1
ATOM 4452 N N . TYR B 1 204 ? 1.364 12.969 -3.078 1 93.19 204 TYR B N 1
ATOM 4453 C CA . TYR B 1 204 ? 2.369 12.07 -3.623 1 93.19 204 TYR B CA 1
ATOM 4454 C C . TYR B 1 204 ? 3.684 12.188 -2.861 1 93.19 204 TYR B C 1
ATOM 4456 O O . TYR B 1 204 ? 4.227 13.289 -2.721 1 93.19 204 TYR B O 1
ATOM 4464 N N . VAL B 1 205 ? 4.211 11.039 -2.34 1 93.56 205 VAL B N 1
ATOM 4465 C CA . VAL B 1 205 ? 5.418 11.062 -1.517 1 93.56 205 VAL B CA 1
ATOM 4466 C C . VAL B 1 205 ? 6.512 10.227 -2.176 1 93.56 205 VAL B C 1
ATOM 4468 O O . VAL B 1 205 ? 6.277 9.078 -2.561 1 93.56 205 VAL B O 1
ATOM 4471 N N . CYS B 1 206 ? 7.715 10.852 -2.254 1 93.62 206 CYS B N 1
ATOM 4472 C CA . CYS B 1 206 ? 8.844 10.164 -2.869 1 93.62 206 CYS B CA 1
ATOM 4473 C C . CYS B 1 206 ? 10.133 10.453 -2.109 1 93.62 206 CYS B C 1
ATOM 4475 O O . CYS B 1 206 ? 10.211 11.406 -1.336 1 93.62 206 CYS B O 1
ATOM 4477 N N . MET B 1 207 ? 11.078 9.602 -2.357 1 93.5 207 MET B N 1
ATOM 4478 C CA . MET B 1 207 ? 12.414 9.812 -1.813 1 93.5 207 MET B CA 1
ATOM 4479 C C . MET B 1 207 ? 13.477 9.656 -2.898 1 93.5 207 MET B C 1
ATOM 4481 O O . MET B 1 207 ? 13.258 8.953 -3.887 1 93.5 207 MET B O 1
ATOM 4485 N N . GLY B 1 208 ? 14.578 10.305 -2.721 1 92.25 208 GLY B N 1
ATOM 4486 C CA . GLY B 1 208 ? 15.602 10.383 -3.75 1 92.25 208 GLY B CA 1
ATOM 4487 C C . GLY B 1 208 ? 16.453 9.133 -3.832 1 92.25 208 GLY B C 1
ATOM 4488 O O . GLY B 1 208 ? 17.25 8.977 -4.762 1 92.25 208 GLY B O 1
ATOM 4489 N N . ILE B 1 209 ? 16.266 8.141 -2.949 1 86.06 209 ILE B N 1
ATOM 4490 C CA . ILE B 1 209 ? 17.156 6.984 -2.895 1 86.06 209 ILE B CA 1
ATOM 4491 C C . ILE B 1 209 ? 16.562 5.84 -3.709 1 86.06 209 ILE B C 1
ATOM 4493 O O . ILE B 1 209 ? 15.469 5.352 -3.398 1 86.06 209 ILE B O 1
ATOM 4497 N N . ILE B 1 210 ? 17.281 5.426 -4.699 1 77.94 210 ILE B N 1
ATOM 4498 C CA . ILE B 1 210 ? 16.844 4.301 -5.52 1 77.94 210 ILE B CA 1
ATOM 4499 C C . ILE B 1 210 ? 17.672 3.061 -5.168 1 77.94 210 ILE B C 1
ATOM 4501 O O . ILE B 1 210 ? 17.125 1.951 -5.105 1 77.94 210 ILE B O 1
ATOM 4505 N N . ASP B 1 211 ? 18.906 3.301 -4.988 1 76.12 211 ASP B N 1
ATOM 4506 C CA . ASP B 1 211 ? 19.844 2.242 -4.609 1 76.12 211 ASP B CA 1
ATOM 4507 C C . ASP B 1 211 ? 20.547 2.578 -3.301 1 76.12 211 ASP B C 1
ATOM 4509 O O . ASP B 1 211 ? 21.406 3.467 -3.262 1 76.12 211 ASP B O 1
ATOM 4513 N N . ALA B 1 212 ? 20.266 1.785 -2.342 1 79.06 212 ALA B N 1
ATOM 4514 C CA . ALA B 1 212 ? 20.812 2.049 -1.015 1 79.06 212 ALA B CA 1
ATOM 4515 C C . ALA B 1 212 ? 22.312 1.777 -0.979 1 79.06 212 ALA B C 1
ATOM 4517 O O . ALA B 1 212 ? 23.031 2.332 -0.143 1 79.06 212 ALA B O 1
ATOM 4518 N N . ASN B 1 213 ? 22.75 0.999 -1.842 1 78.56 213 ASN B N 1
ATOM 4519 C CA . ASN B 1 213 ? 24.156 0.602 -1.839 1 78.56 213 ASN B CA 1
ATOM 4520 C C . ASN B 1 213 ? 25.016 1.579 -2.633 1 78.56 213 ASN B C 1
ATOM 4522 O O . ASN B 1 213 ? 26.219 1.669 -2.414 1 78.56 213 ASN B O 1
ATOM 4526 N N . ASN B 1 214 ? 24.5 2.234 -3.59 1 85.12 214 ASN B N 1
ATOM 4527 C CA . ASN B 1 214 ? 25.203 3.209 -4.426 1 85.12 214 ASN B CA 1
ATOM 4528 C C . ASN B 1 214 ? 24.5 4.57 -4.391 1 85.12 214 ASN B C 1
ATOM 4530 O O . ASN B 1 214 ? 23.828 4.953 -5.344 1 85.12 214 ASN B O 1
ATOM 4534 N N . ARG B 1 215 ? 24.938 5.324 -3.385 1 90.25 215 ARG B N 1
ATOM 4535 C CA . ARG B 1 215 ? 24.234 6.57 -3.137 1 90.25 215 ARG B CA 1
ATOM 4536 C C . ARG B 1 215 ? 25 7.762 -3.695 1 90.25 215 ARG B C 1
ATOM 4538 O O . ARG B 1 215 ? 26.234 7.785 -3.662 1 90.25 215 ARG B O 1
ATOM 4545 N N . ASP B 1 216 ? 24.266 8.672 -4.258 1 92.44 216 ASP B N 1
ATOM 4546 C CA . ASP B 1 216 ? 24.719 10.008 -4.645 1 92.44 216 ASP B CA 1
ATOM 4547 C C . ASP B 1 216 ? 23.766 11.086 -4.141 1 92.44 216 ASP B C 1
ATOM 4549 O O . ASP B 1 216 ? 22.906 11.562 -4.891 1 92.44 216 ASP B O 1
ATOM 4553 N N . PRO B 1 217 ? 23.984 11.469 -2.857 1 94.5 217 PRO B N 1
ATOM 4554 C CA . PRO B 1 217 ? 23.031 12.375 -2.227 1 94.5 217 PRO B CA 1
ATOM 4555 C C . PRO B 1 217 ? 22.797 13.648 -3.035 1 94.5 217 PRO B C 1
ATOM 4557 O O . PRO B 1 217 ? 21.672 14.133 -3.133 1 94.5 217 PRO B O 1
ATOM 4560 N N . VAL B 1 218 ? 23.844 14.188 -3.596 1 95 218 VAL B N 1
ATOM 4561 C CA . VAL B 1 218 ? 23.719 15.414 -4.371 1 95 218 VAL B CA 1
ATOM 4562 C C . VAL B 1 218 ? 22.891 15.148 -5.625 1 95 218 VAL B C 1
ATOM 4564 O O . VAL B 1 218 ? 21.922 15.867 -5.91 1 95 218 VAL B O 1
ATOM 4567 N N . GLY B 1 219 ? 23.25 14.156 -6.363 1 93.88 219 GLY B N 1
ATOM 4568 C CA . GLY B 1 219 ? 22.516 13.781 -7.551 1 93.88 219 GLY B CA 1
ATOM 4569 C C . GLY B 1 219 ? 21.062 13.438 -7.258 1 93.88 219 GLY B C 1
ATOM 4570 O O . GLY B 1 219 ? 20.172 13.789 -8.023 1 93.88 219 GLY B O 1
ATOM 4571 N N . GLU B 1 220 ? 20.859 12.766 -6.203 1 94.69 220 GLU B N 1
ATOM 4572 C CA . GLU B 1 220 ? 19.516 12.391 -5.781 1 94.69 220 GLU B CA 1
ATOM 4573 C C . GLU B 1 220 ? 18.672 13.617 -5.492 1 94.69 220 GLU B C 1
ATOM 4575 O O . GLU B 1 220 ? 17.484 13.672 -5.859 1 94.69 220 GLU B O 1
ATOM 4580 N N . ALA B 1 221 ? 19.266 14.578 -4.812 1 96.31 221 ALA B N 1
ATOM 4581 C CA . ALA B 1 221 ? 18.547 15.805 -4.492 1 96.31 221 ALA B CA 1
ATOM 4582 C C . ALA B 1 221 ? 18.188 16.578 -5.762 1 96.31 221 ALA B C 1
ATOM 4584 O O . ALA B 1 221 ? 17.078 17.094 -5.875 1 96.31 221 ALA B O 1
ATOM 4585 N N . ILE B 1 222 ? 19.094 16.625 -6.672 1 94.81 222 ILE B N 1
ATOM 4586 C CA . ILE B 1 222 ? 18.859 17.297 -7.938 1 94.81 222 ILE B CA 1
ATOM 4587 C C . ILE B 1 222 ? 17.734 16.609 -8.703 1 94.81 222 ILE B C 1
ATOM 4589 O O . ILE B 1 222 ? 16.828 17.281 -9.203 1 94.81 222 ILE B O 1
ATOM 4593 N N . ASN B 1 223 ? 17.797 15.32 -8.758 1 95.06 223 ASN B N 1
ATOM 4594 C CA . ASN B 1 223 ? 16.75 14.547 -9.414 1 95.06 223 ASN B CA 1
ATOM 4595 C C . ASN B 1 223 ? 15.383 14.82 -8.805 1 95.06 223 ASN B C 1
ATOM 4597 O O . ASN B 1 223 ? 14.383 14.906 -9.523 1 95.06 223 ASN B O 1
ATOM 4601 N N . MET B 1 224 ? 15.336 14.945 -7.488 1 96.62 224 MET B N 1
ATOM 4602 C CA . MET B 1 224 ? 14.086 15.188 -6.773 1 96.62 224 MET B CA 1
ATOM 4603 C C . MET B 1 224 ? 13.492 16.531 -7.168 1 96.62 224 MET B C 1
ATOM 4605 O O . MET B 1 224 ? 12.281 16.641 -7.395 1 96.62 224 MET B O 1
ATOM 4609 N N . VAL B 1 225 ? 14.328 17.547 -7.242 1 95.94 225 VAL B N 1
ATOM 4610 C CA . VAL B 1 225 ? 13.867 18.875 -7.605 1 95.94 225 VAL B CA 1
ATOM 4611 C C . VAL B 1 225 ? 13.375 18.875 -9.047 1 95.94 225 VAL B C 1
ATOM 4613 O O . VAL B 1 225 ? 12.328 19.453 -9.352 1 95.94 225 VAL B O 1
ATOM 4616 N N . LEU B 1 226 ? 14.102 18.219 -9.914 1 95.38 226 LEU B N 1
ATOM 4617 C CA . LEU B 1 226 ? 13.711 18.125 -11.32 1 95.38 226 LEU B CA 1
ATOM 4618 C C . LEU B 1 226 ? 12.383 17.391 -11.461 1 95.38 226 LEU B C 1
ATOM 4620 O O . LEU B 1 226 ? 11.539 17.766 -12.273 1 95.38 226 LEU B O 1
ATOM 4624 N N . PHE B 1 227 ? 12.266 16.375 -10.656 1 96.25 227 PHE B N 1
ATOM 4625 C CA . PHE B 1 227 ? 11.008 15.641 -10.633 1 96.25 227 PHE B CA 1
ATOM 4626 C C . PHE B 1 227 ? 9.859 16.547 -10.211 1 96.25 227 PHE B C 1
ATOM 4628 O O . PHE B 1 227 ? 8.789 16.531 -10.828 1 96.25 227 PHE B O 1
ATOM 4635 N N . GLY B 1 228 ? 10.078 17.266 -9.141 1 97.12 228 GLY B N 1
ATOM 4636 C CA . GLY B 1 228 ? 9.062 18.203 -8.695 1 97.12 228 GLY B CA 1
ATOM 4637 C C . GLY B 1 228 ? 8.641 19.188 -9.773 1 97.12 228 GLY B C 1
ATOM 4638 O O . GLY B 1 228 ? 7.449 19.438 -9.945 1 97.12 228 GLY B O 1
ATOM 4639 N N . LEU B 1 229 ? 9.609 19.703 -10.469 1 95.38 229 LEU B N 1
ATOM 4640 C CA . LEU B 1 229 ? 9.32 20.641 -11.555 1 95.38 229 LEU B CA 1
ATOM 4641 C C . LEU B 1 229 ? 8.516 19.953 -12.656 1 95.38 229 LEU B C 1
ATOM 4643 O O . LEU B 1 229 ? 7.609 20.562 -13.227 1 95.38 229 LEU B O 1
ATOM 4647 N N . LYS B 1 230 ? 8.867 18.75 -12.938 1 95.62 230 LYS B N 1
ATOM 4648 C CA . LYS B 1 230 ? 8.125 17.984 -13.938 1 95.62 230 LYS B CA 1
ATOM 4649 C C . LYS B 1 230 ? 6.684 17.766 -13.5 1 95.62 230 LYS B C 1
ATOM 4651 O O . LYS B 1 230 ? 5.77 17.781 -14.328 1 95.62 230 LYS B O 1
ATOM 4656 N N . MET B 1 231 ? 6.461 17.5 -12.234 1 96.69 231 MET B N 1
ATOM 4657 C CA . MET B 1 231 ? 5.113 17.312 -11.703 1 96.69 231 MET B CA 1
ATOM 4658 C C . MET B 1 231 ? 4.254 18.547 -11.953 1 96.69 231 MET B C 1
ATOM 4660 O O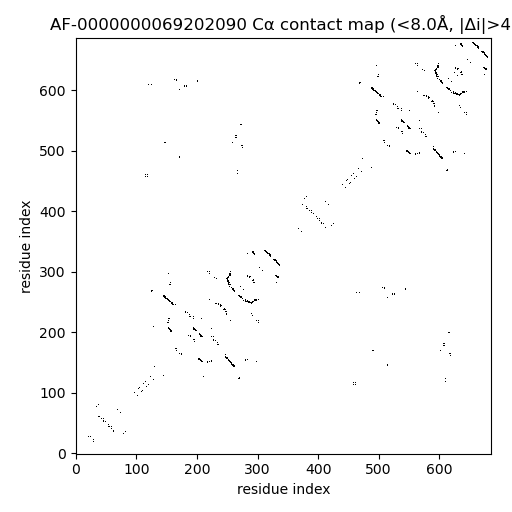 . MET B 1 231 ? 3.078 18.422 -12.305 1 96.69 231 MET B O 1
ATOM 4664 N N . ILE B 1 232 ? 4.852 19.672 -11.734 1 95.81 232 ILE B N 1
ATOM 4665 C CA . ILE B 1 232 ? 4.141 20.922 -11.961 1 95.81 232 ILE B CA 1
ATOM 4666 C C . ILE B 1 232 ? 3.762 21.047 -13.438 1 95.81 232 ILE B C 1
ATOM 4668 O O . ILE B 1 232 ? 2.645 21.453 -13.766 1 95.81 232 ILE B O 1
ATOM 4672 N N . GLN B 1 233 ? 4.656 20.656 -14.312 1 94.56 233 GLN B N 1
ATOM 4673 C CA . GLN B 1 233 ? 4.379 20.688 -15.742 1 94.56 233 GLN B CA 1
ATOM 4674 C C . GLN B 1 233 ? 3.246 19.719 -16.109 1 94.56 233 GLN B C 1
ATOM 4676 O O . GLN B 1 233 ? 2.385 20.062 -16.922 1 94.56 233 GLN B O 1
ATOM 4681 N N . ILE B 1 234 ? 3.268 18.609 -15.531 1 95.38 234 ILE B N 1
ATOM 4682 C CA . ILE B 1 234 ? 2.281 17.578 -15.828 1 95.38 234 ILE B CA 1
ATOM 4683 C C . ILE B 1 234 ? 0.888 18.078 -15.445 1 95.38 234 ILE B C 1
ATOM 4685 O O . ILE B 1 234 ? -0.058 17.953 -16.234 1 95.38 234 ILE B O 1
ATOM 4689 N N . ILE B 1 235 ? 0.741 18.594 -14.25 1 94.56 235 ILE B N 1
ATOM 4690 C CA . ILE B 1 235 ? -0.583 19 -13.789 1 94.56 235 ILE B CA 1
ATOM 4691 C C . ILE B 1 235 ? -1.07 20.188 -14.617 1 94.56 235 ILE B C 1
ATOM 4693 O O . ILE B 1 235 ? -2.27 20.344 -14.867 1 94.56 235 ILE B O 1
ATOM 4697 N N . GLN B 1 236 ? -0.153 21.031 -15.078 1 92.12 236 GLN B N 1
ATOM 4698 C CA . GLN B 1 236 ? -0.524 22.141 -15.945 1 92.12 236 GLN B CA 1
ATOM 4699 C C . GLN B 1 236 ? -1.066 21.641 -17.281 1 92.12 236 GLN B C 1
ATOM 4701 O O . GLN B 1 236 ? -1.974 22.25 -17.844 1 92.12 236 GLN B O 1
ATOM 4706 N N . GLN B 1 237 ? -0.549 20.594 -17.75 1 91.19 237 GLN B N 1
ATOM 4707 C CA . GLN B 1 237 ? -1.03 19.984 -18.984 1 91.19 237 GLN B CA 1
ATOM 4708 C C . GLN B 1 237 ? -2.41 19.359 -18.797 1 91.19 237 GLN B C 1
ATOM 4710 O O . GLN B 1 237 ? -3.275 19.484 -19.672 1 91.19 237 GLN B O 1
ATOM 4715 N N . ILE B 1 238 ? -2.58 18.734 -17.688 1 87.62 238 ILE B N 1
ATOM 4716 C CA . ILE B 1 238 ? -3.861 18.109 -17.391 1 87.62 238 ILE B CA 1
ATOM 4717 C C . ILE B 1 238 ? -4.93 19.188 -17.188 1 87.62 238 ILE B C 1
ATOM 4719 O O . ILE B 1 238 ? -6.086 18.984 -17.578 1 87.62 238 ILE B O 1
ATOM 4723 N N . ASN B 1 239 ? -4.562 20.25 -16.672 1 86.94 239 ASN B N 1
ATOM 4724 C CA . ASN B 1 239 ? -5.457 21.375 -16.406 1 86.94 239 ASN B CA 1
ATOM 4725 C C . ASN B 1 239 ? -6.012 21.969 -17.688 1 86.94 239 ASN B C 1
ATOM 4727 O O . ASN B 1 239 ? -7 22.703 -17.672 1 86.94 239 ASN B O 1
ATOM 4731 N N . LYS B 1 240 ? -5.379 21.703 -18.781 1 85 240 LYS B N 1
ATOM 4732 C CA . LYS B 1 240 ? -5.863 22.188 -20.062 1 85 240 LYS B CA 1
ATOM 4733 C C . LYS B 1 240 ? -7.184 21.531 -20.438 1 85 240 LYS B C 1
ATOM 4735 O O . LYS B 1 240 ? -7.965 22.078 -21.219 1 85 240 LYS B O 1
ATOM 4740 N N . ASP B 1 241 ? -7.355 20.422 -19.859 1 82.5 241 ASP B N 1
ATOM 4741 C CA . ASP B 1 241 ? -8.648 19.766 -20.016 1 82.5 241 ASP B CA 1
ATOM 4742 C C . ASP B 1 241 ? -9.719 20.469 -19.172 1 82.5 241 ASP B C 1
ATOM 4744 O O . ASP B 1 241 ? -9.547 20.656 -17.969 1 82.5 241 ASP B O 1
ATOM 4748 N N . PRO B 1 242 ? -10.773 20.859 -19.766 1 79.25 242 PRO B N 1
ATOM 4749 C CA . PRO B 1 242 ? -11.844 21.578 -19.047 1 79.25 242 PRO B CA 1
ATOM 4750 C C . PRO B 1 242 ? -12.398 20.766 -17.875 1 79.25 242 PRO B C 1
ATOM 4752 O O . PRO B 1 242 ? -12.961 21.344 -16.938 1 79.25 242 PRO B O 1
ATOM 4755 N N . GLN B 1 243 ? -12.227 19.516 -17.938 1 78.81 243 GLN B N 1
ATOM 4756 C CA . GLN B 1 243 ? -12.75 18.672 -16.859 1 78.81 243 GLN B CA 1
ATOM 4757 C C . GLN B 1 243 ? -11.891 18.781 -15.602 1 78.81 243 GLN B C 1
ATOM 4759 O O . GLN B 1 243 ? -12.336 18.453 -14.508 1 78.81 243 GLN B O 1
ATOM 4764 N N . PHE B 1 244 ? -10.703 19.266 -15.789 1 78.12 244 PHE B N 1
ATOM 4765 C CA . PHE B 1 244 ? -9.75 19.281 -14.688 1 78.12 244 PHE B CA 1
ATOM 4766 C C . PHE B 1 244 ? -9.234 20.703 -14.445 1 78.12 244 PHE B C 1
ATOM 4768 O O . PHE B 1 244 ? -8.031 20.906 -14.258 1 78.12 244 PHE B O 1
ATOM 4775 N N . GLN B 1 245 ? -10.07 21.609 -14.32 1 76 245 GLN B N 1
ATOM 4776 C CA . GLN B 1 245 ? -9.641 23 -14.266 1 76 245 GLN B CA 1
ATOM 4777 C C . GLN B 1 245 ? -9.312 23.422 -12.828 1 76 245 GLN B C 1
ATOM 4779 O O . GLN B 1 245 ? -9.828 22.828 -11.875 1 76 245 GLN B O 1
ATOM 4784 N N . HIS B 1 246 ? -8.305 24.312 -12.602 1 85.06 246 HIS B N 1
ATOM 4785 C CA . HIS B 1 246 ? -7.938 25.062 -11.398 1 85.06 246 HIS B CA 1
ATOM 4786 C C . HIS B 1 246 ? -7.16 24.172 -10.43 1 85.06 246 HIS B C 1
ATOM 4788 O O . HIS B 1 246 ? -7.336 24.281 -9.211 1 85.06 246 HIS B O 1
ATOM 4794 N N . LEU B 1 247 ? -6.48 23.188 -10.938 1 92.31 247 LEU B N 1
ATOM 4795 C CA . LEU B 1 247 ? -5.609 22.359 -10.109 1 92.31 247 LEU B CA 1
ATOM 4796 C C . LEU B 1 247 ? -4.152 22.766 -10.266 1 92.31 247 LEU B C 1
ATOM 4798 O O . LEU B 1 247 ? -3.75 23.25 -11.328 1 92.31 247 LEU B O 1
ATOM 4802 N N . ASN B 1 248 ? -3.455 22.75 -9.281 1 94.31 248 ASN B N 1
ATOM 4803 C CA . ASN B 1 248 ? -2.021 23.016 -9.266 1 94.31 248 ASN B CA 1
ATOM 4804 C C . ASN B 1 248 ? -1.292 22.109 -8.281 1 94.31 248 ASN B C 1
ATOM 4806 O O . ASN B 1 248 ? -1.905 21.234 -7.664 1 94.31 248 ASN B O 1
ATOM 4810 N N . MET B 1 249 ? 0.009 22.266 -8.234 1 96.06 249 MET B N 1
ATOM 4811 C CA . MET B 1 249 ? 0.796 21.469 -7.301 1 96.06 249 MET B CA 1
ATOM 4812 C C . MET B 1 249 ? 1.411 22.344 -6.215 1 96.06 249 MET B C 1
ATOM 4814 O O . MET B 1 249 ? 1.831 23.469 -6.484 1 96.06 249 MET B O 1
ATOM 4818 N N . ARG B 1 250 ? 1.363 21.906 -5.082 1 96.62 250 ARG B N 1
ATOM 4819 C CA . ARG B 1 250 ? 2.148 22.422 -3.971 1 96.62 250 ARG B CA 1
ATOM 4820 C C . ARG B 1 250 ? 3.197 21.422 -3.518 1 96.62 250 ARG B C 1
ATOM 4822 O O . ARG B 1 250 ? 2.861 20.375 -2.945 1 96.62 250 ARG B O 1
ATOM 4829 N N . ILE B 1 251 ? 4.441 21.781 -3.738 1 98 251 ILE B N 1
ATOM 4830 C CA . ILE B 1 251 ? 5.484 20.781 -3.559 1 98 251 ILE B CA 1
ATOM 4831 C C . ILE B 1 251 ? 6.488 21.266 -2.514 1 98 251 ILE B C 1
ATOM 4833 O O . ILE B 1 251 ? 6.863 22.438 -2.492 1 98 251 ILE B O 1
ATOM 4837 N N . GLY B 1 252 ? 6.875 20.391 -1.648 1 98.19 252 GLY B N 1
ATOM 4838 C CA . GLY B 1 252 ? 7.918 20.609 -0.659 1 98.19 252 GLY B CA 1
ATOM 4839 C C . GLY B 1 252 ? 8.945 19.5 -0.606 1 98.19 252 GLY B C 1
ATOM 4840 O O . GLY B 1 252 ? 8.602 18.328 -0.748 1 98.19 252 GLY B O 1
ATOM 4841 N N . ALA B 1 253 ? 10.195 19.906 -0.394 1 98.19 253 ALA B N 1
ATOM 4842 C CA . ALA B 1 253 ? 11.266 18.922 -0.296 1 98.19 253 ALA B CA 1
ATOM 4843 C C . ALA B 1 253 ? 12.234 19.281 0.833 1 98.19 253 ALA B C 1
ATOM 4845 O O . ALA B 1 253 ? 12.461 20.453 1.117 1 98.19 253 ALA B O 1
ATOM 4846 N N . HIS B 1 254 ? 12.75 18.297 1.482 1 98.25 254 HIS B N 1
ATOM 4847 C CA . HIS B 1 254 ? 13.711 18.453 2.57 1 98.25 254 HIS B CA 1
ATOM 4848 C C . HIS B 1 254 ? 14.719 17.312 2.576 1 98.25 254 HIS B C 1
ATOM 4850 O O . HIS B 1 254 ? 14.383 16.172 2.225 1 98.25 254 HIS B O 1
ATOM 4856 N N . THR B 1 255 ? 15.961 17.656 2.896 1 97.81 255 THR B N 1
ATOM 4857 C CA . THR B 1 255 ? 17.016 16.656 3.021 1 97.81 255 THR B CA 1
ATOM 4858 C C . THR B 1 255 ? 17.391 16.469 4.484 1 97.81 255 THR B C 1
ATOM 4860 O O . THR B 1 255 ? 17.688 17.422 5.188 1 97.81 255 THR B O 1
ATOM 4863 N N . GLY B 1 256 ? 17.344 15.203 4.906 1 96.44 256 GLY B N 1
ATOM 4864 C CA . GLY B 1 256 ? 17.75 14.914 6.27 1 96.44 256 GLY B CA 1
ATOM 4865 C C . GLY B 1 256 ? 17.859 13.422 6.551 1 96.44 256 GLY B C 1
ATOM 4866 O O . GLY B 1 256 ? 18.078 12.625 5.637 1 96.44 256 GLY B O 1
ATOM 4867 N N . ARG B 1 257 ? 17.891 13.086 7.867 1 93.94 257 ARG B N 1
ATOM 4868 C CA . ARG B 1 257 ? 18 11.711 8.328 1 93.94 257 ARG B CA 1
ATOM 4869 C C . ARG B 1 257 ? 16.641 11.023 8.352 1 93.94 257 ARG B C 1
ATOM 4871 O O . ARG B 1 257 ? 15.672 11.578 8.883 1 93.94 257 ARG B O 1
ATOM 4878 N N . VAL B 1 258 ? 16.609 9.797 7.738 1 92.88 258 VAL B N 1
ATOM 4879 C CA . VAL B 1 258 ? 15.336 9.078 7.684 1 92.88 258 VAL B CA 1
ATOM 4880 C C . VAL B 1 258 ? 15.555 7.617 8.094 1 92.88 258 VAL B C 1
ATOM 4882 O O . VAL B 1 258 ? 16.578 7.02 7.762 1 92.88 258 VAL B O 1
ATOM 4885 N N . ILE B 1 259 ? 14.633 7.141 8.859 1 90.25 259 ILE B N 1
ATOM 4886 C CA . ILE B 1 259 ? 14.594 5.719 9.18 1 90.25 259 ILE B CA 1
ATOM 4887 C C . ILE B 1 259 ? 13.578 5.016 8.281 1 90.25 259 ILE B C 1
ATOM 4889 O O . ILE B 1 259 ? 12.414 5.406 8.227 1 90.25 259 ILE B O 1
ATOM 4893 N N . GLY B 1 260 ? 14.117 4.105 7.508 1 86.06 260 GLY B N 1
ATOM 4894 C CA . GLY B 1 260 ? 13.242 3.279 6.699 1 86.06 260 GLY B CA 1
ATOM 4895 C C . GLY B 1 260 ? 13.008 1.9 7.289 1 86.06 260 GLY B C 1
ATOM 4896 O O . GLY B 1 260 ? 13.898 1.326 7.91 1 86.06 260 GLY B O 1
ATOM 4897 N N . GLY B 1 261 ? 11.781 1.361 7.074 1 81.06 261 GLY B N 1
ATOM 4898 C CA . GLY B 1 261 ? 11.477 0.035 7.586 1 81.06 261 GLY B CA 1
ATOM 4899 C C . GLY B 1 261 ? 10.266 -0.594 6.934 1 81.06 261 GLY B C 1
ATOM 4900 O O . GLY B 1 261 ? 9.398 0.112 6.406 1 81.06 261 GLY B O 1
ATOM 4901 N N . VAL B 1 262 ? 10.305 -1.848 6.875 1 77 262 VAL B N 1
ATOM 4902 C CA . VAL B 1 262 ? 9.156 -2.602 6.391 1 77 262 VAL B CA 1
ATOM 4903 C C . VAL B 1 262 ? 8.242 -2.961 7.562 1 77 262 VAL B C 1
ATOM 4905 O O . VAL B 1 262 ? 8.688 -3.58 8.531 1 77 262 VAL B O 1
ATOM 4908 N N . VAL B 1 263 ? 7.086 -2.396 7.496 1 72.44 263 VAL B N 1
ATOM 4909 C CA . VAL B 1 263 ? 6.133 -2.668 8.57 1 72.44 263 VAL B CA 1
ATOM 4910 C C . VAL B 1 263 ? 4.895 -3.357 7.996 1 72.44 263 VAL B C 1
ATOM 4912 O O . VAL B 1 263 ? 4.562 -3.176 6.824 1 72.44 263 VAL B O 1
ATOM 4915 N N . GLY B 1 264 ? 4.277 -4.223 8.688 1 63.41 264 GLY B N 1
ATOM 4916 C CA . GLY B 1 264 ? 3.045 -4.883 8.281 1 63.41 264 GLY B CA 1
ATOM 4917 C C . GLY B 1 264 ? 3.057 -6.379 8.531 1 63.41 264 GLY B C 1
ATOM 4918 O O . GLY B 1 264 ? 4.121 -7 8.555 1 63.41 264 GLY B O 1
ATOM 4919 N N . THR B 1 265 ? 2.021 -6.836 9 1 54.34 265 THR B N 1
ATOM 4920 C CA . THR B 1 265 ? 1.936 -8.266 9.266 1 54.34 265 THR B CA 1
ATOM 4921 C C . THR B 1 265 ? 1.459 -9.016 8.023 1 54.34 265 THR B C 1
ATOM 4923 O O . THR B 1 265 ? 2.137 -9.93 7.547 1 54.34 265 THR B O 1
ATOM 4926 N N . ASP B 1 266 ? 0.413 -8.5 7.512 1 54.84 266 ASP B N 1
ATOM 4927 C CA . ASP B 1 266 ? -0.158 -9.203 6.363 1 54.84 266 ASP B CA 1
ATOM 4928 C C . ASP B 1 266 ? 0.264 -8.539 5.055 1 54.84 266 ASP B C 1
ATOM 4930 O O . ASP B 1 266 ? 0.708 -9.227 4.125 1 54.84 266 ASP B O 1
ATOM 493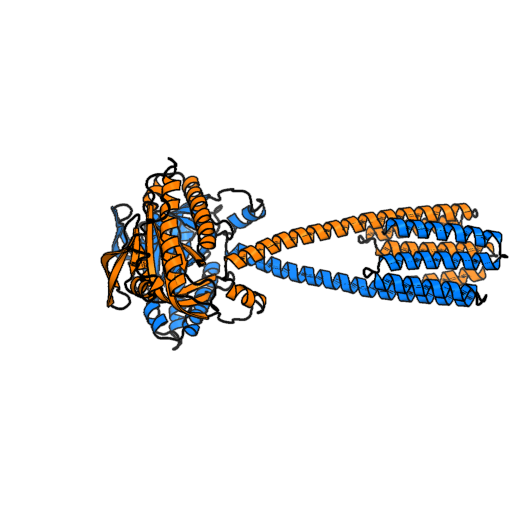4 N N . VAL B 1 267 ? 0.159 -7.293 5.027 1 57.78 267 VAL B N 1
ATOM 4935 C CA . VAL B 1 267 ? 0.647 -6.508 3.9 1 57.78 267 VAL B CA 1
ATOM 4936 C C . VAL B 1 267 ? 1.838 -5.656 4.34 1 57.78 267 VAL B C 1
ATOM 4938 O O . VAL B 1 267 ? 1.708 -4.801 5.215 1 57.78 267 VAL B O 1
ATOM 4941 N N . VAL B 1 268 ? 2.951 -6.156 3.75 1 61.94 268 VAL B N 1
ATOM 4942 C CA . VAL B 1 268 ? 4.141 -5.414 4.156 1 61.94 268 VAL B CA 1
ATOM 4943 C C . VAL B 1 268 ? 4.285 -4.156 3.303 1 61.94 268 VAL B C 1
ATOM 4945 O O . VAL B 1 268 ? 3.98 -4.172 2.107 1 61.94 268 VAL B O 1
ATOM 4948 N N . ARG B 1 269 ? 4.59 -3.084 3.869 1 71.19 269 ARG B N 1
ATOM 4949 C CA . ARG B 1 269 ? 4.867 -1.819 3.197 1 71.19 269 ARG B CA 1
ATOM 4950 C C . ARG B 1 269 ? 6.152 -1.188 3.729 1 71.19 269 ARG B C 1
ATOM 4952 O O . ARG B 1 269 ? 6.473 -1.327 4.91 1 71.19 269 ARG B O 1
ATOM 4959 N N . TYR B 1 270 ? 6.848 -0.596 2.795 1 78.88 270 TYR B N 1
ATOM 4960 C CA . TYR B 1 270 ? 8.008 0.196 3.184 1 78.88 270 TYR B CA 1
ATOM 4961 C C . TYR B 1 270 ? 7.609 1.635 3.492 1 78.88 270 TYR B C 1
ATOM 4963 O O . TYR B 1 270 ? 6.945 2.289 2.684 1 78.88 270 TYR B O 1
ATOM 4971 N N . ASP B 1 271 ? 7.98 2.039 4.676 1 85.44 271 ASP B N 1
ATOM 4972 C CA . ASP B 1 271 ? 7.656 3.4 5.09 1 85.44 271 ASP B CA 1
ATOM 4973 C C . ASP B 1 271 ? 8.867 4.086 5.715 1 85.44 271 ASP B C 1
ATOM 4975 O O . ASP B 1 271 ? 9.883 3.441 5.984 1 85.44 271 ASP B O 1
ATOM 4979 N N . ILE B 1 272 ? 8.75 5.379 5.824 1 88.81 272 ILE B N 1
ATOM 4980 C CA . ILE B 1 272 ? 9.859 6.16 6.367 1 88.81 272 ILE B CA 1
ATOM 4981 C C . ILE B 1 272 ? 9.383 6.934 7.594 1 88.81 272 ILE B C 1
ATOM 4983 O O . ILE B 1 272 ? 8.242 7.398 7.645 1 88.81 272 ILE B O 1
ATOM 4987 N N . TYR B 1 273 ? 10.398 7.062 8.484 1 89.25 273 TYR B N 1
ATOM 4988 C CA . TYR B 1 273 ? 10.109 7.703 9.766 1 89.25 273 TYR B CA 1
ATOM 4989 C C . TYR B 1 273 ? 11.219 8.664 10.156 1 89.25 273 TYR B C 1
ATOM 4991 O O . TYR B 1 273 ? 12.352 8.547 9.68 1 89.25 273 TYR B O 1
ATOM 4999 N N . GLY B 1 274 ? 10.797 9.617 11.07 1 88.75 274 GLY B N 1
ATOM 5000 C CA . GLY B 1 274 ? 11.789 10.531 11.609 1 88.75 274 GLY B CA 1
ATOM 5001 C C . GLY B 1 274 ? 11.352 11.984 11.578 1 88.75 274 GLY B C 1
ATOM 5002 O O . GLY B 1 274 ? 10.367 12.328 10.922 1 88.75 274 GLY B O 1
ATOM 5003 N N . GLU B 1 275 ? 12.117 12.852 12.219 1 89.62 275 GLU B N 1
ATOM 5004 C CA . GLU B 1 275 ? 11.828 14.281 12.312 1 89.62 275 GLU B CA 1
ATOM 5005 C C . GLU B 1 275 ? 11.93 14.953 10.945 1 89.62 275 GLU B C 1
ATOM 5007 O O . GLU B 1 275 ? 11.148 15.859 10.641 1 89.62 275 GLU B O 1
ATOM 5012 N N . ASP B 1 276 ? 12.82 14.477 10.219 1 93.75 276 ASP B N 1
ATOM 5013 C CA . ASP B 1 276 ? 13.062 15.102 8.922 1 93.75 276 ASP B CA 1
ATOM 5014 C C . ASP B 1 276 ? 11.93 14.789 7.941 1 93.75 276 ASP B C 1
ATOM 5016 O O . ASP B 1 276 ? 11.695 15.539 6.996 1 93.75 276 ASP B O 1
ATOM 5020 N N . VAL B 1 277 ? 11.273 13.68 8.172 1 93.25 277 VAL B N 1
ATOM 5021 C CA . VAL B 1 277 ? 10.109 13.367 7.348 1 93.25 277 VAL B CA 1
ATOM 5022 C C . VAL B 1 277 ? 9.008 14.398 7.598 1 93.25 277 VAL B C 1
ATOM 5024 O O . VAL B 1 277 ? 8.383 14.891 6.656 1 93.25 277 VAL B O 1
ATOM 5027 N N . THR B 1 278 ? 8.828 14.758 8.844 1 90 278 THR B N 1
ATOM 5028 C CA . THR B 1 278 ? 7.836 15.758 9.219 1 90 278 THR B CA 1
ATOM 5029 C C . THR B 1 278 ? 8.211 17.125 8.656 1 90 278 THR B C 1
ATOM 5031 O O . THR B 1 278 ? 7.344 17.906 8.258 1 90 278 THR B O 1
ATOM 5034 N N . THR B 1 279 ? 9.445 17.359 8.672 1 94.44 279 THR B N 1
ATOM 5035 C CA . THR B 1 279 ? 9.93 18.609 8.125 1 94.44 279 THR B CA 1
ATOM 5036 C C . THR B 1 279 ? 9.609 18.719 6.641 1 94.44 279 THR B C 1
ATOM 5038 O O . THR B 1 279 ? 9.164 19.766 6.168 1 94.44 279 THR B O 1
ATOM 5041 N N . ALA B 1 280 ? 9.828 17.656 5.965 1 95.62 280 ALA B N 1
ATOM 5042 C CA . ALA B 1 280 ? 9.516 17.641 4.535 1 95.62 280 ALA B CA 1
ATOM 5043 C C . ALA B 1 280 ? 8.031 17.906 4.297 1 95.62 280 ALA B C 1
ATOM 5045 O O . ALA B 1 280 ? 7.672 18.641 3.379 1 95.62 280 ALA B O 1
ATOM 5046 N N . ASN B 1 281 ? 7.223 17.25 5.039 1 93 281 ASN B N 1
ATOM 5047 C CA . ASN B 1 281 ? 5.781 17.469 4.957 1 93 281 ASN B CA 1
ATOM 5048 C C . ASN B 1 281 ? 5.418 18.922 5.215 1 93 281 ASN B C 1
ATOM 5050 O O . ASN B 1 281 ? 4.523 19.469 4.566 1 93 281 ASN B O 1
ATOM 5054 N N . LYS B 1 282 ? 6.109 19.562 6.125 1 93.38 282 LYS B N 1
ATOM 5055 C CA . LYS B 1 282 ? 5.867 20.969 6.441 1 93.38 282 LYS B CA 1
ATOM 5056 C C . LYS B 1 282 ? 6.273 21.875 5.281 1 93.38 282 LYS B C 1
ATOM 5058 O O . LYS B 1 282 ? 5.652 22.906 5.047 1 93.38 282 LYS B O 1
ATOM 5063 N N . MET B 1 283 ? 7.324 21.469 4.57 1 95.19 283 MET B N 1
ATOM 5064 C CA . MET B 1 283 ? 7.727 22.234 3.391 1 95.19 283 MET B CA 1
ATOM 5065 C C . MET B 1 283 ? 6.594 22.297 2.371 1 95.19 283 MET B C 1
ATOM 5067 O O . MET B 1 283 ? 6.387 23.328 1.733 1 95.19 283 MET B O 1
ATOM 5071 N N . GLU B 1 284 ? 5.938 21.219 2.275 1 94.06 284 GLU B N 1
ATOM 5072 C CA . GLU B 1 284 ? 4.809 21.156 1.351 1 94.06 284 GLU B CA 1
ATOM 5073 C C . GLU B 1 284 ? 3.627 21.969 1.862 1 94.06 284 GLU B C 1
ATOM 5075 O O . GLU B 1 284 ? 3.064 22.781 1.127 1 94.06 284 GLU B O 1
ATOM 5080 N N . SER B 1 285 ? 3.27 21.812 3.145 1 90.62 285 SER B N 1
ATOM 5081 C CA . SER B 1 285 ? 2.072 22.438 3.697 1 90.62 285 SER B CA 1
ATOM 5082 C C . SER B 1 285 ? 2.215 23.969 3.748 1 90.62 285 SER B C 1
ATOM 5084 O O . SER B 1 285 ? 1.226 24.688 3.631 1 90.62 285 SER B O 1
ATOM 5086 N N . LYS B 1 286 ? 3.402 24.438 3.906 1 93.31 286 LYS B N 1
ATOM 5087 C CA . LYS B 1 286 ? 3.643 25.859 4.023 1 93.31 286 LYS B CA 1
ATOM 5088 C C . LYS B 1 286 ? 4.07 26.469 2.688 1 93.31 286 LYS B C 1
ATOM 5090 O O . LYS B 1 286 ? 4.309 27.672 2.588 1 93.31 286 LYS B O 1
ATOM 5095 N N . GLY B 1 287 ? 4.133 25.609 1.716 1 94.19 287 GLY B N 1
ATOM 5096 C CA . GLY B 1 287 ? 4.582 26.062 0.411 1 94.19 287 GLY B CA 1
ATOM 5097 C C . GLY B 1 287 ? 3.516 26.828 -0.354 1 94.19 287 GLY B C 1
ATOM 5098 O O . GLY B 1 287 ? 2.467 27.156 0.2 1 94.19 287 GLY B O 1
ATOM 5099 N N . GLN B 1 288 ? 3.904 27.219 -1.559 1 94.94 288 GLN B N 1
ATOM 5100 C CA . GLN B 1 288 ? 3.018 27.969 -2.443 1 94.94 288 GLN B CA 1
ATOM 5101 C C . GLN B 1 288 ? 2.631 27.141 -3.664 1 94.94 288 GLN B C 1
ATOM 5103 O O . GLN B 1 288 ? 3.438 26.359 -4.172 1 94.94 288 GLN B O 1
ATOM 5108 N N . GLU B 1 289 ? 1.399 27.375 -4.133 1 94 289 GLU B N 1
ATOM 5109 C CA . GLU B 1 289 ? 0.91 26.656 -5.309 1 94 289 GLU B CA 1
ATOM 5110 C C . GLU B 1 289 ? 1.775 26.953 -6.531 1 94 289 GLU B C 1
ATOM 5112 O O . GLU B 1 289 ? 2.141 28.094 -6.781 1 94 289 GLU B O 1
ATOM 5117 N N . GLY B 1 290 ? 2.166 25.938 -7.223 1 94.31 290 GLY B N 1
ATOM 5118 C CA . GLY B 1 290 ? 2.904 26.062 -8.469 1 94.31 290 GLY B CA 1
ATOM 5119 C C . GLY B 1 290 ? 4.402 26.188 -8.266 1 94.31 290 GLY B C 1
ATOM 5120 O O . GLY B 1 290 ? 5.145 26.453 -9.211 1 94.31 290 GLY B O 1
ATOM 5121 N N . LYS B 1 291 ? 4.816 26.078 -7.066 1 95.56 291 LYS B N 1
ATOM 5122 C CA . LYS B 1 291 ? 6.238 26.219 -6.773 1 95.56 291 LYS B CA 1
ATOM 5123 C C . LYS B 1 291 ? 6.738 25.062 -5.914 1 95.56 291 LYS B C 1
ATOM 5125 O O . LYS B 1 291 ? 5.941 24.344 -5.312 1 95.56 291 LYS B O 1
ATOM 5130 N N . ILE B 1 292 ? 8.031 24.922 -5.93 1 97.12 292 ILE B N 1
ATOM 5131 C CA . ILE B 1 292 ? 8.688 23.938 -5.074 1 97.12 292 ILE B CA 1
ATOM 5132 C C . ILE B 1 292 ? 9.438 24.656 -3.955 1 97.12 292 ILE B C 1
ATOM 5134 O O . ILE B 1 292 ? 10.32 25.469 -4.219 1 97.12 292 ILE B O 1
ATOM 5138 N N . MET B 1 293 ? 9.086 24.406 -2.809 1 98.19 293 MET B N 1
ATOM 5139 C CA . MET B 1 293 ? 9.805 24.938 -1.654 1 98.19 293 MET B CA 1
ATOM 5140 C C . MET B 1 293 ? 10.773 23.906 -1.088 1 98.19 293 MET B C 1
ATOM 5142 O O . MET B 1 293 ? 10.383 22.766 -0.81 1 98.19 293 MET B O 1
ATOM 5146 N N . VAL B 1 294 ? 12.031 24.328 -0.936 1 97.88 294 VAL B N 1
ATOM 5147 C CA . VAL B 1 294 ? 13.039 23.422 -0.396 1 97.88 294 VAL B CA 1
ATOM 5148 C C . VAL B 1 294 ? 13.625 24 0.887 1 97.88 294 VAL B C 1
ATOM 5150 O O . VAL B 1 294 ? 13.648 25.219 1.067 1 97.88 294 VAL B O 1
ATOM 5153 N N . SER B 1 295 ? 14.055 23.141 1.748 1 97.75 295 SER B N 1
ATOM 5154 C CA . SER B 1 295 ? 14.695 23.578 2.984 1 97.75 295 SER B CA 1
ATOM 5155 C C . SER B 1 295 ? 16.125 24.031 2.729 1 97.75 295 SER B C 1
ATOM 5157 O O . SER B 1 295 ? 16.703 23.734 1.675 1 97.75 295 SER B O 1
ATOM 5159 N N . GLN B 1 296 ? 16.672 24.703 3.744 1 97.12 296 GLN B N 1
ATOM 5160 C CA . GLN B 1 296 ? 18.062 25.109 3.689 1 97.12 296 GLN B CA 1
ATOM 5161 C C . GLN B 1 296 ? 18.984 23.906 3.525 1 97.12 296 GLN B C 1
ATOM 5163 O O . GLN B 1 296 ? 19.984 23.969 2.803 1 97.12 296 GLN B O 1
ATOM 5168 N N . ALA B 1 297 ? 18.672 22.844 4.188 1 97.25 297 ALA B N 1
ATOM 5169 C CA . ALA B 1 297 ? 19.484 21.641 4.117 1 97.25 297 ALA B CA 1
ATOM 5170 C C . ALA B 1 297 ? 19.562 21.109 2.688 1 97.25 297 ALA B C 1
ATOM 5172 O O . ALA B 1 297 ? 20.641 20.688 2.236 1 97.25 297 ALA B O 1
ATOM 5173 N N . THR B 1 298 ? 18.438 21.125 2.02 1 97.25 298 THR B N 1
ATOM 5174 C CA . THR B 1 298 ? 18.406 20.656 0.635 1 97.25 298 THR B CA 1
ATOM 5175 C C . THR B 1 298 ? 19.234 21.594 -0.26 1 97.25 298 THR B C 1
ATOM 5177 O O . THR B 1 298 ? 20 21.125 -1.106 1 97.25 298 THR B O 1
ATOM 5180 N N . LYS B 1 299 ? 19.062 22.859 -0.097 1 96.25 299 LYS B N 1
ATOM 5181 C CA . LYS B 1 299 ? 19.828 23.828 -0.854 1 96.25 299 LYS B CA 1
ATOM 5182 C C . LYS B 1 299 ? 21.328 23.641 -0.634 1 96.25 299 LYS B C 1
ATOM 5184 O O . LYS B 1 299 ? 22.109 23.625 -1.591 1 96.25 299 LYS B O 1
ATOM 5189 N N . ASP B 1 300 ? 21.719 23.516 0.627 1 96.19 300 ASP B N 1
ATOM 5190 C CA . ASP B 1 300 ? 23.125 23.359 0.978 1 96.19 300 ASP B CA 1
ATOM 5191 C C . ASP B 1 300 ? 23.719 22.109 0.341 1 96.19 300 ASP B C 1
ATOM 5193 O O . ASP B 1 300 ? 24.859 22.109 -0.12 1 96.19 300 ASP B O 1
ATOM 5197 N N . LEU B 1 301 ? 22.938 21.094 0.326 1 96.25 301 LEU B N 1
ATOM 5198 C CA . LEU B 1 301 ? 23.406 19.844 -0.255 1 96.25 301 LEU B CA 1
ATOM 5199 C C . LEU B 1 301 ? 23.625 19.984 -1.757 1 96.25 301 LEU B C 1
ATOM 5201 O O . LEU B 1 301 ? 24.656 19.562 -2.281 1 96.25 301 LEU B O 1
ATOM 5205 N N . ILE B 1 302 ? 22.734 20.562 -2.457 1 94.12 302 ILE B N 1
ATOM 5206 C CA . ILE B 1 302 ? 22.812 20.734 -3.902 1 94.12 302 ILE B CA 1
ATOM 5207 C C . ILE B 1 302 ? 24 21.641 -4.246 1 94.12 302 ILE B C 1
ATOM 5209 O O . ILE B 1 302 ? 24.719 21.375 -5.211 1 94.12 302 ILE B O 1
ATOM 5213 N N . GLU B 1 303 ? 24.219 22.578 -3.459 1 93 303 GLU B N 1
ATOM 5214 C CA . GLU B 1 303 ? 25.281 23.562 -3.732 1 93 303 GLU B CA 1
ATOM 5215 C C . GLU B 1 303 ? 26.625 23.078 -3.191 1 93 303 GLU B C 1
ATOM 5217 O O . GLU B 1 303 ? 27.625 23.766 -3.332 1 93 303 GLU B O 1
ATOM 5222 N N . SER B 1 304 ? 26.625 22.016 -2.531 1 91.94 304 SER B N 1
ATOM 5223 C CA . SER B 1 304 ? 27.875 21.484 -1.996 1 91.94 304 SER B CA 1
ATOM 5224 C C . SER B 1 304 ? 28.781 20.984 -3.111 1 91.94 304 SER B C 1
ATOM 5226 O O . SER B 1 304 ? 30 20.891 -2.934 1 91.94 304 SER B O 1
ATOM 5228 N N . ASP B 1 305 ? 28.109 20.656 -4.148 1 85.44 305 ASP B N 1
ATOM 5229 C CA . ASP B 1 305 ? 28.891 20.234 -5.312 1 85.44 305 ASP B CA 1
ATOM 5230 C C . ASP B 1 305 ? 29.109 21.391 -6.277 1 85.44 305 ASP B C 1
ATOM 5232 O O . ASP B 1 305 ? 28.141 22.031 -6.715 1 85.44 305 ASP B O 1
ATOM 5236 N N . GLU B 1 306 ? 30.312 21.641 -6.594 1 81.19 306 GLU B N 1
ATOM 5237 C CA . GLU B 1 306 ? 30.688 22.766 -7.441 1 81.19 306 GLU B CA 1
ATOM 5238 C C . GLU B 1 306 ? 30.062 22.672 -8.828 1 81.19 306 GLU B C 1
ATOM 5240 O O . GLU B 1 306 ? 29.672 23.688 -9.414 1 81.19 306 GLU B O 1
ATOM 5245 N N . GLU B 1 307 ? 29.875 21.453 -9.32 1 77.94 307 GLU B N 1
ATOM 5246 C CA . GLU B 1 307 ? 29.328 21.25 -10.648 1 77.94 307 GLU B CA 1
ATOM 5247 C C . GLU B 1 307 ? 27.828 21.562 -10.688 1 77.94 307 GLU B C 1
ATOM 5249 O O . GLU B 1 307 ? 27.266 21.812 -11.758 1 77.94 307 GLU B O 1
ATOM 5254 N N . SER B 1 308 ? 27.328 21.625 -9.5 1 76.44 308 SER B N 1
ATOM 5255 C CA . SER B 1 308 ? 25.875 21.766 -9.438 1 76.44 308 SER B CA 1
ATOM 5256 C C . SER B 1 308 ? 25.469 23.188 -9.07 1 76.44 308 SER B C 1
ATOM 5258 O O . SER B 1 308 ? 24.281 23.531 -9.062 1 76.44 308 SER B O 1
ATOM 5260 N N . ILE B 1 309 ? 26.516 23.969 -8.852 1 75.81 309 ILE B N 1
ATOM 5261 C CA . ILE B 1 309 ? 26.25 25.359 -8.523 1 75.81 309 ILE B CA 1
ATOM 5262 C C . ILE B 1 309 ? 25.75 26.094 -9.766 1 75.81 309 ILE B C 1
ATOM 5264 O O . ILE B 1 309 ? 26.344 25.984 -10.836 1 75.81 309 ILE B O 1
ATOM 5268 N N . GLY B 1 310 ? 24.516 26.625 -9.664 1 77.56 310 GLY B N 1
ATOM 5269 C CA . GLY B 1 310 ? 23.984 27.422 -10.766 1 77.56 310 GLY B CA 1
ATOM 5270 C C . GLY B 1 310 ? 22.922 26.688 -11.57 1 77.56 310 GLY B C 1
ATOM 5271 O O . GLY B 1 310 ? 22.297 27.266 -12.469 1 77.56 310 GLY B O 1
ATOM 5272 N N . ILE B 1 311 ? 22.797 25.406 -11.289 1 81.62 311 ILE B N 1
ATOM 5273 C CA . ILE B 1 311 ? 21.781 24.656 -12.008 1 81.62 311 ILE B CA 1
ATOM 5274 C C . ILE B 1 311 ? 20.406 25.219 -11.68 1 81.62 311 ILE B C 1
ATOM 5276 O O . ILE B 1 311 ? 19.562 25.406 -12.57 1 81.62 311 ILE B O 1
ATOM 5280 N N . PHE B 1 312 ? 20.281 25.5 -10.367 1 91.94 312 PHE B N 1
ATOM 5281 C CA . PHE B 1 312 ? 19.016 26.047 -9.906 1 91.94 312 PHE B CA 1
ATOM 5282 C C . PHE B 1 312 ? 19.203 27.438 -9.32 1 91.94 312 PHE B C 1
ATOM 5284 O O . PHE B 1 312 ? 20.297 27.766 -8.828 1 91.94 312 PHE B O 1
ATOM 5291 N N . ASP B 1 313 ? 18.172 28.234 -9.477 1 92.19 313 ASP B N 1
ATOM 5292 C CA . ASP B 1 313 ? 18.094 29.5 -8.766 1 92.19 313 ASP B CA 1
ATOM 5293 C C . ASP B 1 313 ? 17.219 29.375 -7.516 1 92.19 313 ASP B C 1
ATOM 5295 O O . ASP B 1 313 ? 16.078 28.938 -7.598 1 92.19 313 ASP B O 1
ATOM 5299 N N . PHE B 1 314 ? 17.812 29.781 -6.348 1 94.5 314 PHE B N 1
ATOM 5300 C CA . PHE B 1 314 ? 17.094 29.672 -5.082 1 94.5 314 PHE B CA 1
ATOM 5301 C C . PHE B 1 314 ? 16.672 31.047 -4.578 1 94.5 314 PHE B C 1
ATOM 5303 O O . PHE B 1 314 ? 17.516 31.922 -4.398 1 94.5 314 PHE B O 1
ATOM 5310 N N . GLU B 1 315 ? 15.414 31.234 -4.418 1 95.69 315 GLU B N 1
ATOM 5311 C CA . GLU B 1 315 ? 14.852 32.469 -3.861 1 95.69 315 GLU B CA 1
ATOM 5312 C C . GLU B 1 315 ? 14.312 32.219 -2.451 1 95.69 315 GLU B C 1
ATOM 5314 O O . GLU B 1 315 ? 13.523 31.312 -2.223 1 95.69 315 GLU B O 1
ATOM 5319 N N . PHE B 1 316 ? 14.75 33.094 -1.529 1 96.31 316 PHE B N 1
ATOM 5320 C CA . PHE B 1 316 ? 14.273 32.969 -0.158 1 96.31 316 PHE B CA 1
ATOM 5321 C C . PHE B 1 316 ? 12.75 33 -0.108 1 96.31 316 PHE B C 1
ATOM 5323 O O . PHE B 1 316 ? 12.125 33.875 -0.727 1 96.31 316 PHE B O 1
ATOM 5330 N N . ALA B 1 317 ? 12.164 32.094 0.512 1 96.19 317 ALA B N 1
ATOM 5331 C CA . ALA B 1 317 ? 10.711 32.031 0.619 1 96.19 317 ALA B CA 1
ATOM 5332 C C . ALA B 1 317 ? 10.227 32.531 1.971 1 96.19 317 ALA B C 1
ATOM 5334 O O . ALA B 1 317 ? 9.711 33.656 2.064 1 96.19 317 ALA B O 1
ATOM 5335 N N . GLN B 1 318 ? 10.461 31.75 3.086 1 95.5 318 GLN B N 1
ATOM 5336 C CA . GLN B 1 318 ? 10.055 32.125 4.438 1 95.5 318 GLN B CA 1
ATOM 5337 C C . GLN B 1 318 ? 10.781 31.266 5.48 1 95.5 318 GLN B C 1
ATOM 5339 O O . GLN B 1 318 ? 11.438 30.281 5.137 1 95.5 318 GLN B O 1
ATOM 5344 N N . GLU B 1 319 ? 10.695 31.766 6.727 1 95.62 319 GLU B N 1
ATOM 5345 C CA . GLU B 1 319 ? 11.109 30.938 7.859 1 95.62 319 GLU B CA 1
ATOM 5346 C C . GLU B 1 319 ? 9.969 30.062 8.359 1 95.62 319 GLU B C 1
ATOM 5348 O O . GLU B 1 319 ? 8.828 30.516 8.461 1 95.62 319 GLU B O 1
ATOM 5353 N N . VAL B 1 320 ? 10.273 28.828 8.508 1 93.81 320 VAL B N 1
ATOM 5354 C CA . VAL B 1 320 ? 9.25 27.891 8.977 1 93.81 320 VAL B CA 1
ATOM 5355 C C . VAL B 1 320 ? 9.617 27.375 10.359 1 93.81 320 VAL B C 1
ATOM 5357 O O . VAL B 1 320 ? 10.734 26.891 10.578 1 93.81 320 VAL B O 1
ATOM 5360 N N . PHE B 1 321 ? 8.633 27.516 11.258 1 91.81 321 PHE B N 1
ATOM 5361 C CA . PHE B 1 321 ? 8.812 27.016 12.617 1 91.81 321 PHE B CA 1
ATOM 5362 C C . PHE B 1 321 ? 8.445 25.547 12.719 1 91.81 321 PHE B C 1
ATOM 5364 O O . PHE B 1 321 ? 7.359 25.141 12.297 1 91.81 321 PHE B O 1
ATOM 5371 N N . LEU B 1 322 ? 9.367 24.766 13.195 1 88.12 322 LEU B N 1
ATOM 5372 C CA . LEU B 1 322 ? 9.164 23.344 13.406 1 88.12 322 LEU B CA 1
ATOM 5373 C C . LEU B 1 322 ? 8.867 23.047 14.875 1 88.12 322 LEU B C 1
ATOM 5375 O O . LEU B 1 322 ? 9.766 23.125 15.719 1 88.12 322 LEU B O 1
ATOM 5379 N N . SER B 1 323 ? 7.668 22.625 15.164 1 78.44 323 SER B N 1
ATOM 5380 C CA . SER B 1 323 ? 7.219 22.422 16.531 1 78.44 323 SER B CA 1
ATOM 5381 C C . SER B 1 323 ? 7.848 21.156 17.141 1 78.44 323 SER B C 1
ATOM 5383 O O . SER B 1 323 ? 8.016 21.062 18.344 1 78.44 323 SER B O 1
ATOM 5385 N N . GLN B 1 324 ? 8.227 20.25 16.344 1 74.12 324 GLN B N 1
ATOM 5386 C CA . GLN B 1 324 ? 8.727 18.953 16.812 1 74.12 324 GLN B CA 1
ATOM 5387 C C . GLN B 1 324 ? 10.039 19.125 17.562 1 74.12 324 GLN B C 1
ATOM 5389 O O . GLN B 1 324 ? 10.281 18.438 18.562 1 74.12 324 GLN B O 1
ATOM 5394 N N . ASN B 1 325 ? 10.898 20.047 17.125 1 77.44 325 ASN B N 1
ATOM 5395 C CA . ASN B 1 325 ? 12.188 20.25 17.781 1 77.44 325 ASN B CA 1
ATOM 5396 C C . ASN B 1 325 ? 12.375 21.703 18.203 1 77.44 325 ASN B C 1
ATOM 5398 O O . ASN B 1 325 ? 13.461 22.109 18.625 1 77.44 325 ASN B O 1
ATOM 5402 N N . ASN B 1 326 ? 11.328 22.5 18.031 1 84.19 326 ASN B N 1
ATOM 5403 C CA . ASN B 1 326 ? 11.344 23.906 18.406 1 84.19 326 ASN B CA 1
ATOM 5404 C C . ASN B 1 326 ? 12.445 24.672 17.703 1 84.19 326 ASN B C 1
ATOM 5406 O O . ASN B 1 326 ? 13.211 25.406 18.344 1 84.19 326 ASN B O 1
ATOM 5410 N N . THR B 1 327 ? 12.586 24.406 16.453 1 89.94 327 THR B N 1
ATOM 5411 C CA . THR B 1 327 ? 13.602 25.062 15.641 1 89.94 327 THR B CA 1
ATOM 5412 C C . THR B 1 327 ? 12.961 25.75 14.438 1 89.94 327 THR B C 1
ATOM 5414 O O . THR B 1 327 ? 11.844 25.406 14.039 1 89.94 327 THR B O 1
ATOM 5417 N N . THR B 1 328 ? 13.609 26.828 14.023 1 94.31 328 THR B N 1
ATOM 5418 C CA . THR B 1 328 ? 13.172 27.531 12.82 1 94.31 328 THR B CA 1
ATOM 5419 C C . THR B 1 328 ? 14.156 27.297 11.672 1 94.31 328 THR B C 1
ATOM 5421 O O . THR B 1 328 ? 15.367 27.391 11.859 1 94.31 328 THR B O 1
ATOM 5424 N N . ILE B 1 329 ? 13.656 26.984 10.578 1 93.75 329 ILE B N 1
ATOM 5425 C CA . ILE B 1 329 ? 14.531 26.75 9.438 1 93.75 329 ILE B CA 1
ATOM 5426 C C . ILE B 1 329 ? 14.172 27.703 8.305 1 93.75 329 ILE B C 1
ATOM 5428 O O . ILE B 1 329 ? 13.016 28.109 8.172 1 93.75 329 ILE B O 1
ATOM 5432 N N . SER B 1 330 ? 15.219 28.031 7.504 1 96.94 330 SER B N 1
ATOM 5433 C CA . SER B 1 330 ? 15 28.828 6.305 1 96.94 330 SER B CA 1
ATOM 5434 C C . SER B 1 330 ? 14.586 27.969 5.125 1 96.94 330 SER B C 1
ATOM 5436 O O . SER B 1 330 ? 15.047 26.828 5 1 96.94 330 SER B O 1
ATOM 5438 N N . THR B 1 331 ? 13.695 28.516 4.359 1 97.56 331 THR B N 1
ATOM 5439 C CA . THR B 1 331 ? 13.211 27.781 3.195 1 97.56 331 THR B CA 1
ATOM 5440 C C . THR B 1 331 ? 13.367 28.609 1.925 1 97.56 331 THR B C 1
ATOM 5442 O O . THR B 1 331 ? 13.508 29.844 1.99 1 97.56 331 THR B O 1
ATOM 5445 N N . TYR B 1 332 ? 13.398 27.938 0.741 1 97.75 332 TYR B N 1
ATOM 5446 C CA . TYR B 1 332 ? 13.68 28.594 -0.532 1 97.75 332 TYR B CA 1
ATOM 5447 C C . TYR B 1 332 ? 12.797 28.031 -1.64 1 97.75 332 TYR B C 1
ATOM 5449 O O . TYR B 1 332 ? 12.477 26.844 -1.65 1 97.75 332 TYR B O 1
ATOM 5457 N N . TYR B 1 333 ? 12.359 28.906 -2.537 1 97.5 333 TYR B N 1
ATOM 5458 C CA . TYR B 1 333 ? 11.742 28.469 -3.781 1 97.5 333 TYR B CA 1
ATOM 5459 C C . TYR B 1 333 ? 12.797 28.188 -4.848 1 97.5 333 TYR B C 1
ATOM 5461 O O . TYR B 1 333 ? 13.773 28.922 -4.965 1 97.5 333 TYR B O 1
ATOM 5469 N N . VAL B 1 334 ? 12.586 27.109 -5.602 1 95.5 334 VAL B N 1
ATOM 5470 C CA . VAL B 1 334 ? 13.555 26.703 -6.605 1 95.5 334 VAL B CA 1
ATOM 5471 C C . VAL B 1 334 ? 13.062 27.094 -7.996 1 95.5 334 VAL B C 1
ATOM 5473 O O . VAL B 1 334 ? 11.898 26.844 -8.336 1 95.5 334 VAL B O 1
ATOM 5476 N N . HIS B 1 335 ? 13.883 27.688 -8.766 1 91.06 335 HIS B N 1
ATOM 5477 C CA . HIS B 1 335 ? 13.609 28.031 -10.156 1 91.06 335 HIS B CA 1
ATOM 5478 C C . HIS B 1 335 ? 14.648 27.406 -11.086 1 91.06 335 HIS B C 1
ATOM 5480 O O . HIS B 1 335 ? 15.828 27.328 -10.742 1 91.06 335 HIS B O 1
ATOM 5486 N N . PHE B 1 336 ? 14.133 26.75 -12.094 1 83.19 336 PHE B N 1
ATOM 5487 C CA . PHE B 1 336 ? 15.016 26.156 -13.086 1 83.19 336 PHE B CA 1
ATOM 5488 C C . PHE B 1 336 ? 14.891 26.859 -14.43 1 83.19 336 PHE B C 1
ATOM 5490 O O . PHE B 1 336 ? 13.797 26.969 -14.984 1 83.19 336 PHE B O 1
ATOM 5497 N N . ASP B 1 337 ? 15.891 27.766 -14.93 1 67.19 337 ASP B N 1
ATOM 5498 C CA . ASP B 1 337 ? 15.922 28.453 -16.219 1 67.19 337 ASP B CA 1
ATOM 5499 C C . ASP B 1 337 ? 16.453 27.516 -17.312 1 67.19 337 ASP B C 1
ATOM 5501 O O . ASP B 1 337 ? 17.531 26.953 -17.188 1 67.19 337 ASP B O 1
ATOM 5505 N N . GLN B 1 338 ? 15.789 26.797 -18.062 1 54.66 338 GLN B N 1
ATOM 5506 C CA . GLN B 1 338 ? 16.312 26.125 -19.234 1 54.66 338 GLN B CA 1
ATOM 5507 C C . GLN B 1 338 ? 17.047 27.109 -20.141 1 54.66 338 GLN B C 1
ATOM 5509 O O . GLN B 1 338 ? 16.422 27.875 -20.891 1 54.66 338 GLN B O 1
ATOM 5514 N N . ILE B 1 339 ? 18.094 27.953 -19.938 1 41.47 339 ILE B N 1
ATOM 5515 C CA . ILE B 1 339 ? 18.734 28.797 -20.953 1 41.47 339 ILE B CA 1
ATOM 5516 C C . ILE B 1 339 ? 18.953 27.984 -22.219 1 41.47 339 ILE B C 1
ATOM 5518 O O . ILE B 1 339 ? 19.047 28.547 -23.312 1 41.47 339 ILE B O 1
ATOM 5522 N N . GLY B 1 340 ? 19.672 26.75 -22.172 1 36.06 340 GLY B N 1
ATOM 5523 C CA . GLY B 1 340 ? 20.391 26.422 -23.391 1 36.06 340 GLY B CA 1
ATOM 5524 C C . GLY B 1 340 ? 19.484 26.156 -24.578 1 36.06 340 GLY B C 1
ATOM 5525 O O . GLY B 1 340 ? 19.812 26.547 -25.703 1 36.06 340 GLY B O 1
ATOM 5526 N N . ASP B 1 341 ? 18.562 25.156 -24.688 1 34.97 341 ASP B N 1
ATOM 5527 C CA . ASP B 1 341 ? 18.484 24.672 -26.062 1 34.97 341 ASP B CA 1
ATOM 5528 C C . ASP B 1 341 ? 17.656 25.609 -26.938 1 34.97 341 ASP B C 1
ATOM 5530 O O . ASP B 1 341 ? 17.25 25.234 -28.047 1 34.97 341 ASP B O 1
ATOM 5534 N N . ASP B 1 342 ? 17.094 26.719 -26.531 1 30.7 342 ASP B N 1
ATOM 5535 C CA . ASP B 1 342 ? 16.625 27.406 -27.734 1 30.7 342 ASP B CA 1
ATOM 5536 C C . ASP B 1 342 ? 17.797 27.984 -28.516 1 30.7 342 ASP B C 1
ATOM 5538 O O . ASP B 1 342 ? 17.609 28.828 -29.391 1 30.7 342 ASP B O 1
ATOM 5542 N N . GLN B 1 343 ? 19.125 27.719 -28.281 1 21.16 343 GLN B N 1
ATOM 5543 C CA . GLN B 1 343 ? 19.938 28.094 -29.438 1 21.16 343 GLN B CA 1
ATOM 5544 C C . GLN B 1 343 ? 19.828 27.031 -30.531 1 21.16 343 GLN B C 1
ATOM 5546 O O . GLN B 1 343 ? 19.797 25.828 -30.25 1 21.16 343 GLN B O 1
#

Radius of gyration: 37.65 Å; Cα contacts (8 Å, |Δi|>4): 986; chains: 2; bounding box: 63×111×86 Å

Nearest PDB structures (foldseek):
  8hbe-assembly1_B  TM=8.547E-01  e=8.512E-18  Homo sapiens
  4ni2-assembly1_B  TM=8.819E-01  e=7.124E-17  Homo sapiens
  7d9u-assembly1_B  TM=7.941E-01  e=9.016E-18  Homo sapiens
  8hbf-assembly1_B  TM=7.925E-01  e=2.534E-17  Homo sapiens
  6jt0-assembly1_B  TM=7.847E-01  e=3.011E-17  Homo sapiens

Sequence (686 aa):
MLKVLIGLYFLIFSINNILIVNVHSSDMELIFQISHITAVYLNLFYLQIYNRKDRIKLSVLYTILILINLVFNEYILDIILFSICIVISSFIIQEKELKVLAENYQCFSQFESKNAKQTQILQYLLPQHIIGRFFSTDITTTDNFTDVFQNCTILFADIAGFTKYSSSVEPEQVVNMLRILFQQFDEACQKFQVYKLYTIGDCYVCMGIIDANNRDPVGEAINMVLFGLKMIQIIQQINKDPQFQHLNMRIGAHTGRVIGGVVGTDVVRYDIYGEDVTTANKMESKGQEGKIMVSQATKDLIESDEESIGIFDFEFAQEVFLSQNNTTISTYYVHFDQIGDDQMLKVLIGLYFLIFSINNILIVNVHSSDMELIFQISHITAVYLNLFYLQIYNRKDRIKLSVLYTILILINLVFNEYILDIILFSICIVISSFIIQEKELKVLAENYQCFSQFESKNAKQTQILQYLLPQHIIGRFFSTDITTTDNFTDVFQNCTILFADIAGFTKYSSSVEPEQVVNMLRILFQQFDEACQKFQVYKLYTIGDCYVCMGIIDANNRDPVGEAINMVLFGLKMIQIIQQINKDPQFQHLNMRIGAHTGRVIGGVVGTDVVRYDIYGEDVTTANKMESKGQEGKIMVSQATKDLIESDEESIGIFDFEFAQEVFLSQNNTTISTYYVHFDQIGDDQ

Secondary structure (DSSP, 8-state):
-HHHHHHHHHHHHHHHHHHHHHH--HHHHHHHHHHHHHHHHHHHHHHH--SHHHHHHHHHHHHHHHHHHHHH--HHHHHHHHHHHHHHHHHHHHHHHHHHHHHHHHHHHHHHHHHHHHHHHHHHHS-HHHHHHHHHS-TTS----EEEEEEEEEEEEEEETHHHHHHHS-HHHHHHHHHHHHHHHHHHHHHHT-EEEEEETTEEEEES-S-TTS--HHHHHHHHHHHHHHHHHHHHHHTTSGGGTT-EEEEEEEEEEEEEEEE-SSS-EEEEESHHHHHHHHHHHTS-TTEEEEEHHHHHHHTTSGGGTTTSEEEEEEEEEETTTTEEEEEEEEE----GGG-/-HHHHHHHHHHHHHHHHHHHHHH--HHHHHHHHHHHHHHHHHHHHHHH--SHHHHHHHHHHHHHHHHHHHHH--HHHHHHHHHHHHHHHHHHHHHHHHHHHHHHHHHHHHHHHHHHHHHHHHHHHS-HHHHHHHHHS-TTS----EEEEEEEEEEEEEEETHHHHHHHS-HHHHHHHHHHHHHHHHHHHHHHT-EEEEEETTEEEEES-S-SSS--HHHHHHHHHHHHHHHHHHHHHHTTSGGGTT-EEEEEEEEEEEEEEEE-SSS-EEEEESHHHHHHHHHHHTS-TTEEEEEHHHHHHHTTSGGGTTTSEEEEEEEEEETTTTEEEEEEEEE----GGG-

pLDDT: mean 70.83, std 22.06, range [21.16, 98.25]

InterPro domains:
  IPR001054 Adenylyl cyclase class-3/4/guanylyl cyclase [PF00211] (149-334)
  IPR001054 Adenylyl cyclase class-3/4/guanylyl cyclase [PS50125] (153-284)
  IPR001054 Adenylyl cyclase class-3/4/guanylyl cyclase [SM00044] (113-313)
  IPR001054 Adenylyl cyclase class-3/4/guanylyl cyclase [cd07302] (151-322)
  IPR018297 Adenylyl cyclase class-4/guanylyl cyclase, conserved site [PS00452] (261-284)
  IPR029787 Nucleotide cyclase [G3DSA:3.30.70.1230] (106-338)
  IPR029787 Nucleotide cyclase [SSF55073] (149-334)

Organism: Paramecium tetraurelia (NCBI:txid5888)

Foldseek 3Di:
DVVVVVVVVVVVLVVVVVVQVPDDDPLSVVLNVLLVVLQVLLVVLLVLPPDVVVSVVSNVVSVVLSVVCVPPSPRVVSNVVSVVSSVVSVVVSVVVVVVVVVVVVVVVVVVCVVVVVVLVVVCLQDAPVVSVVCVVDPVPDPPKDKDKDFFKKKKKKAKPCLVVLCVPDDVVLSVVLLVVLVVVLVVLCVVLVWAWQDADRRMTMIILDRDPVDDDSLSSLVSVQVSVLVSQVSLVVVCVDVSNHPIFMQMFMETGMWMWTWDDDPDTGIDIDDLRVVVRVQRRVPGDTSWYKYWPSSVCSNVVDVVRPPQKDWAWDDWDARPVVRDITTMTTIHGDPPPDVD/DVVVVVVVVVVVVVVVVVVLVPDDDPLSVVLVVVLVVLQVLLVVLLVLPPDNVVSVVSNVVSVVLSVVCVPPSPNVVSVVVSVVVSVVSVVVSVVVVVVVVVVVVVVVVVVCVVVVVVLVVVCLQDAPVVSVVCVVPPVPDPPWDKDKDFFKKKKKKAKPCLVVLCVPDDVVLSVVVLVVLVVVLVVLCVVLVWAWQDADVRMTMIILDRDPVDDDSLSSLVSVQVSVLVSQVSLVVVCVPVSNHPIFMQMFMETGMWMWTWDDDPDTGIDIDDLRVVVRVVRRVVGDTSWYKYWPSSVCSNVVDVVSPPQKDWAWDDWDARPVVRDITTMTTIHGDPPPDVD

Solvent-accessible surface area (backbone atoms only — not comparable to full-atom values): 35833 Å² total; per-residue (Å²): 111,61,65,57,52,50,47,51,48,49,50,52,49,50,49,50,52,53,51,49,67,68,68,58,64,82,68,51,54,56,52,48,52,51,49,49,53,49,46,51,51,47,46,54,51,29,67,64,37,79,50,66,61,57,24,48,51,50,50,48,52,46,49,48,48,48,51,48,45,68,63,64,74,55,65,67,60,42,51,53,51,45,53,49,47,49,52,49,50,50,50,52,46,50,53,46,48,51,43,49,51,47,46,47,45,46,48,43,48,48,40,46,50,46,44,49,47,36,52,46,33,46,59,57,42,26,58,68,81,49,44,62,50,48,69,68,39,62,79,78,60,76,76,74,48,59,44,78,39,73,56,41,32,31,37,28,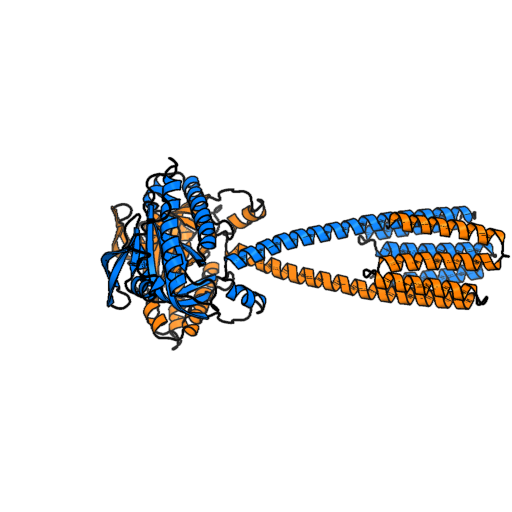35,33,49,37,52,43,62,63,46,48,71,72,49,56,61,60,56,46,47,48,49,50,35,55,52,50,45,52,49,54,54,47,28,62,72,44,54,37,28,75,59,52,66,59,69,69,27,44,34,35,32,23,68,70,42,91,87,69,75,48,55,45,60,23,42,51,31,45,53,53,42,53,54,49,50,44,52,51,43,54,58,50,30,70,37,82,90,41,60,77,50,38,32,16,23,6,27,23,38,28,52,37,35,32,27,58,39,54,82,73,46,63,35,51,46,60,40,44,62,39,53,53,50,8,47,47,29,18,73,71,35,48,76,70,38,40,22,30,28,50,55,35,51,52,46,40,52,67,38,75,89,44,53,74,62,55,47,77,40,82,65,50,76,45,78,37,78,90,78,72,45,73,45,53,29,24,33,62,43,74,74,85,72,64,80,86,111,113,63,66,56,52,49,46,50,48,50,50,52,50,50,51,50,53,54,50,50,69,66,68,66,65,80,69,52,54,56,53,48,52,53,45,50,53,50,48,51,51,40,49,54,51,30,70,63,36,80,50,67,61,58,22,48,51,50,45,47,51,45,50,47,49,46,53,47,47,67,62,64,73,57,63,66,62,42,50,53,51,45,52,49,48,49,54,50,47,50,49,51,47,50,51,48,48,51,45,49,50,47,46,46,44,47,47,44,48,49,43,46,51,46,45,50,48,36,51,45,32,47,60,57,42,26,57,67,82,49,44,61,51,47,69,68,39,60,76,78,60,77,73,74,48,61,43,78,39,74,56,41,30,31,36,29,35,33,50,36,52,42,60,65,46,50,73,73,47,57,63,59,54,45,47,48,49,50,36,54,51,50,44,52,48,54,54,47,28,62,73,44,53,37,28,75,58,52,68,58,70,67,28,44,33,35,32,22,66,69,43,90,86,70,75,49,57,46,61,22,42,51,30,45,53,52,43,52,54,48,51,42,51,49,43,54,57,50,29,69,37,82,90,41,59,76,48,40,32,15,22,6,27,22,38,29,53,36,34,33,27,60,38,54,82,74,44,63,36,52,44,62,38,45,63,40,52,55,50,9,47,45,29,18,74,71,36,47,76,70,38,41,23,29,28,49,56,34,53,52,46,42,52,66,38,75,89,44,53,73,64,53,46,76,41,82,65,52,76,46,77,37,78,90,76,72,44,73,44,53,29,25,33,62,41,75,75,84,72,63,78,86,109